Protein 4L4W (pdb70)

Nearest PDB structures (foldseek):
  4l4w-assembly1_A  TM=1.004E+00  e=6.747E-53  Mycolicibacterium smegmatis MC2 155
  4rcl-assembly1_A  TM=9.435E-01  e=8.072E-45  Mycolicibacterium smegmatis MC2 155
  4w4j-assembly2_B  TM=9.740E-01  e=2.736E-44  Mycolicibacterium smegmatis MC2 155
  4rcl-assembly2_B  TM=9.431E-01  e=1.139E-39  Mycolicibacterium smegmatis MC2 155
  5dlb-assembly1_A  TM=9.208E-01  e=1.070E-34  Mycobacterium marinum M

B-factor: mean 37.96, std 14.98, range [14.68, 232.48]

Solvent-accessible surface area: 25599 Å² total

InterPro domains:
  IPR025734 EspG family [PF14011] (9-253)

Secondary structure (DSSP, 8-state):
---TTEEEEEHHHHHHHHHHHT-----GGG----S-SSHHHHHHHHHHHHHHHH---B-TTSPBPHHHHHHHHHHHT-SEEEEEEE--EE--EEETTEEEEEEEETTEEEEE----SGGGGHHHHHTTS--PPBP----EEEEHHHHHHHHHHHHTT--HHHHHHHHT--GGGHHHHHHHSSTT-EEEEEEEEEEETTEEEE-SS-EEEEEETTEEEEEEEEEETTSPEEEEEEE--HHHH--HHHHHHTSTT----/----SEEEEEHHHHHHHHHHHT-----GGG-----TTT-SSHHHHHHHHHHHHH---B-TTSPBPHHHHHHHHHHHT-SEEEEEEEE-STT--EE--EEETTEEEEEEEETTEEEEE----SGGGGHHHHHTTS--PPBP----EEEEHHHHHHHHHHHHTT--HHHHHHHHT--GGGHHHHHHHHSSS-EEEEEEEEEEETTEEEE-SS-EEEEEETTEEEEEEEEEETTSPEEEEEEE--HHHH--HHHHHHTSTT----

Foldseek 3Di:
DAPPFKDKDFLQVLLLLCVVLVLADAPCQLVRDHPDDDDVSNVVSCVVCVVVCCCPQAPPVGRGDPNSSVQSSQRSPAQKDKWKVKLVWTWWGDDDNWIWIWIHDVRMIMIGTDDPALLVCVCVNCVQFDPFAWFDDDKDKDFPVLVVVLLVVVVVPDDPVVSCVVSPQDPVCCVVVVQQSPSVKIKMWIKIWGADPNDIDIQPGTKMWIQGPSGIWIWAWDADPVRTIMIMIDTPDSVVNSSVQVRQQPDPVGGPD/DAPPFKDKDFLLVLVLLCVVLVLDDADPQQVRDHPCVVDVDPVVSNVVNPVVCCCPQADPVGDGDPNVSVLSSQRSPAQKDKWKAKDFDPPWGWTWWGDDDQWIWIWIDTVRMIMIGTDDPALLVCVCVNPVRWDPFAWFDDDKDKAFPVLVVVLLVCVVVPDDNVVSCVVSVPDPVCVVVVCQQNDDGKMKMWMKIWGCDPNDIDIQPGTKMWMQGVSGIKIWAWDADPVRTIMIMIDTDDSVVNSSVQVRQQPDPVGGPD

Sequence (519 aa):
GHGPNAVELTTDQAWCCLADVLGAGSYPWVLAITPPYSDHSQRSAFLAAQSAELTRGVVNSAGAVDPRVAQWITTVCRATQWLDLRFVLLRGVARRSEETVVALRNAQLVTFTADIGHQHALVPVLTAGLSGRKPARFDDFALPAAAGARADEQIRNGAPLAEVLEFLGVPPSARPLVESVFDGRRTYVEIVAGEHRDGHRVTTEVGVSIIDTPHGRILVHPTKAFDGEWISTFTPGSADAIAAVERLTASLPSGSWFGHGPNAVELTTDQAWCCLADVLGAGSYPWVLAITPPYSDHSQRSAFLAAQSAELTRGVVNSAGAVDPRVAQWITTVCRATQWLDLRFVSGPGDLLRGVARRSEETVVALRNAQLVTFTADIGHQHALVPVLTAGLSGRKPARFDDFALPAAAGARADEQIRNGAPLAEVLEFLGVPPSARPLVESVFDGRRTYVEIVAGEHRDGHRVTTEVGVSIIDTPHGRILVHPTKAFDGEWISTFTPGSADAIAAVERLTASLPSGSWF

Structure (mmCIF, N/CA/C/O backbone):
data_4L4W
#
_entry.id   4L4W
#
_cell.length_a   47.080
_cell.length_b   123.690
_cell.length_c   180.850
_cell.angle_alpha   90.00
_cell.angle_beta   90.00
_cell.angle_gamma   90.00
#
_symmetry.space_group_name_H-M   'C 2 2 21'
#
loop_
_entity.id
_entity.type
_entity.pdbx_description
1 polymer EspG3
2 water water
#
loop_
_atom_site.group_PDB
_atom_site.id
_atom_site.type_symbol
_atom_site.label_atom_id
_atom_site.label_alt_id
_atom_site.label_comp_id
_atom_site.label_asym_id
_atom_site.label_entity_id
_atom_site.label_seq_id
_atom_site.pdbx_PDB_ins_code
_atom_site.Cartn_x
_atom_site.Cartn_y
_atom_site.Cartn_z
_atom_site.occupancy
_atom_site.B_iso_or_equiv
_atom_site.auth_seq_id
_atom_site.auth_comp_id
_atom_site.auth_asym_id
_atom_site.auth_atom_id
_atom_site.pdbx_PDB_model_num
ATOM 1 N N . GLY A 1 1 ? 21.377 66.118 36.245 1.00 31.49 -1 GLY A N 1
ATOM 2 C CA . GLY A 1 1 ? 20.650 67.183 35.581 1.00 30.65 -1 GLY A CA 1
ATOM 3 C C . GLY A 1 1 ? 20.225 66.700 34.211 1.00 31.67 -1 GLY A C 1
ATOM 4 O O . GLY A 1 1 ? 20.074 65.496 34.009 1.00 27.54 -1 GLY A O 1
ATOM 5 N N . HIS A 1 2 ? 20.049 67.614 33.261 1.00 26.65 0 HIS A N 1
ATOM 6 C CA . HIS A 1 2 ? 19.660 67.218 31.906 1.00 30.13 0 HIS A CA 1
ATOM 7 C C . HIS A 1 2 ? 20.703 66.337 31.231 1.00 37.78 0 HIS A C 1
ATOM 8 O O . HIS A 1 2 ? 21.905 66.592 31.342 1.00 40.50 0 HIS A O 1
ATOM 23 N N . GLY A 1 4 ? 20.643 65.452 27.551 1.00 41.47 2 GLY A N 1
ATOM 24 C CA . GLY A 1 4 ? 19.998 65.572 26.263 1.00 35.57 2 GLY A CA 1
ATOM 25 C C . GLY A 1 4 ? 18.575 66.055 26.459 1.00 35.65 2 GLY A C 1
ATOM 26 O O . GLY A 1 4 ? 18.109 66.210 27.593 1.00 36.58 2 GLY A O 1
ATOM 27 N N . PRO A 1 5 ? 17.852 66.232 25.351 1.00 34.94 3 PRO A N 1
ATOM 28 C CA . PRO A 1 5 ? 16.481 66.743 25.376 1.00 32.33 3 PRO A CA 1
ATOM 29 C C . PRO A 1 5 ? 15.457 65.778 25.969 1.00 32.88 3 PRO A C 1
ATOM 30 O O . PRO A 1 5 ? 14.365 66.245 26.321 1.00 26.10 3 PRO A O 1
ATOM 34 N N . ASN A 1 6 ? 15.774 64.483 26.063 1.00 28.49 4 ASN A N 1
ATOM 35 C CA . ASN A 1 6 ? 14.747 63.507 26.400 1.00 33.59 4 ASN A CA 1
ATOM 36 C C . ASN A 1 6 ? 14.987 62.724 27.698 1.00 34.49 4 ASN A C 1
ATOM 37 O O . ASN A 1 6 ? 14.273 61.751 27.984 1.00 28.45 4 ASN A O 1
ATOM 42 N N . ALA A 1 7 ? 15.986 63.133 28.477 1.00 28.83 5 ALA A N 1
ATOM 43 C CA . ALA A 1 7 ? 16.246 62.463 29.743 1.00 31.74 5 ALA A CA 1
ATOM 44 C C . ALA A 1 7 ? 16.851 63.422 30.764 1.00 25.48 5 ALA A C 1
ATOM 45 O O . ALA A 1 7 ? 17.584 64.365 30.419 1.00 26.69 5 ALA A O 1
ATOM 47 N N . VAL A 1 8 ? 16.513 63.174 32.026 1.00 24.49 6 VAL A N 1
ATOM 48 C CA . VAL A 1 8 ? 17.038 63.941 33.142 1.00 24.88 6 VAL A CA 1
ATOM 49 C C . VAL A 1 8 ? 17.404 62.972 34.280 1.00 28.31 6 VAL A C 1
ATOM 50 O O . VAL A 1 8 ? 16.725 61.948 34.503 1.00 24.15 6 VAL A O 1
ATOM 54 N N . GLU A 1 9 ? 18.506 63.272 34.963 1.00 23.25 7 GLU A N 1
ATOM 55 C CA . GLU A 1 9 ? 18.913 62.526 36.144 1.00 29.43 7 GLU A CA 1
ATOM 56 C C . GLU A 1 9 ? 18.775 63.395 37.399 1.00 29.15 7 GLU A C 1
ATOM 57 O O . GLU A 1 9 ? 19.259 64.527 37.418 1.00 29.31 7 GLU A O 1
ATOM 63 N N . LEU A 1 10 ? 18.102 62.861 38.420 1.00 23.31 8 LEU A N 1
ATOM 64 C CA . LEU A 1 10 ? 17.822 63.574 39.670 1.00 28.09 8 LEU A CA 1
ATOM 65 C C . LEU A 1 10 ? 18.170 62.715 40.876 1.00 32.09 8 LEU A C 1
ATOM 66 O O . LEU A 1 10 ? 18.251 61.483 40.756 1.00 26.72 8 LEU A O 1
ATOM 71 N N . THR A 1 11 ? 18.373 63.345 42.035 1.00 26.19 9 THR A N 1
ATOM 72 C CA . THR A 1 11 ? 18.394 62.567 43.273 1.00 29.87 9 THR A CA 1
ATOM 73 C C . THR A 1 11 ? 16.951 62.170 43.553 1.00 33.91 9 THR A C 1
ATOM 74 O O . THR A 1 11 ? 16.022 62.870 43.122 1.00 24.32 9 THR A O 1
ATOM 78 N N . THR A 1 12 ? 16.741 61.073 44.280 1.00 24.97 10 THR A N 1
ATOM 79 C CA . THR A 1 12 ? 15.376 60.660 44.592 1.00 24.68 10 THR A CA 1
ATOM 80 C C . THR A 1 12 ? 14.717 61.744 45.459 1.00 25.26 10 THR A C 1
ATOM 81 O O . THR A 1 12 ? 13.512 61.987 45.361 1.00 25.02 10 THR A O 1
ATOM 85 N N . ASP A 1 13 ? 15.512 62.395 46.300 1.00 26.19 11 ASP A N 1
ATOM 86 C CA . ASP A 1 13 ? 15.010 63.529 47.079 1.00 36.17 11 ASP A CA 1
ATOM 87 C C . ASP A 1 13 ? 14.484 64.624 46.147 1.00 32.82 11 ASP A C 1
ATOM 88 O O . ASP A 1 13 ? 13.380 65.140 46.343 1.00 31.17 11 ASP A O 1
ATOM 93 N N . GLN A 1 14 ? 15.256 64.947 45.115 1.00 29.77 12 GLN A N 1
ATOM 94 C CA . GLN A 1 14 ? 14.817 65.938 44.137 1.00 27.55 12 GLN A CA 1
ATOM 95 C C . GLN A 1 14 ? 13.568 65.475 43.382 1.00 29.56 12 GLN A C 1
ATOM 96 O O . GLN A 1 14 ? 12.623 66.254 43.196 1.00 24.56 12 GLN A O 1
ATOM 102 N N . ALA A 1 15 ? 13.545 64.203 42.981 1.00 25.86 13 ALA A N 1
ATOM 103 C CA . ALA A 1 15 ? 12.394 63.670 42.249 1.00 24.92 13 ALA A CA 1
ATOM 104 C C . ALA A 1 15 ? 11.136 63.799 43.097 1.00 27.10 13 ALA A C 1
ATOM 105 O O . ALA A 1 15 ? 10.072 64.190 42.600 1.00 23.73 13 ALA A O 1
ATOM 107 N N . TRP A 1 16 ? 11.270 63.507 44.387 1.00 24.54 14 TRP A N 1
ATOM 108 C CA . TRP A 1 16 ? 10.132 63.640 45.286 1.00 26.76 14 TRP A CA 1
ATOM 109 C C . TRP A 1 16 ? 9.675 65.091 45.357 1.00 28.52 14 TRP A C 1
ATOM 110 O O . TRP A 1 16 ? 8.477 65.367 45.304 1.00 27.01 14 TRP A O 1
ATOM 121 N N . CYS A 1 17 ? 10.634 66.003 45.499 1.00 28.97 15 CYS A N 1
ATOM 122 C CA A CYS A 1 17 ? 10.347 67.439 45.539 0.58 33.01 15 CYS A CA 1
ATOM 123 C CA B CYS A 1 17 ? 10.336 67.426 45.563 0.42 33.02 15 CYS A CA 1
ATOM 124 C C . CYS A 1 17 ? 9.502 67.889 44.364 1.00 34.02 15 CYS A C 1
ATOM 125 O O . CYS A 1 17 ? 8.496 68.574 44.533 1.00 36.71 15 CYS A O 1
ATOM 130 N N . LEU A 1 18 ? 9.929 67.503 43.165 1.00 34.74 16 LEU A N 1
ATOM 131 C CA . LEU A 1 18 ? 9.240 67.897 41.945 1.00 29.18 16 LEU A CA 1
ATOM 132 C C . LEU A 1 18 ? 7.815 67.368 41.869 1.00 28.22 16 LEU A C 1
ATOM 133 O O . LEU A 1 18 ? 6.892 68.142 41.615 1.00 26.00 16 LEU A O 1
ATOM 138 N N . ALA A 1 19 ? 7.624 66.070 42.127 1.00 27.52 17 ALA A N 1
ATOM 139 C CA . ALA A 1 19 ? 6.279 65.490 42.119 1.00 29.76 17 ALA A CA 1
ATOM 140 C C . ALA A 1 19 ? 5.362 66.266 43.059 1.00 28.28 17 ALA A C 1
ATOM 141 O O . ALA A 1 19 ? 4.188 66.488 42.763 1.00 26.37 17 ALA A O 1
ATOM 143 N N . ASP A 1 20 ? 5.904 66.654 44.205 1.00 31.94 18 ASP A N 1
ATOM 144 C CA . ASP A 1 20 ? 5.158 67.425 45.196 1.00 35.31 18 ASP A CA 1
ATOM 145 C C . ASP A 1 20 ? 4.707 68.789 44.677 1.00 35.88 18 ASP A C 1
ATOM 146 O O . ASP A 1 20 ? 3.515 69.082 44.684 1.00 36.22 18 ASP A O 1
ATOM 151 N N . VAL A 1 21 ? 5.645 69.622 44.233 1.00 37.10 19 VAL A N 1
ATOM 152 C CA . VAL A 1 21 ? 5.273 70.973 43.802 1.00 40.40 19 VAL A CA 1
ATOM 153 C C . VAL A 1 21 ? 4.421 70.960 42.537 1.00 34.15 19 VAL A C 1
ATOM 154 O O . VAL A 1 21 ? 3.660 71.878 42.293 1.00 37.89 19 VAL A O 1
ATOM 158 N N . LEU A 1 22 ? 4.528 69.908 41.743 1.00 27.15 20 LEU A N 1
ATOM 159 C CA . LEU A 1 22 ? 3.725 69.821 40.533 1.00 27.92 20 LEU A CA 1
ATOM 160 C C . LEU A 1 22 ? 2.306 69.346 40.838 1.00 30.37 20 LEU A C 1
ATOM 161 O O . LEU A 1 22 ? 1.430 69.428 39.979 1.00 34.27 20 LEU A O 1
ATOM 166 N N . GLY A 1 23 ? 2.077 68.852 42.056 1.00 30.59 21 GLY A N 1
ATOM 167 C CA . GLY A 1 23 ? 0.814 68.213 42.381 1.00 29.03 21 GLY A CA 1
ATOM 168 C C . GLY A 1 23 ? 0.644 66.979 41.518 1.00 33.72 21 GLY A C 1
ATOM 169 O O . GLY A 1 23 ? -0.464 66.630 41.127 1.00 34.06 21 GLY A O 1
ATOM 170 N N . ALA A 1 24 ? 1.758 66.315 41.219 1.00 29.14 22 ALA A N 1
ATOM 171 C CA . ALA A 1 24 ? 1.745 65.156 40.337 1.00 34.71 22 ALA A CA 1
ATOM 172 C C . ALA A 1 24 ? 1.117 63.939 41.007 1.00 43.33 22 ALA A C 1
ATOM 173 O O . ALA A 1 24 ? 0.727 62.989 40.333 1.00 45.27 22 ALA A O 1
ATOM 175 N N . GLY A 1 25 ? 1.033 63.955 42.332 1.00 44.08 23 GLY A N 1
ATOM 176 C CA . GLY A 1 25 ? 0.489 62.819 43.052 1.00 46.22 23 GLY A CA 1
ATOM 177 C C . GLY A 1 25 ? 1.583 62.046 43.765 1.00 49.21 23 GLY A C 1
ATOM 178 O O . GLY A 1 25 ? 2.432 62.632 44.437 1.00 53.23 23 GLY A O 1
ATOM 179 N N . SER A 1 26 ? 1.548 60.724 43.646 1.00 49.25 24 SER A N 1
ATOM 180 C CA . SER A 1 26 ? 2.553 59.872 44.278 1.00 46.20 24 SER A CA 1
ATOM 181 C C . SER A 1 26 ? 3.351 59.072 43.248 1.00 36.72 24 SER A C 1
ATOM 182 O O . SER A 1 26 ? 2.830 58.708 42.195 1.00 33.23 24 SER A O 1
ATOM 185 N N . TYR A 1 27 ? 4.619 58.798 43.539 1.00 34.31 25 TYR A N 1
ATOM 186 C CA . TYR A 1 27 ? 5.362 57.874 42.693 1.00 32.09 25 TYR A CA 1
ATOM 187 C C . TYR A 1 27 ? 4.836 56.452 42.933 1.00 23.37 25 TYR A C 1
ATOM 188 O O . TYR A 1 27 ? 4.323 56.146 43.998 1.00 24.16 25 TYR A O 1
ATOM 197 N N . PRO A 1 28 ? 4.859 55.611 41.909 1.00 24.59 26 PRO A N 1
ATOM 198 C CA . PRO A 1 28 ? 4.430 54.236 42.200 1.00 24.03 26 PRO A CA 1
ATOM 199 C C . PRO A 1 28 ? 5.332 53.594 43.266 1.00 24.96 26 PRO A C 1
ATOM 200 O O . PRO A 1 28 ? 6.535 53.893 43.319 1.00 27.43 26 PRO A O 1
ATOM 204 N N . TRP A 1 29 ? 4.757 52.725 44.090 1.00 23.66 27 TRP A N 1
ATOM 205 C CA . TRP A 1 29 ? 5.502 52.033 45.138 1.00 26.90 27 TRP A CA 1
ATOM 206 C C . TRP A 1 29 ? 6.754 51.322 44.613 1.00 25.58 27 TRP A C 1
ATOM 207 O O . TRP A 1 29 ? 7.748 51.206 45.331 1.0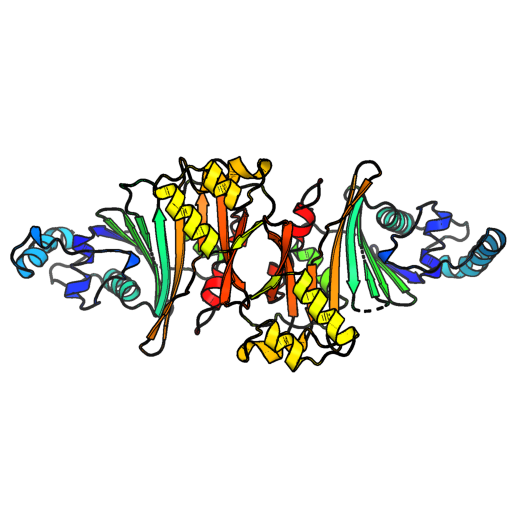0 23.85 27 TRP A O 1
ATOM 218 N N . VAL A 1 30 ? 6.704 50.829 43.375 1.00 22.67 28 VAL A N 1
ATOM 219 C CA . VAL A 1 30 ? 7.807 50.021 42.848 1.00 22.24 28 VAL A CA 1
ATOM 220 C C . VAL A 1 30 ? 9.136 50.788 42.875 1.00 22.71 28 VAL A C 1
ATOM 221 O O . VAL A 1 30 ? 10.191 50.192 43.079 1.00 22.37 28 VAL A O 1
ATOM 225 N N . LEU A 1 31 ? 9.092 52.113 42.725 1.00 22.11 29 LEU A N 1
ATOM 226 C CA . LEU A 1 31 ? 10.324 52.899 42.751 1.00 22.16 29 LEU A CA 1
ATOM 227 C C . LEU A 1 31 ? 10.868 53.067 44.178 1.00 24.95 29 LEU A C 1
ATOM 228 O O . LEU A 1 31 ? 12.064 53.354 44.363 1.00 24.73 29 LEU A O 1
ATOM 233 N N . ALA A 1 32 ? 10.001 52.880 45.180 1.00 23.68 30 ALA A N 1
ATOM 234 C CA . ALA A 1 32 ? 10.413 52.885 46.598 1.00 25.53 30 ALA A CA 1
ATOM 235 C C . ALA A 1 32 ? 11.151 54.150 46.993 1.00 31.70 30 ALA A C 1
ATOM 236 O O . ALA A 1 32 ? 12.161 54.098 47.703 1.00 36.69 30 ALA A O 1
ATOM 238 N N . ILE A 1 33 ? 10.636 55.286 46.548 1.00 30.39 31 ILE A N 1
ATOM 239 C CA . ILE A 1 33 ? 11.265 56.550 46.862 1.00 42.37 31 ILE A CA 1
ATOM 240 C C . ILE A 1 33 ? 10.930 56.963 48.301 1.00 43.67 31 ILE A C 1
ATOM 241 O O . ILE A 1 33 ? 9.770 57.248 48.605 1.00 47.18 31 ILE A O 1
ATOM 246 N N . THR A 1 34 ? 11.939 56.996 49.174 1.00 40.03 32 THR A N 1
ATOM 247 C CA . THR A 1 34 ? 11.754 57.418 50.567 1.00 41.88 32 THR A CA 1
ATOM 248 C C . THR A 1 34 ? 11.401 58.895 50.644 1.00 42.16 32 THR A C 1
ATOM 249 O O . THR A 1 34 ? 12.081 59.728 50.051 1.00 41.11 32 THR A O 1
ATOM 253 N N . PRO A 1 35 ? 10.326 59.225 51.381 1.00 49.26 33 PRO A N 1
ATOM 254 C CA . PRO A 1 35 ? 9.960 60.637 51.575 1.00 49.48 33 PRO A CA 1
ATOM 255 C C . PRO A 1 35 ? 11.040 61.406 52.325 1.00 42.91 33 PRO A C 1
ATOM 256 O O . PRO A 1 35 ? 11.561 60.904 53.317 1.00 40.11 33 PRO A O 1
ATOM 260 N N . PRO A 1 36 ? 11.382 62.607 51.838 1.00 40.00 34 PRO A N 1
ATOM 261 C CA . PRO A 1 36 ? 12.437 63.453 52.410 1.00 42.82 34 PRO A CA 1
ATOM 262 C C . PRO A 1 36 ? 11.969 64.213 53.649 1.00 45.91 34 PRO A C 1
ATOM 263 O O . PRO A 1 36 ? 12.803 64.666 54.427 1.00 48.06 34 PRO A O 1
ATOM 267 N N . TYR A 1 37 ? 10.652 64.330 53.811 1.00 48.60 35 TYR A N 1
ATOM 268 C CA . TYR A 1 37 ? 10.030 65.104 54.885 1.00 49.70 35 TYR A CA 1
ATOM 269 C C . TYR A 1 37 ? 8.639 64.585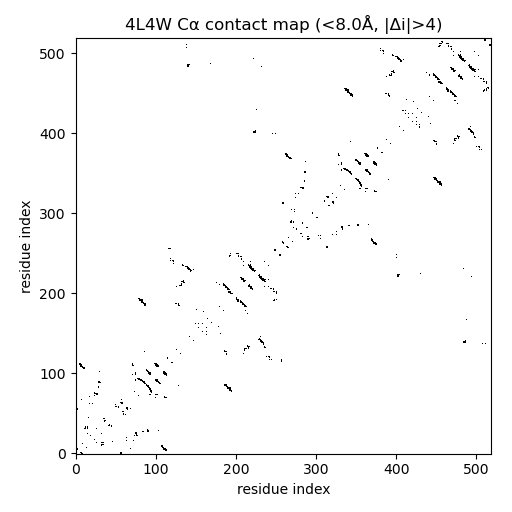 55.248 1.00 54.50 35 TYR A C 1
ATOM 270 O O . TYR A 1 37 ? 7.930 64.042 54.395 1.00 53.33 35 TYR A O 1
ATOM 279 N N . SER A 1 38 ? 8.281 64.724 56.522 1.00 57.61 36 SER A N 1
ATOM 280 C CA . SER A 1 38 ? 7.010 64.228 57.056 1.00 64.59 36 SER A CA 1
ATOM 281 C C . SER A 1 38 ? 5.873 65.256 57.149 1.00 67.56 36 SER A C 1
ATOM 282 O O . SER A 1 38 ? 4.703 64.874 57.195 1.00 67.32 36 SER A O 1
ATOM 285 N N . ASP A 1 39 ? 6.205 66.546 57.210 1.00 63.93 37 ASP A N 1
ATOM 286 C CA . ASP A 1 39 ? 5.173 67.575 57.362 1.00 63.36 37 ASP A CA 1
ATOM 287 C C . ASP A 1 39 ? 5.509 68.883 56.641 1.00 62.43 37 ASP A C 1
ATOM 288 O O . ASP A 1 39 ? 6.579 69.015 56.039 1.00 60.68 37 ASP A O 1
ATOM 293 N N . HIS A 1 40 ? 4.601 69.856 56.727 1.00 62.78 38 HIS A N 1
ATOM 294 C CA . HIS A 1 40 ? 4.744 71.103 55.967 1.00 61.48 38 HIS A CA 1
ATOM 295 C C . HIS A 1 40 ? 5.891 71.997 56.432 1.00 59.77 38 HIS A C 1
ATOM 296 O O . HIS A 1 40 ? 6.430 72.770 55.632 1.00 55.69 38 HIS A O 1
ATOM 303 N N . SER A 1 41 ? 6.282 71.891 57.700 1.00 59.99 39 SER A N 1
ATOM 304 C CA . SER A 1 41 ? 7.440 72.640 58.176 1.00 65.25 39 SER A CA 1
ATOM 305 C C . SER A 1 41 ? 8.692 72.102 57.491 1.00 65.30 39 SER A C 1
ATOM 306 O O . SER A 1 41 ? 9.519 72.854 56.971 1.00 41.87 39 SER A O 1
ATOM 309 N N . GLN A 1 42 ? 8.780 70.784 57.414 1.00 41.84 40 GLN A N 1
ATOM 310 C CA . GLN A 1 42 ? 9.962 70.154 56.880 1.00 43.85 40 GLN A CA 1
ATOM 311 C C . GLN A 1 42 ? 9.920 70.278 55.367 1.00 42.70 40 GLN A C 1
ATOM 312 O O . GLN A 1 42 ? 10.964 70.334 54.722 1.00 40.16 40 GLN A O 1
ATOM 318 N N . ARG A 1 43 ? 8.711 70.353 54.810 1.00 44.08 41 ARG A N 1
ATOM 319 C CA . ARG A 1 43 ? 8.540 70.480 53.366 1.00 41.75 41 ARG A CA 1
ATOM 320 C C . ARG A 1 43 ? 9.044 71.812 52.810 1.00 38.83 41 ARG A C 1
ATOM 321 O O . ARG A 1 43 ? 9.732 71.853 51.772 1.00 35.20 41 ARG A O 1
ATOM 329 N N . SER A 1 44 ? 8.669 72.898 53.471 1.00 37.22 42 SER A N 1
ATOM 330 C CA . SER A 1 44 ? 9.090 74.217 53.028 1.00 43.64 42 SER A CA 1
ATOM 331 C C . SER A 1 44 ? 10.597 74.361 53.141 1.00 39.95 42 SER A C 1
ATOM 332 O O . SER A 1 44 ? 11.261 74.883 52.239 1.00 37.84 42 SER A O 1
ATOM 335 N N . ALA A 1 45 ? 11.131 73.874 54.252 1.00 39.30 43 ALA A N 1
ATOM 336 C CA . ALA A 1 45 ? 12.558 73.919 54.481 1.00 38.20 43 ALA A CA 1
ATOM 337 C C . ALA A 1 45 ? 13.287 73.067 53.458 1.00 36.43 43 ALA A C 1
ATOM 338 O O . ALA A 1 45 ? 14.302 73.490 52.912 1.00 37.18 43 ALA A O 1
ATOM 340 N N . PHE A 1 46 ? 12.766 71.881 53.168 1.00 35.59 44 PHE A N 1
ATOM 341 C CA . PHE A 1 46 ? 13.476 71.008 52.245 1.00 39.45 44 PHE A CA 1
ATOM 342 C C . PHE A 1 46 ? 13.444 71.615 50.833 1.00 37.96 44 PHE A C 1
ATOM 343 O O . PHE A 1 46 ? 14.447 71.598 50.114 1.00 33.99 44 PHE A O 1
ATOM 351 N N . LEU A 1 47 ? 12.300 72.176 50.447 1.00 37.30 45 LEU A N 1
ATOM 352 C CA . LEU A 1 47 ? 12.213 72.905 49.181 1.00 34.20 45 LEU A CA 1
ATOM 353 C C . LEU A 1 47 ? 13.279 73.975 49.094 1.00 32.71 45 LEU A C 1
ATOM 354 O O . LEU A 1 47 ? 13.979 74.073 48.085 1.00 35.48 45 LEU A O 1
ATOM 359 N N . ALA A 1 48 ? 13.434 74.744 50.167 1.00 34.09 46 ALA A N 1
ATOM 360 C CA . ALA A 1 48 ? 14.367 75.861 50.162 1.00 35.73 46 ALA A CA 1
ATOM 361 C C . ALA A 1 48 ? 15.814 75.405 50.062 1.00 36.98 46 ALA A C 1
ATOM 362 O O . ALA A 1 48 ? 16.611 76.035 49.373 1.00 42.51 46 ALA A O 1
ATOM 364 N N . ALA A 1 49 ? 16.150 74.315 50.741 1.00 36.56 47 ALA A N 1
ATOM 365 C CA . ALA A 1 49 ? 17.509 73.797 50.694 1.00 39.79 47 ALA A CA 1
ATOM 366 C C . ALA A 1 49 ? 17.859 73.261 49.302 1.00 39.87 47 ALA A C 1
ATOM 367 O O . ALA A 1 49 ? 19.021 73.297 48.897 1.00 40.20 47 ALA A O 1
ATOM 369 N N . GLN A 1 50 ? 16.847 72.782 48.579 1.00 36.16 48 GLN A N 1
ATOM 370 C CA . GLN A 1 50 ? 17.033 72.138 47.280 1.00 36.69 48 GLN A CA 1
ATOM 371 C C . GLN A 1 50 ? 16.904 73.098 46.096 1.00 36.17 48 GLN A C 1
ATOM 372 O O . GLN A 1 50 ? 17.247 72.745 44.966 1.00 31.96 48 GLN A O 1
ATOM 378 N N . SER A 1 51 ? 16.382 74.295 46.342 1.00 34.11 49 SER A N 1
ATOM 379 C CA . SER A 1 51 ? 16.006 75.177 45.241 1.00 35.65 49 SER A CA 1
ATOM 380 C C . SER A 1 51 ? 17.181 75.591 44.342 1.00 35.04 49 SER A C 1
ATOM 381 O O . SER A 1 51 ? 17.048 75.651 43.112 1.00 32.41 49 SER A O 1
ATOM 384 N N . ALA A 1 52 ? 18.319 75.889 44.960 1.00 32.39 50 ALA A N 1
ATOM 385 C CA . ALA A 1 52 ? 19.469 76.417 44.239 1.00 37.27 50 ALA A CA 1
ATOM 386 C C . ALA A 1 52 ? 20.039 75.377 43.276 1.00 36.64 50 ALA A C 1
ATOM 387 O O . ALA A 1 52 ? 20.368 75.675 42.123 1.00 33.05 50 ALA A O 1
ATOM 389 N N . GLU A 1 53 ? 20.191 74.158 43.766 1.00 33.58 51 GLU A N 1
ATOM 390 C CA . GLU A 1 53 ? 20.779 73.113 42.955 1.00 30.49 51 GLU A CA 1
ATOM 391 C C . GLU A 1 53 ? 19.855 72.751 41.783 1.00 29.32 51 GLU A C 1
ATOM 392 O O . GLU A 1 53 ? 20.329 72.482 40.679 1.00 30.00 51 GLU A O 1
ATOM 398 N N . LEU A 1 54 ? 18.548 72.764 42.023 1.00 28.56 52 LEU A N 1
ATOM 399 C CA . LEU A 1 54 ? 17.561 72.502 40.972 1.00 26.40 52 LEU A CA 1
ATOM 400 C C . LEU A 1 54 ? 17.606 73.592 39.894 1.00 26.45 52 LEU A C 1
ATOM 401 O O . LEU A 1 54 ? 17.393 73.312 38.702 1.00 25.96 52 LEU A O 1
ATOM 406 N N . THR A 1 55 ? 17.875 74.829 40.317 1.00 27.17 53 THR A N 1
ATOM 407 C CA . THR A 1 55 ? 18.048 75.950 39.384 1.00 31.29 53 THR A CA 1
ATOM 408 C C . THR A 1 55 ? 19.367 75.858 38.638 1.00 30.59 53 THR A C 1
ATOM 409 O O . THR A 1 55 ? 19.406 76.074 37.431 1.00 32.88 53 THR A O 1
ATOM 413 N N . ARG A 1 56 ? 20.442 75.534 39.354 1.00 32.65 54 ARG A N 1
ATOM 414 C CA . ARG A 1 56 ? 21.753 75.420 38.730 1.00 35.23 54 ARG A CA 1
ATOM 415 C C . ARG A 1 56 ? 21.729 74.380 37.618 1.00 33.57 54 ARG A C 1
ATOM 416 O O . ARG A 1 56 ? 22.346 74.573 36.580 1.00 30.96 54 ARG A O 1
ATOM 432 N N . GLY A 1 58 ? 19.138 73.731 35.851 1.00 32.18 56 GLY A N 1
ATOM 433 C CA . GLY A 1 58 ? 18.154 74.111 34.850 1.00 29.13 56 GLY A CA 1
ATOM 434 C C . GLY A 1 58 ? 16.896 73.251 34.858 1.00 29.16 56 GLY A C 1
ATOM 435 O O . GLY A 1 58 ? 16.226 73.129 33.839 1.00 27.89 56 GLY A O 1
ATOM 436 N N . VAL A 1 59 ? 16.594 72.618 35.991 1.00 25.10 57 VAL A N 1
ATOM 437 C CA . VAL A 1 59 ? 15.383 71.817 36.106 1.00 26.97 57 VAL A CA 1
ATOM 438 C C . VAL A 1 59 ? 14.210 72.634 36.653 1.00 32.15 57 VAL A C 1
ATOM 439 O O . VAL A 1 59 ? 13.063 72.452 36.219 1.00 29.82 57 VAL A O 1
ATOM 443 N N . VAL A 1 60 ? 14.504 73.535 37.597 1.00 25.30 58 VAL A N 1
ATOM 444 C CA . VAL A 1 60 ? 13.517 74.502 38.114 1.00 25.77 58 VAL A CA 1
ATOM 445 C C . VAL A 1 60 ? 14.104 75.905 37.927 1.00 27.76 58 VAL A C 1
ATOM 446 O O . VAL A 1 60 ? 15.311 76.058 38.103 1.00 26.63 58 VAL A O 1
ATOM 450 N N . ASN A 1 61 ? 13.333 76.915 37.522 1.00 26.87 59 ASN A N 1
ATOM 451 C CA . ASN A 1 61 ? 13.981 78.227 37.377 1.00 27.54 59 ASN A CA 1
ATOM 452 C C . ASN A 1 61 ? 14.055 78.963 38.727 1.00 34.52 59 ASN A C 1
ATOM 453 O O . ASN A 1 61 ? 13.572 78.456 39.738 1.00 34.07 59 ASN A O 1
ATOM 458 N N . SER A 1 62 ? 14.635 80.161 38.738 1.00 32.81 60 SER A N 1
ATOM 459 C CA . SER A 1 62 ? 14.840 80.892 39.985 1.00 38.66 60 SER A CA 1
ATOM 460 C C . SER A 1 62 ? 13.516 81.318 40.622 1.00 37.71 60 SER A C 1
ATOM 461 O O . SER A 1 62 ? 13.498 81.754 41.767 1.00 39.44 60 SER A O 1
ATOM 464 N N . ALA A 1 63 ? 12.419 81.193 39.875 1.00 35.41 61 ALA A N 1
ATOM 465 C CA . ALA A 1 63 ? 11.097 81.623 40.340 1.00 33.24 61 ALA A CA 1
ATOM 466 C C . ALA A 1 63 ? 10.198 80.461 40.730 1.00 30.48 61 ALA A C 1
ATOM 467 O O . ALA A 1 63 ? 9.031 80.660 41.071 1.00 36.64 61 ALA A O 1
ATOM 469 N N . GLY A 1 64 ? 10.720 79.244 40.647 1.00 32.84 62 GLY A N 1
ATOM 470 C CA . GLY A 1 64 ? 9.985 78.084 41.101 1.00 32.91 62 GLY A CA 1
ATOM 471 C C . GLY A 1 64 ? 9.237 77.258 40.064 1.00 34.29 62 GLY A C 1
ATOM 472 O O . GLY A 1 64 ? 8.574 76.282 40.437 1.00 29.20 62 GLY A O 1
ATOM 473 N N . ALA A 1 65 ? 9.352 77.608 38.778 1.00 32.30 63 ALA A N 1
ATOM 474 C CA . ALA A 1 65 ? 8.684 76.825 37.735 1.00 30.21 63 ALA A CA 1
ATOM 475 C C . ALA A 1 65 ? 9.568 75.680 37.238 1.00 30.30 63 ALA A C 1
ATOM 476 O O . ALA A 1 65 ? 10.779 75.850 37.016 1.00 29.92 63 ALA A O 1
ATOM 478 N N . VAL A 1 66 ? 8.941 74.521 37.052 1.00 28.43 64 VAL A N 1
ATOM 479 C CA . VAL A 1 66 ? 9.609 73.295 36.601 1.00 29.45 64 VAL A CA 1
ATOM 480 C C . VAL A 1 66 ? 9.692 73.251 35.080 1.00 30.38 64 VAL A C 1
ATOM 481 O O . VAL A 1 66 ? 8.773 73.723 34.407 1.00 25.69 64 VAL A O 1
ATOM 485 N N . ASP A 1 67 ? 10.793 72.715 34.549 1.00 25.88 65 ASP A N 1
ATOM 486 C CA . ASP A 1 67 ? 10.939 72.487 33.109 1.00 30.16 65 ASP A CA 1
ATOM 487 C C . ASP A 1 67 ? 9.712 71.756 32.562 1.00 28.65 65 ASP A C 1
ATOM 488 O O . ASP A 1 67 ? 9.287 70.761 33.139 1.00 29.90 65 ASP A O 1
ATOM 493 N N . PRO A 1 68 ? 9.114 72.287 31.474 1.00 28.70 66 PRO A N 1
ATOM 494 C CA . PRO A 1 68 ? 7.885 71.746 30.879 1.00 26.85 66 PRO A CA 1
ATOM 495 C C . PRO A 1 68 ? 7.973 70.248 30.571 1.00 27.08 66 PRO A C 1
ATOM 496 O O . PRO A 1 68 ? 7.007 69.521 30.811 1.00 29.31 66 PRO A O 1
ATOM 500 N N . ARG A 1 69 ? 9.091 69.804 30.009 1.00 24.63 67 ARG A N 1
ATOM 501 C CA . ARG A 1 69 ? 9.246 68.394 29.647 1.00 29.80 67 ARG A CA 1
ATOM 502 C C . ARG A 1 69 ? 9.387 67.515 30.887 1.00 27.23 67 ARG A C 1
ATOM 503 O O . ARG A 1 69 ? 8.785 66.449 30.964 1.00 23.10 67 ARG A O 1
ATOM 511 N N . VAL A 1 70 ? 10.207 67.949 31.842 1.00 27.97 68 VAL A N 1
ATOM 512 C CA . VAL A 1 70 ? 10.397 67.177 33.072 1.00 31.47 68 VAL A CA 1
ATOM 513 C C . VAL A 1 70 ? 9.066 67.038 33.826 1.00 31.54 68 VAL A C 1
ATOM 514 O O . VA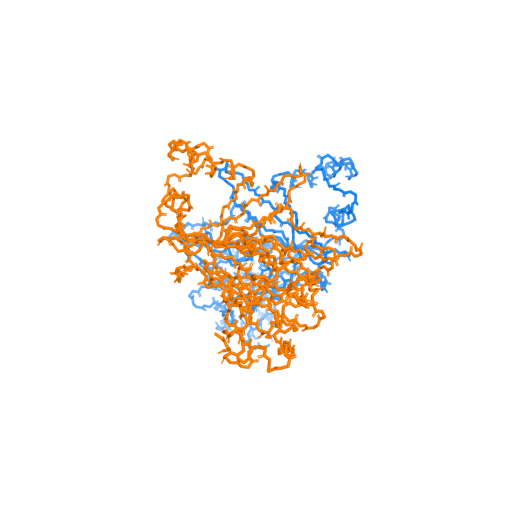L A 1 70 ? 8.750 65.963 34.342 1.00 27.11 68 VAL A O 1
ATOM 518 N N . ALA A 1 71 ? 8.281 68.117 33.869 1.00 23.32 69 ALA A N 1
ATOM 519 C CA . ALA A 1 71 ? 6.974 68.077 34.532 1.00 26.50 69 ALA A CA 1
ATOM 520 C C . ALA A 1 71 ? 6.063 67.054 33.864 1.00 28.53 69 ALA A C 1
ATOM 521 O O . ALA A 1 71 ? 5.360 66.309 34.544 1.00 29.56 69 ALA A O 1
ATOM 523 N N . GLN A 1 72 ? 6.049 67.040 32.532 1.00 23.70 70 GLN A N 1
ATOM 524 C CA . GLN A 1 72 ? 5.217 66.080 31.812 1.00 28.50 70 GLN A CA 1
ATOM 525 C C . GLN A 1 72 ? 5.679 64.651 32.077 1.00 25.74 70 GLN A C 1
ATOM 526 O O . GLN A 1 72 ? 4.851 63.777 32.253 1.00 23.01 70 GLN A O 1
ATOM 532 N N . TRP A 1 73 ? 6.988 64.406 32.087 1.00 22.54 71 TRP A N 1
ATOM 533 C CA . TRP A 1 73 ? 7.477 63.046 32.341 1.00 23.09 71 TRP A CA 1
ATOM 534 C C . TRP A 1 73 ? 7.109 62.577 33.747 1.00 24.32 71 TRP A C 1
ATOM 535 O O . TRP A 1 73 ? 6.609 61.468 33.906 1.00 26.84 71 TRP A O 1
ATOM 546 N N . ILE A 1 74 ? 7.331 63.424 34.759 1.00 26.61 72 ILE A N 1
ATOM 547 C CA . ILE A 1 74 ? 6.966 63.088 36.145 1.00 25.61 72 ILE A CA 1
ATOM 548 C C . ILE A 1 74 ? 5.479 62.745 36.228 1.00 26.69 72 ILE A C 1
ATOM 549 O O . ILE A 1 74 ? 5.076 61.764 36.873 1.00 23.79 72 ILE A O 1
ATOM 554 N N . THR A 1 75 ? 4.665 63.568 35.573 1.00 25.00 73 THR A N 1
ATOM 555 C CA . THR A 1 75 ? 3.218 63.379 35.568 1.00 25.99 73 THR A CA 1
ATOM 556 C C . THR A 1 75 ? 2.856 62.037 34.893 1.00 23.41 73 THR A C 1
ATOM 557 O O . THR A 1 75 ? 1.996 61.306 35.383 1.00 28.11 73 THR A O 1
ATOM 561 N N . THR A 1 76 ? 3.532 61.701 33.798 1.00 22.74 74 THR A N 1
ATOM 562 C CA . THR A 1 76 ? 3.246 60.446 33.097 1.00 25.75 74 THR A CA 1
ATOM 563 C C . THR A 1 76 ? 3.561 59.240 34.002 1.00 28.59 74 THR A C 1
ATOM 564 O O . THR A 1 76 ? 2.788 58.281 34.082 1.00 22.16 74 THR A O 1
ATOM 568 N N . VAL A 1 77 ? 4.655 59.321 34.744 1.00 28.12 75 VAL A N 1
ATOM 569 C CA . VAL A 1 77 ? 4.992 58.264 35.694 1.00 23.68 75 VAL A CA 1
ATOM 570 C C . VAL A 1 77 ? 3.988 58.157 36.861 1.00 22.87 75 VAL A C 1
ATOM 571 O O . VAL A 1 77 ? 3.506 57.054 37.171 1.00 28.30 75 VAL A O 1
ATOM 575 N N . CYS A 1 78 ? 3.638 59.285 37.478 1.00 22.30 76 CYS A N 1
ATOM 576 C CA . CYS A 1 78 ? 2.758 59.280 38.648 1.00 22.99 76 CYS A CA 1
ATOM 577 C C . CYS A 1 78 ? 1.301 59.010 38.304 1.00 23.62 76 CYS A C 1
ATOM 578 O O . CYS A 1 78 ? 0.511 58.605 39.172 1.00 24.25 76 CYS A O 1
ATOM 581 N N . ARG A 1 79 ? 0.935 59.231 37.049 1.00 23.62 77 ARG A N 1
ATOM 582 C CA . ARG A 1 79 ? -0.456 59.028 36.612 1.00 24.39 77 ARG A CA 1
ATOM 583 C C . ARG A 1 79 ? -0.558 58.076 35.415 1.00 24.06 77 ARG A C 1
ATOM 584 O O . ARG A 1 79 ? -1.454 58.203 34.570 1.00 27.99 77 ARG A O 1
ATOM 592 N N . ALA A 1 80 ? 0.354 57.116 35.347 1.00 23.22 78 ALA A N 1
ATOM 593 C CA . ALA A 1 80 ? 0.341 56.196 34.218 1.00 35.59 78 ALA A CA 1
ATOM 594 C C . ALA A 1 80 ? -0.997 55.463 34.151 1.00 23.69 78 ALA A C 1
ATOM 595 O O . ALA A 1 80 ? -1.591 55.113 35.188 1.00 24.05 78 ALA A O 1
ATOM 597 N N . THR A 1 81 ? -1.504 55.291 32.936 1.00 24.07 79 THR A N 1
ATOM 598 C CA . THR A 1 81 ? -2.716 54.507 32.732 1.00 32.80 79 THR A CA 1
ATOM 599 C C . THR A 1 81 ? -2.389 53.046 32.377 1.00 24.32 79 THR A C 1
ATOM 600 O O . THR A 1 81 ? -3.233 52.169 32.552 1.00 24.78 79 THR A O 1
ATOM 604 N N . GLN A 1 82 ? -1.187 52.821 31.839 1.00 24.78 80 GLN A N 1
ATOM 605 C CA . GLN A 1 82 ? -0.620 51.482 31.608 1.00 25.95 80 GLN A CA 1
ATOM 606 C C . GLN A 1 82 ? 0.858 51.463 31.994 1.00 23.69 80 GLN A C 1
ATOM 607 O O . GLN A 1 82 ? 1.558 52.449 31.789 1.00 24.18 80 GLN A O 1
ATOM 613 N N . TRP A 1 83 ? 1.348 50.349 32.531 1.00 21.73 81 TRP A N 1
ATOM 614 C CA . TRP A 1 83 ? 2.760 50.290 32.922 1.00 21.10 81 TRP A CA 1
ATOM 615 C C . TRP A 1 83 ? 3.358 48.896 32.993 1.00 20.84 81 TRP A C 1
ATOM 616 O O . TRP A 1 83 ? 2.639 47.892 33.039 1.00 21.06 81 TRP A O 1
ATOM 627 N N . LEU A 1 84 ? 4.686 48.872 33.063 1.00 20.48 82 LEU A N 1
ATOM 628 C CA . LEU A 1 84 ? 5.439 47.688 33.458 1.00 20.32 82 LEU A CA 1
ATOM 629 C C . LEU A 1 84 ? 6.257 48.050 34.687 1.00 22.11 82 LEU A C 1
ATOM 630 O O . LEU A 1 84 ? 6.989 49.038 34.662 1.00 22.46 82 LEU A O 1
ATOM 635 N N . ASP A 1 85 ? 6.104 47.279 35.762 1.00 20.24 83 ASP A N 1
ATOM 636 C CA . ASP A 1 85 ? 6.949 47.407 36.960 1.00 20.29 83 ASP A CA 1
ATOM 637 C C . ASP A 1 85 ? 8.191 46.566 36.775 1.00 28.11 83 ASP A C 1
ATOM 638 O O . ASP A 1 85 ? 8.084 45.396 36.387 1.00 27.15 83 ASP A O 1
ATOM 643 N N . LEU A 1 86 ? 9.357 47.128 37.087 1.00 23.00 84 LEU A N 1
ATOM 644 C CA . LEU A 1 86 ? 10.609 46.401 36.933 1.00 26.30 84 LEU A CA 1
ATOM 645 C C . LEU A 1 86 ? 11.321 46.296 38.280 1.00 25.44 84 LEU A C 1
ATOM 646 O O . LEU A 1 86 ? 11.789 47.304 38.824 1.00 23.34 84 LEU A O 1
ATOM 651 N N . ARG A 1 87 ? 11.433 45.087 38.818 1.00 21.32 85 ARG A N 1
ATOM 652 C CA . ARG A 1 87 ? 12.220 44.898 40.042 1.00 29.46 85 ARG A CA 1
ATOM 653 C C . ARG A 1 87 ? 13.491 44.127 39.725 1.00 33.19 85 ARG A C 1
ATOM 654 O O . ARG A 1 87 ? 13.425 42.929 39.438 1.00 22.58 85 ARG A O 1
ATOM 662 N N . PHE A 1 88 ? 14.629 44.828 39.735 1.00 22.73 86 PHE A N 1
ATOM 663 C CA . PHE A 1 88 ? 15.934 44.219 39.466 1.00 23.43 86 PHE A CA 1
ATOM 664 C C . PHE A 1 88 ? 16.559 43.730 40.759 1.00 34.22 86 PHE A C 1
ATOM 665 O O . PHE A 1 88 ? 16.556 44.458 41.754 1.00 32.48 86 PHE A O 1
ATOM 673 N N . VAL A 1 89 ? 17.100 42.512 40.742 1.00 33.00 87 VAL A N 1
ATOM 674 C CA . VAL A 1 89 ? 17.759 41.922 41.921 1.00 38.63 87 VAL A CA 1
ATOM 675 C C . VAL A 1 89 ? 19.121 41.336 41.552 1.00 45.06 87 VAL A C 1
ATOM 676 O O . VAL A 1 89 ? 20.071 41.386 42.338 1.00 53.91 87 VAL A O 1
ATOM 680 N N . LEU A 1 95 ? 19.396 48.570 45.572 1.00 57.23 93 LEU A N 1
ATOM 681 C CA . LEU A 1 95 ? 18.034 48.960 45.217 1.00 50.80 93 LEU A CA 1
ATOM 682 C C . LEU A 1 95 ? 18.001 49.505 43.784 1.00 44.40 93 LEU A C 1
ATOM 683 O O . LEU A 1 95 ? 18.409 50.651 43.527 1.00 40.49 93 LEU A O 1
ATOM 688 N N . LEU A 1 96 ? 17.519 48.671 42.863 1.00 33.93 94 LEU A N 1
ATOM 689 C CA . LEU A 1 96 ? 17.444 48.998 41.439 1.00 29.44 94 LEU A CA 1
ATOM 690 C C . LEU A 1 96 ? 16.049 48.657 40.937 1.00 30.05 94 LEU A C 1
ATOM 691 O O . LEU A 1 96 ? 15.649 47.473 40.853 1.00 22.32 94 LEU A O 1
ATOM 696 N N . ARG A 1 97 ? 15.307 49.715 40.630 1.00 18.03 95 ARG A N 1
ATOM 697 C CA . ARG A 1 97 ? 13.875 49.644 40.373 1.00 17.43 95 ARG A CA 1
ATOM 698 C C . ARG A 1 97 ? 13.511 50.459 39.165 1.00 28.73 95 ARG A C 1
ATOM 699 O O . ARG A 1 97 ? 14.050 51.545 38.958 1.00 24.41 95 ARG A O 1
ATOM 707 N N . GLY A 1 98 ? 12.578 49.961 38.373 1.00 27.74 96 GLY A N 1
ATOM 708 C CA . GLY A 1 98 ? 12.250 50.665 37.161 1.00 24.33 96 GLY A CA 1
ATOM 709 C C . GLY A 1 98 ? 10.771 50.643 36.885 1.00 24.86 96 GLY A C 1
ATOM 710 O O . GLY A 1 98 ? 10.026 49.829 37.432 1.00 23.77 96 GLY A O 1
ATOM 719 N N . VAL A 1 100 ? 8.125 51.342 33.329 1.00 18.32 98 VAL A N 1
ATOM 720 C CA . VAL A 1 100 ? 7.805 51.856 32.008 1.00 24.06 98 VAL A CA 1
ATOM 721 C C . VAL A 1 100 ? 6.377 52.382 32.049 1.00 24.68 98 VAL A C 1
ATOM 722 O O . VAL A 1 100 ? 5.430 51.617 32.175 1.00 23.90 98 VAL A O 1
ATOM 726 N N . ALA A 1 101 ? 6.218 53.694 31.967 1.00 24.94 99 ALA A N 1
ATOM 727 C CA . ALA A 1 101 ? 4.910 54.308 32.161 1.00 20.91 99 ALA A CA 1
ATOM 728 C C . ALA A 1 101 ? 4.338 54.815 30.851 1.00 25.78 99 ALA A C 1
ATOM 729 O O . ALA A 1 101 ? 5.038 55.468 30.084 1.00 27.61 99 ALA A O 1
ATOM 731 N N . ARG A 1 102 ? 3.063 54.515 30.599 1.00 27.45 100 ARG A N 1
ATOM 732 C CA . ARG A 1 102 ? 2.353 55.024 29.427 1.00 28.90 100 ARG A CA 1
ATOM 733 C C . ARG A 1 102 ? 1.180 55.872 29.874 1.00 32.32 100 ARG A C 1
ATOM 734 O O . ARG A 1 102 ? 0.429 55.492 30.783 1.00 30.16 100 ARG A O 1
ATOM 742 N N . ARG A 1 103 ? 1.029 57.021 29.234 1.00 26.22 101 ARG A N 1
ATOM 743 C CA . ARG A 1 103 ? -0.105 57.879 29.483 1.00 35.30 101 ARG A CA 1
ATOM 744 C C . ARG A 1 103 ? -0.357 58.711 28.246 1.00 45.97 101 ARG A C 1
ATOM 745 O O . ARG A 1 103 ? 0.577 59.325 27.716 1.00 49.41 101 ARG A O 1
ATOM 753 N N . SER A 1 104 ? -1.608 58.722 27.789 1.00 46.27 102 SER A N 1
ATOM 754 C CA . SER A 1 104 ? -1.936 59.280 26.483 1.00 53.55 102 SER A CA 1
ATOM 755 C C . SER A 1 104 ? -1.088 58.523 25.472 1.00 58.04 102 SER A C 1
ATOM 756 O O . SER A 1 104 ? -1.121 57.292 25.430 1.00 62.55 102 SER A O 1
ATOM 759 N N . GLU A 1 105 ? -0.310 59.236 24.672 1.00 59.40 103 GLU A N 1
ATOM 760 C CA . GLU A 1 105 ? 0.497 58.551 23.670 1.00 65.64 103 GLU A CA 1
ATOM 761 C C . GLU A 1 105 ? 1.957 58.525 24.090 1.00 58.84 103 GLU A C 1
ATOM 762 O O . GLU A 1 105 ? 2.822 58.047 23.354 1.00 56.06 103 GLU A O 1
ATOM 768 N N . GLU A 1 106 ? 2.200 58.969 25.316 1.00 51.17 104 GLU A N 1
ATOM 769 C CA . GLU A 1 106 ? 3.544 59.202 25.818 1.00 46.92 104 GLU A CA 1
ATOM 770 C C . GLU A 1 106 ? 4.072 58.007 26.607 1.00 41.56 104 GLU A C 1
ATOM 771 O O . GLU A 1 106 ? 3.323 57.378 27.360 1.00 40.16 104 GLU A O 1
ATOM 777 N N . THR A 1 107 ? 5.352 57.685 26.398 1.00 38.20 105 THR A N 1
ATOM 778 C CA . THR A 1 107 ? 6.048 56.617 27.129 1.00 33.06 105 THR A CA 1
ATOM 779 C C . THR A 1 107 ? 7.269 57.169 27.855 1.00 33.30 105 THR A C 1
ATOM 780 O O . THR A 1 107 ? 8.115 57.828 27.243 1.00 32.87 105 THR A O 1
ATOM 784 N N . VAL A 1 108 ? 7.355 56.914 29.158 1.00 30.33 106 VAL A N 1
ATOM 785 C CA . VAL A 1 108 ? 8.454 57.418 29.970 1.00 23.23 106 VAL A CA 1
ATOM 786 C C . VAL A 1 108 ? 9.034 56.275 30.795 1.00 26.22 106 VAL A C 1
ATOM 787 O O . VAL A 1 108 ? 8.304 55.526 31.443 1.00 24.66 106 VAL A O 1
ATOM 791 N N . VAL A 1 109 ? 10.348 56.131 30.759 1.00 21.90 107 VAL A N 1
ATOM 792 C CA . VAL A 1 109 ? 11.012 55.128 31.581 1.00 25.44 107 VAL A CA 1
ATOM 793 C C . VAL A 1 109 ? 11.631 55.796 32.798 1.00 26.52 107 VAL A C 1
ATOM 794 O O . VAL A 1 109 ? 12.457 56.699 32.666 1.00 29.39 107 VAL A O 1
ATOM 798 N N . ALA A 1 110 ? 11.202 55.360 33.978 1.00 20.49 108 ALA A N 1
ATOM 799 C CA . ALA A 1 110 ? 11.805 55.784 35.225 1.00 24.77 108 ALA A CA 1
ATOM 800 C C . ALA A 1 110 ? 12.730 54.672 35.733 1.00 28.64 108 ALA A C 1
ATOM 801 O O . ALA A 1 110 ? 12.323 53.515 35.857 1.00 27.07 108 ALA A O 1
ATOM 803 N N . LEU A 1 111 ? 13.970 55.029 36.043 1.00 29.75 109 LEU A N 1
ATOM 804 C CA . LEU A 1 111 ? 14.945 54.051 36.490 1.00 25.22 109 LEU A CA 1
ATOM 805 C C . LEU A 1 111 ? 15.651 54.569 37.740 1.00 27.81 109 LEU A C 1
ATOM 806 O O . LEU A 1 111 ? 16.435 55.531 37.685 1.00 22.66 109 LEU A O 1
ATOM 811 N N . ARG A 1 112 ? 15.351 53.916 38.862 1.00 22.78 110 ARG A N 1
ATOM 812 C CA . ARG A 1 112 ? 15.863 54.297 40.169 1.00 25.42 110 ARG A CA 1
ATOM 813 C C . ARG A 1 112 ? 17.032 53.391 40.543 1.00 26.71 110 ARG A C 1
ATOM 814 O O . ARG A 1 112 ? 16.922 52.166 40.536 1.00 30.31 110 ARG A O 1
ATOM 822 N N . ASN A 1 113 ? 18.154 54.016 40.866 1.00 22.99 111 ASN A N 1
ATOM 823 C CA . ASN A 1 113 ? 19.378 53.325 41.239 1.00 24.08 111 ASN A CA 1
ATOM 824 C C . ASN A 1 113 ? 19.972 53.965 42.465 1.00 26.04 111 ASN A C 1
ATOM 825 O O . ASN A 1 113 ? 20.649 54.992 42.356 1.00 36.33 111 ASN A O 1
ATOM 830 N N . ALA A 1 114 ? 19.719 53.355 43.623 1.00 29.57 112 ALA A N 1
ATOM 831 C CA . ALA A 1 114 ? 20.172 53.864 44.908 1.00 27.31 112 ALA A CA 1
ATOM 832 C C . ALA A 1 114 ? 19.691 55.289 45.121 1.00 29.74 112 ALA A C 1
ATOM 833 O O . ALA A 1 114 ? 18.498 55.540 45.224 1.00 40.16 112 ALA A O 1
ATOM 835 N N . GLN A 1 115 ? 20.619 56.231 45.141 1.00 25.84 113 GLN A N 1
ATOM 836 C CA . GLN A 1 115 ? 20.262 57.599 45.471 1.00 28.26 113 GLN A CA 1
ATOM 837 C C . GLN A 1 115 ? 19.826 58.435 44.254 1.00 27.64 113 GLN A C 1
ATOM 838 O O . GLN A 1 115 ? 19.433 59.590 44.413 1.00 28.76 113 GLN A O 1
ATOM 844 N N . LEU A 1 116 ? 19.876 57.845 43.059 1.00 29.79 114 LEU A N 1
ATOM 845 C CA . LEU A 1 116 ? 19.527 58.558 41.824 1.00 30.54 114 LEU A CA 1
ATOM 846 C C . LEU A 1 116 ? 18.354 57.931 41.073 1.00 31.59 114 LEU A C 1
ATOM 847 O O . LEU A 1 116 ? 18.153 56.716 41.101 1.00 25.02 114 LEU A O 1
ATOM 852 N N . VAL A 1 117 ? 17.603 58.764 40.365 1.00 30.16 115 VAL A N 1
ATOM 853 C CA . VAL A 1 117 ? 16.552 58.261 39.497 1.00 27.68 115 VAL A CA 1
ATOM 854 C C . VAL A 1 117 ? 16.622 59.036 38.175 1.00 25.86 115 VAL A C 1
ATOM 855 O O . VAL A 1 117 ? 16.810 60.268 38.147 1.00 26.16 115 VAL A O 1
ATOM 859 N N . THR A 1 118 ? 16.521 58.295 37.077 1.00 24.15 116 THR A N 1
ATOM 860 C CA . THR A 1 118 ? 16.569 58.871 35.748 1.00 26.00 116 THR A CA 1
ATOM 861 C C . THR A 1 118 ? 15.192 58.766 35.103 1.00 27.23 116 THR A C 1
ATOM 862 O O . THR A 1 118 ? 14.502 57.767 35.262 1.00 28.40 116 THR A O 1
ATOM 866 N N . PHE A 1 119 ? 14.759 59.837 34.446 1.00 25.04 117 PHE A N 1
ATOM 867 C CA . PHE A 1 119 ? 13.527 59.800 33.669 1.00 23.06 117 PHE A CA 1
ATOM 868 C C . PHE A 1 119 ? 13.898 59.959 32.198 1.00 29.09 117 PHE A C 1
ATOM 869 O O . PHE A 1 119 ? 14.602 60.899 31.836 1.00 28.27 117 PHE A O 1
ATOM 877 N N . THR A 1 120 ? 13.444 59.034 31.358 1.00 31.38 118 THR A N 1
ATOM 878 C CA . THR A 1 120 ? 13.778 59.069 29.934 1.00 28.28 118 THR A CA 1
ATOM 879 C C . THR A 1 120 ? 12.500 58.947 29.131 1.00 28.33 118 THR A C 1
ATOM 880 O O . THR A 1 120 ? 11.750 57.972 29.293 1.00 27.53 118 THR A O 1
ATOM 884 N N . ALA A 1 121 ? 12.246 59.942 28.281 1.00 26.96 119 ALA A N 1
ATOM 885 C CA . ALA A 1 121 ? 11.104 59.893 27.390 1.00 27.05 119 ALA A CA 1
ATOM 886 C C . ALA A 1 121 ? 11.525 59.110 26.167 1.00 27.67 119 ALA A C 1
ATOM 887 O O . ALA A 1 121 ? 12.628 59.299 25.646 1.00 36.58 119 ALA A O 1
ATOM 897 N N . ASP A 1 123 ? 10.336 56.832 22.406 1.00 46.36 121 ASP A N 1
ATOM 898 C CA . ASP A 1 123 ? 9.461 56.289 21.378 1.00 55.72 121 ASP A CA 1
ATOM 899 C C . ASP A 1 123 ? 9.535 54.761 21.415 1.00 57.64 121 ASP A C 1
ATOM 900 O O . ASP A 1 123 ? 10.532 54.170 20.993 1.00 60.42 121 ASP A O 1
ATOM 905 N N . ILE A 1 124 ? 8.499 54.115 21.939 1.00 53.86 122 ILE A N 1
ATOM 906 C CA . ILE A 1 124 ? 8.460 52.658 21.912 1.00 51.61 122 ILE A CA 1
ATOM 907 C C . ILE A 1 124 ? 7.301 52.201 21.026 1.00 54.81 122 ILE A C 1
ATOM 908 O O . ILE A 1 124 ? 6.199 51.942 21.518 1.00 63.05 122 ILE A O 1
ATOM 913 N N . GLY A 1 125 ? 7.563 52.070 19.727 1.00 44.01 123 GLY A N 1
ATOM 914 C CA . GLY A 1 125 ? 6.526 51.711 18.779 1.00 45.09 123 GLY A CA 1
ATOM 915 C C . GLY A 1 125 ? 6.334 50.215 18.624 1.00 45.15 123 GLY A C 1
ATOM 916 O O . GLY A 1 125 ? 5.350 49.760 18.032 1.00 43.63 123 GLY A O 1
ATOM 917 N N . HIS A 1 126 ? 7.276 49.439 19.144 1.00 48.54 124 HIS A N 1
ATOM 918 C CA . HIS A 1 126 ? 7.175 47.992 19.041 1.00 55.32 124 HIS A CA 1
ATOM 919 C C . HIS A 1 126 ? 7.875 47.296 20.189 1.00 53.64 124 HIS A C 1
ATOM 920 O O . HIS A 1 126 ? 8.564 47.928 20.991 1.00 51.90 124 HIS A O 1
ATOM 927 N N . GLN A 1 127 ? 7.675 45.984 20.249 1.00 55.17 125 GLN A N 1
ATOM 928 C CA . GLN A 1 127 ? 8.112 45.150 21.361 1.00 53.87 125 GLN A CA 1
ATOM 929 C C . GLN A 1 127 ? 9.614 45.220 21.594 1.00 46.24 125 GLN A C 1
ATOM 930 O O . GLN A 1 127 ? 10.076 45.336 22.732 1.00 45.98 125 GLN A O 1
ATOM 936 N N . HIS A 1 128 ? 10.367 45.158 20.500 1.00 41.86 126 HIS A N 1
ATOM 937 C CA . HIS A 1 128 ? 11.812 45.042 20.579 1.00 39.16 126 HIS A CA 1
ATOM 938 C C . HIS A 1 128 ? 12.466 46.268 21.190 1.00 37.90 126 HIS A C 1
ATOM 939 O O . HIS A 1 128 ? 13.542 46.161 21.773 1.00 37.48 126 HIS A O 1
ATOM 946 N N . ALA A 1 129 ? 11.812 47.425 21.084 1.00 35.07 127 ALA A N 1
ATOM 947 C CA . ALA A 1 129 ? 12.401 48.652 21.600 1.00 35.03 127 ALA A CA 1
ATOM 948 C C . ALA A 1 129 ? 12.467 48.601 23.116 1.00 34.73 127 ALA A C 1
ATOM 949 O O . ALA A 1 129 ? 13.303 49.274 23.729 1.00 34.92 127 ALA A O 1
ATOM 951 N N . LEU A 1 130 ? 11.618 47.768 23.715 1.00 33.08 128 LEU A N 1
ATOM 952 C CA . LEU A 1 130 ? 11.561 47.651 25.174 1.00 38.04 128 LEU A CA 1
ATOM 953 C C . LEU A 1 130 ? 12.694 46.822 25.748 1.00 31.49 128 LEU A C 1
ATOM 954 O O . LEU A 1 130 ? 13.129 47.038 26.882 1.00 30.58 128 LEU A O 1
ATOM 959 N N . VAL A 1 131 ? 13.163 45.861 24.965 1.00 30.81 129 VAL A N 1
ATOM 960 C CA . VAL A 1 131 ? 14.103 44.878 25.484 1.00 30.39 129 VAL A CA 1
ATOM 961 C C . VAL A 1 131 ? 15.382 45.485 26.093 1.00 33.15 129 VAL A C 1
ATOM 962 O O . VAL A 1 131 ? 15.812 45.038 27.162 1.00 35.71 129 VAL A O 1
ATOM 966 N N . PRO A 1 132 ? 15.978 46.513 25.453 1.00 26.40 130 PRO A N 1
ATOM 967 C CA . PRO A 1 132 ? 17.132 47.117 26.138 1.00 28.67 130 PRO A CA 1
ATOM 968 C C . PRO A 1 132 ? 16.791 47.666 27.526 1.00 27.55 130 PRO A C 1
ATOM 969 O O . PRO A 1 132 ? 17.612 47.571 28.444 1.00 35.59 130 PRO A O 1
ATOM 973 N N . VAL A 1 133 ? 15.603 48.240 27.678 1.00 22.29 131 VAL A N 1
ATOM 974 C CA . VAL A 1 133 ? 15.181 48.751 28.984 1.00 31.18 131 VAL A CA 1
ATOM 975 C C . VAL A 1 133 ? 15.017 47.609 29.989 1.00 29.87 131 VAL A C 1
ATOM 976 O O . VAL A 1 133 ? 15.434 47.705 31.147 1.00 28.71 131 VAL A O 1
ATOM 980 N N . LEU A 1 134 ? 14.374 46.532 29.549 1.00 26.68 132 LEU A N 1
ATOM 981 C CA . LEU A 1 134 ? 14.084 45.430 30.451 1.00 25.52 132 LEU A CA 1
ATOM 982 C C . LEU A 1 134 ? 15.371 44.762 30.911 1.00 27.81 132 LEU A C 1
ATOM 983 O O . LEU A 1 134 ? 15.438 44.243 32.033 1.00 32.11 132 LEU A O 1
ATOM 988 N N . THR A 1 135 ? 16.410 44.832 30.084 1.00 23.91 133 THR A N 1
ATOM 989 C CA . THR A 1 135 ? 17.663 44.147 30.410 1.00 27.23 133 THR A CA 1
ATOM 990 C C . THR A 1 135 ? 18.799 45.054 30.918 1.00 33.58 133 THR A C 1
ATOM 991 O O . THR A 1 135 ? 19.901 44.565 31.190 1.00 35.19 133 THR A O 1
ATOM 995 N N . ALA A 1 136 ? 18.537 46.356 31.050 1.00 34.97 134 ALA A N 1
ATOM 996 C CA . ALA A 1 136 ? 19.552 47.312 31.508 1.00 40.21 134 ALA A CA 1
ATOM 997 C C . ALA A 1 136 ? 20.220 46.914 32.832 1.00 43.32 134 ALA A C 1
ATOM 998 O O . ALA A 1 136 ? 21.442 46.999 32.964 1.00 51.80 134 ALA A O 1
ATOM 1000 N N . GLY A 1 137 ? 19.423 46.490 33.808 1.00 37.79 135 GLY A N 1
ATOM 1001 C CA . GLY A 1 137 ? 19.949 46.116 35.109 1.00 37.36 135 GLY A CA 1
ATOM 1002 C C . GLY A 1 137 ? 20.546 44.717 35.216 1.00 39.94 135 GLY A C 1
ATOM 1003 O O . GLY A 1 137 ? 20.776 44.228 36.327 1.00 39.91 135 GLY A O 1
ATOM 1004 N N . LEU A 1 138 ? 20.806 44.067 34.083 1.00 30.17 136 LEU A N 1
ATOM 1005 C CA . LEU A 1 138 ? 21.318 42.694 34.118 1.00 32.36 136 LEU A CA 1
ATOM 1006 C C . LEU A 1 138 ? 22.827 42.659 33.881 1.00 37.42 136 LEU A C 1
ATOM 1007 O O . LEU A 1 138 ? 23.523 43.590 34.267 1.00 41.77 136 LEU A O 1
ATOM 1012 N N . SER A 1 139 ? 23.340 41.591 33.266 1.00 36.26 137 SER A N 1
ATOM 1013 C CA . SER A 1 139 ? 24.798 41.425 33.133 1.00 40.64 137 SER A CA 1
ATOM 1014 C C . SER A 1 139 ? 25.347 41.359 31.711 1.00 39.40 137 SER A C 1
ATOM 1015 O O . SER A 1 139 ? 26.497 40.972 31.519 1.00 45.19 137 SER A O 1
ATOM 1018 N N . GLY A 1 140 ? 24.561 41.767 30.722 1.00 36.34 138 GLY A N 1
ATOM 1019 C CA . GLY A 1 140 ? 25.013 41.678 29.343 1.00 43.03 138 GLY A CA 1
ATOM 1020 C C . GLY A 1 140 ? 25.296 40.262 28.841 1.00 47.96 138 GLY A C 1
ATOM 1021 O O . GLY A 1 140 ? 26.107 40.082 27.932 1.00 50.92 138 GLY A O 1
ATOM 1022 N N . ARG A 1 141 ? 24.635 39.262 29.429 1.00 43.80 139 ARG A N 1
ATOM 1023 C CA . ARG A 1 141 ? 24.779 37.866 29.005 1.00 42.89 139 ARG A CA 1
ATOM 1024 C C . ARG A 1 141 ? 24.058 37.606 27.686 1.00 40.11 139 ARG A C 1
ATOM 1025 O O . ARG A 1 141 ? 22.960 38.127 27.459 1.00 36.59 139 ARG A O 1
ATOM 1033 N N . LYS A 1 142 ? 24.671 36.796 26.826 1.00 35.57 140 LYS A N 1
ATOM 1034 C CA . LYS A 1 142 ? 23.976 36.267 25.651 1.00 34.37 140 LYS A CA 1
ATOM 1035 C C . LYS A 1 142 ? 22.951 35.213 26.074 1.00 26.69 140 LYS A C 1
ATOM 1036 O O . LYS A 1 142 ? 23.046 34.663 27.178 1.00 28.88 140 LYS A O 1
ATOM 1042 N N . PRO A 1 143 ? 21.965 34.927 25.205 1.00 28.13 141 PRO A N 1
ATOM 1043 C CA . PRO A 1 143 ? 20.970 33.893 25.524 1.00 29.32 141 PRO A CA 1
ATOM 1044 C C . PRO A 1 143 ? 21.622 32.562 25.878 1.00 28.84 141 PRO A C 1
ATOM 1045 O O . PRO A 1 143 ? 22.562 32.140 25.201 1.00 31.81 141 PRO A O 1
ATOM 1049 N N . ALA A 1 144 ? 21.152 31.924 26.943 1.00 28.73 142 ALA A N 1
ATOM 1050 C CA . ALA A 1 144 ? 21.570 30.569 27.254 1.00 31.18 142 ALA A CA 1
ATOM 1051 C C . ALA A 1 144 ? 21.159 29.648 26.110 1.00 34.52 142 ALA A C 1
ATOM 1052 O O . ALA A 1 144 ? 20.320 30.014 25.285 1.00 29.37 142 ALA A O 1
ATOM 1054 N N . ARG A 1 145 ? 21.783 28.477 26.030 1.00 30.33 143 ARG A N 1
ATOM 1055 C CA . ARG A 1 145 ? 21.411 27.477 25.036 1.00 25.57 143 ARG A CA 1
ATOM 1056 C C . ARG A 1 145 ? 20.933 26.193 25.710 1.00 24.94 143 ARG A C 1
ATOM 1057 O O . ARG A 1 145 ? 21.714 25.494 26.337 1.00 23.10 143 ARG A O 1
ATOM 1065 N N . PHE A 1 146 ? 19.648 25.887 25.596 1.00 21.81 144 PHE A N 1
ATOM 1066 C CA . PHE A 1 146 ? 19.076 24.724 26.263 1.00 20.13 144 PHE A CA 1
ATOM 1067 C C . PHE A 1 146 ? 17.674 24.543 25.730 1.00 25.79 144 PHE A C 1
ATOM 1068 O O . PHE A 1 146 ? 17.089 25.472 25.169 1.00 26.68 144 PHE A O 1
ATOM 1076 N N . ASP A 1 147 ? 17.126 23.352 25.904 1.00 24.30 145 ASP A N 1
ATOM 1077 C CA . ASP A 1 147 ? 15.747 23.113 25.523 1.00 27.29 145 ASP A CA 1
ATOM 1078 C C . ASP A 1 147 ? 14.784 23.549 26.625 1.00 25.23 145 ASP A C 1
ATOM 1079 O O . ASP A 1 147 ? 15.036 23.321 27.806 1.00 22.18 145 ASP A O 1
ATOM 1084 N N . ASP A 1 148 ? 13.673 24.155 26.221 1.00 20.81 146 ASP A N 1
ATOM 1085 C CA . ASP A 1 148 ? 12.669 24.645 27.151 1.00 22.89 146 ASP A CA 1
ATOM 1086 C C . ASP A 1 148 ? 12.241 23.618 28.174 1.00 29.11 146 ASP A C 1
ATOM 1087 O O . ASP A 1 148 ? 12.120 22.438 27.845 1.00 23.07 146 ASP A O 1
ATOM 1092 N N . PHE A 1 149 ? 12.012 24.047 29.412 1.00 17.13 147 PHE A N 1
ATOM 1093 C CA . PHE A 1 149 ? 11.332 23.147 30.336 1.00 18.56 147 PHE A CA 1
ATOM 1094 C C . PHE A 1 149 ? 10.309 23.939 31.121 1.00 27.44 147 PHE A C 1
ATOM 1095 O O . PHE A 1 149 ? 10.371 25.177 31.184 1.00 25.08 147 PHE A O 1
ATOM 1103 N N . ALA A 1 150 ? 9.356 23.224 31.701 1.00 21.07 148 ALA A N 1
ATOM 1104 C CA . ALA A 1 150 ? 8.267 23.850 32.433 1.00 23.09 148 ALA A CA 1
ATOM 1105 C C . ALA A 1 150 ? 8.103 23.206 33.816 1.00 29.12 148 ALA A C 1
ATOM 1106 O O . ALA A 1 150 ? 8.458 22.036 34.013 1.00 24.95 148 ALA A O 1
ATOM 1108 N N . LEU A 1 151 ? 7.609 23.984 34.777 1.00 29.44 149 LEU A N 1
ATOM 1109 C CA . LEU A 1 151 ? 7.181 23.434 36.062 1.00 32.61 149 LEU A CA 1
ATOM 1110 C C . LEU A 1 151 ? 6.100 24.354 36.609 1.00 27.45 149 LEU A C 1
ATOM 1111 O O . LEU A 1 151 ? 5.963 25.493 36.153 1.00 25.71 149 LEU A O 1
ATOM 1116 N N . PRO A 1 152 ? 5.300 23.858 37.558 1.00 26.70 150 PRO A N 1
ATOM 1117 C CA . PRO A 1 152 ? 4.323 24.771 38.159 1.00 26.20 150 PRO A CA 1
ATOM 1118 C C . PRO A 1 152 ? 5.017 25.982 38.781 1.00 25.57 150 PRO A C 1
ATOM 1119 O O . PRO A 1 152 ? 6.058 25.823 39.431 1.00 26.55 150 PRO A O 1
ATOM 1123 N N . ALA A 1 153 ? 4.472 27.172 38.547 1.00 18.86 151 ALA A N 1
ATOM 1124 C CA . ALA A 1 153 ? 5.042 28.403 39.100 1.00 25.66 151 ALA A CA 1
ATOM 1125 C C . ALA A 1 153 ? 5.165 28.329 40.620 1.00 24.78 151 ALA A C 1
ATOM 1126 O O . ALA A 1 153 ? 6.156 28.779 41.207 1.00 23.94 151 ALA A O 1
ATOM 1128 N N . ALA A 1 154 ? 4.157 27.765 41.268 1.00 20.01 152 ALA A N 1
ATOM 1129 C CA . ALA A 1 154 ? 4.176 27.727 42.726 1.00 31.93 152 ALA A CA 1
ATOM 1130 C C . ALA A 1 154 ? 5.297 26.807 43.220 1.00 29.65 152 ALA A C 1
ATOM 1131 O O . ALA A 1 154 ? 5.912 27.090 44.238 1.00 25.31 152 ALA A O 1
ATOM 1133 N N . ALA A 1 155 ? 5.594 25.740 42.476 1.00 26.91 153 ALA A N 1
ATOM 1134 C CA . ALA A 1 155 ? 6.679 24.826 42.851 1.00 24.43 153 ALA A CA 1
ATOM 1135 C C . ALA A 1 155 ? 8.064 25.467 42.736 1.00 25.54 153 ALA A C 1
ATOM 1136 O O . ALA A 1 155 ? 8.930 25.241 43.591 1.00 28.35 153 ALA A O 1
ATOM 1138 N N . GLY A 1 156 ? 8.285 26.245 41.681 1.00 22.55 154 GLY A N 1
ATOM 1139 C CA . GLY A 1 156 ? 9.540 26.964 41.535 1.00 24.96 154 GLY A CA 1
ATOM 1140 C C . GLY A 1 156 ? 9.749 27.952 42.674 1.00 23.31 154 GLY A C 1
ATOM 1141 O O . GLY A 1 156 ? 10.812 27.994 43.289 1.00 24.99 154 GLY A O 1
ATOM 1142 N N . ALA A 1 157 ? 8.726 28.744 42.957 1.00 19.85 155 ALA A N 1
ATOM 1143 C CA . ALA A 1 157 ? 8.785 29.723 44.046 1.00 29.01 155 ALA A CA 1
ATOM 1144 C C . ALA A 1 157 ? 8.990 29.017 45.399 1.00 30.83 155 ALA A C 1
ATOM 1145 O O . ALA A 1 157 ? 9.748 29.476 46.257 1.00 28.99 155 ALA A O 1
ATOM 1147 N N . ARG A 1 158 ? 8.308 27.893 45.573 1.00 26.21 156 ARG A N 1
ATOM 1148 C CA . ARG A 1 158 ? 8.423 27.089 46.788 1.00 30.05 156 ARG A CA 1
ATOM 1149 C C . ARG A 1 158 ? 9.853 26.585 46.987 1.00 31.06 156 ARG A C 1
ATOM 1150 O O . ARG A 1 158 ? 10.440 26.704 48.079 1.00 30.54 156 ARG A O 1
ATOM 1158 N N . ALA A 1 159 ? 10.404 26.018 45.918 1.00 24.31 157 ALA A N 1
ATOM 1159 C CA . ALA A 1 159 ? 11.783 25.539 45.912 1.00 28.70 157 ALA A CA 1
ATOM 1160 C C . ALA A 1 159 ? 12.768 26.665 46.252 1.00 32.99 157 ALA A C 1
ATOM 1161 O O . ALA A 1 159 ? 13.704 26.466 47.016 1.00 29.90 157 ALA A O 1
ATOM 1163 N N . ASP A 1 160 ? 12.554 27.838 45.668 1.00 38.67 158 ASP A N 1
ATOM 1164 C CA . ASP A 1 160 ? 13.418 28.988 45.924 1.00 39.56 158 ASP A CA 1
ATOM 1165 C C . ASP A 1 160 ? 13.376 29.388 47.406 1.00 41.36 158 ASP A C 1
ATOM 1166 O O . ASP A 1 160 ? 14.419 29.652 48.014 1.00 42.48 158 ASP A O 1
ATOM 1171 N N . GLU A 1 161 ? 12.178 29.422 47.987 1.00 34.61 159 GLU A N 1
ATOM 1172 C CA . GLU A 1 161 ? 12.011 29.794 49.386 1.00 39.62 159 GLU A CA 1
ATOM 1173 C C . GLU A 1 161 ? 12.633 28.771 50.339 1.00 45.98 159 GLU A C 1
ATOM 1174 O O . GLU A 1 161 ? 13.047 29.110 51.454 1.00 45.36 159 GLU A O 1
ATOM 1180 N N . GLN A 1 162 ? 12.655 27.513 49.919 1.00 40.95 160 GLN A N 1
ATOM 1181 C CA . GLN A 1 162 ? 13.223 26.457 50.744 1.00 44.27 160 GLN A CA 1
ATOM 1182 C C . GLN A 1 162 ? 14.720 26.675 50.975 1.00 47.56 160 GLN A C 1
ATOM 1183 O O . GLN A 1 162 ? 15.219 26.376 52.061 1.00 43.52 160 GLN A O 1
ATOM 1189 N N . ILE A 1 163 ? 15.440 27.200 49.981 1.00 45.19 161 ILE A N 1
ATOM 1190 C CA . ILE A 1 163 ? 16.841 27.556 50.235 1.00 53.60 161 ILE A CA 1
ATOM 1191 C C . ILE A 1 163 ? 16.910 28.795 51.159 1.00 59.87 161 ILE A C 1
ATOM 1192 O O . ILE A 1 163 ? 17.711 28.837 52.107 1.00 62.13 161 ILE A O 1
ATOM 1197 N N . ARG A 1 164 ? 16.036 29.774 50.924 1.00 61.02 162 ARG A N 1
ATOM 1198 C CA . ARG A 1 164 ? 15.878 30.893 51.865 1.00 65.29 162 ARG A CA 1
ATOM 1199 C C . ARG A 1 164 ? 15.565 30.411 53.284 1.00 61.69 162 ARG A C 1
ATOM 1200 O O . ARG A 1 164 ? 15.712 31.163 54.244 1.00 59.41 162 ARG A O 1
ATOM 1208 N N . ASN A 1 165 ? 15.108 29.166 53.404 1.00 60.17 163 ASN A N 1
ATOM 1209 C CA . ASN A 1 165 ? 14.913 28.548 54.708 1.00 59.29 163 ASN A CA 1
ATOM 1210 C C . ASN A 1 165 ? 16.016 27.531 55.021 1.00 54.16 163 ASN A C 1
ATOM 1211 O O . ASN A 1 165 ? 15.917 26.800 56.003 1.00 52.28 163 ASN A O 1
ATOM 1216 N N . GLY A 1 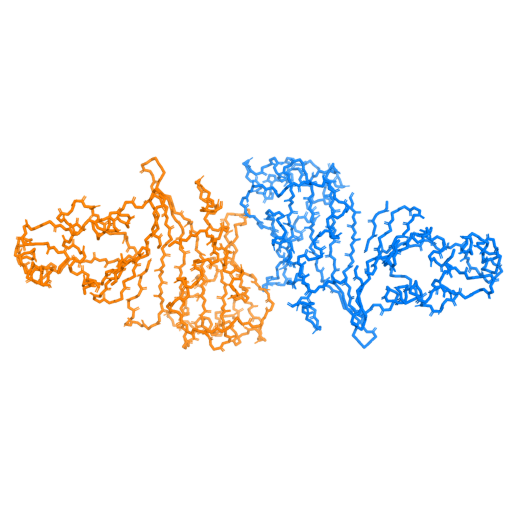166 ? 17.055 27.473 54.187 1.00 50.46 164 GLY A N 1
ATOM 1217 C CA . GLY A 1 166 ? 18.231 26.683 54.508 1.00 45.82 164 GLY A CA 1
ATOM 1218 C C . GLY A 1 166 ? 18.360 25.313 53.860 1.00 47.95 164 GLY A C 1
ATOM 1219 O O . GLY A 1 166 ? 19.381 24.649 54.019 1.00 54.78 164 GLY A O 1
ATOM 1220 N N . ALA A 1 167 ? 17.333 24.880 53.136 1.00 45.39 165 ALA A N 1
ATOM 1221 C CA . ALA A 1 167 ? 17.351 23.580 52.464 1.00 42.76 165 ALA A CA 1
ATOM 1222 C C . ALA A 1 167 ? 18.516 23.426 51.484 1.00 48.66 165 ALA A C 1
ATOM 1223 O O . ALA A 1 167 ? 18.973 24.409 50.894 1.00 53.64 165 ALA A O 1
ATOM 1225 N N . PRO A 1 168 ? 19.009 22.186 51.321 1.00 46.13 166 PRO A N 1
ATOM 1226 C CA . PRO A 1 168 ? 20.094 21.852 50.389 1.00 50.50 166 PRO A CA 1
ATOM 1227 C C . PRO A 1 168 ? 19.664 21.816 48.908 1.00 48.72 166 PRO A C 1
ATOM 1228 O O . PRO A 1 168 ? 18.614 21.257 48.600 1.00 46.17 166 PRO A O 1
ATOM 1232 N N . LEU A 1 169 ? 20.459 22.400 48.012 1.00 54.27 167 LEU A N 1
ATOM 1233 C CA . LEU A 1 169 ? 20.113 22.453 46.578 1.00 51.16 167 LEU A CA 1
ATOM 1234 C C . LEU A 1 169 ? 19.971 21.074 45.927 1.00 51.16 167 LEU A C 1
ATOM 1235 O O . LEU A 1 169 ? 19.008 20.820 45.199 1.00 52.29 167 LEU A O 1
ATOM 1240 N N . ALA A 1 170 ? 20.929 20.189 46.180 1.00 51.11 168 ALA A N 1
ATOM 1241 C CA . ALA A 1 170 ? 20.921 18.862 45.572 1.00 56.57 168 ALA A CA 1
ATOM 1242 C C . ALA A 1 170 ? 19.647 18.124 45.905 1.00 54.87 168 ALA A C 1
ATOM 1243 O O . ALA A 1 170 ? 19.061 17.441 45.073 1.00 56.04 168 ALA A O 1
ATOM 1245 N N . GLU A 1 171 ? 19.248 18.257 47.155 1.00 47.99 169 GLU A N 1
ATOM 1246 C CA . GLU A 1 171 ? 18.061 17.608 47.645 1.00 45.03 169 GLU A CA 1
ATOM 1247 C C . GLU A 1 171 ? 16.814 18.214 46.992 1.00 38.86 169 GLU A C 1
ATOM 1248 O O . GLU A 1 171 ? 15.911 17.497 46.547 1.00 31.29 169 GLU A O 1
ATOM 1254 N N . VAL A 1 172 ? 16.768 19.540 46.923 1.00 29.85 170 VAL A N 1
ATOM 1255 C CA . VAL A 1 172 ? 15.558 20.204 46.453 1.00 35.04 170 VAL A CA 1
ATOM 1256 C C . VAL A 1 172 ? 15.345 19.941 44.978 1.00 34.11 170 VAL A C 1
ATOM 1257 O O . VAL A 1 172 ? 14.288 19.461 44.578 1.00 30.03 170 VAL A O 1
ATOM 1261 N N . LEU A 1 173 ? 16.377 20.201 44.187 1.00 36.84 171 LEU A N 1
ATOM 1262 C CA . LEU A 1 173 ? 16.313 20.026 42.743 1.00 40.00 171 LEU A CA 1
ATOM 1263 C C . LEU A 1 173 ? 16.128 18.574 42.304 1.00 44.90 171 LEU A C 1
ATOM 1264 O O . LEU A 1 173 ? 15.475 18.308 41.298 1.00 48.60 171 LEU A O 1
ATOM 1269 N N . GLU A 1 174 ? 16.682 17.632 43.059 1.00 44.74 172 GLU A N 1
ATOM 1270 C CA . GLU A 1 174 ? 16.525 16.228 42.708 1.00 46.32 172 GLU A CA 1
ATOM 1271 C C . GLU A 1 174 ? 15.060 15.808 42.755 1.00 39.38 172 GLU A C 1
ATOM 1272 O O . GLU A 1 174 ? 14.585 15.095 41.865 1.00 36.74 172 GLU A O 1
ATOM 1278 N N . PHE A 1 175 ? 14.335 16.247 43.783 1.00 32.26 173 PHE A N 1
ATOM 1279 C CA . PHE A 1 175 ? 12.915 15.905 43.871 1.00 32.94 173 PHE A CA 1
ATOM 1280 C C . PHE A 1 175 ? 11.985 16.739 42.981 1.00 29.55 173 PHE A C 1
ATOM 1281 O O . PHE A 1 175 ? 10.827 16.361 42.796 1.00 29.57 173 PHE A O 1
ATOM 1289 N N . LEU A 1 176 ? 12.450 17.895 42.497 1.00 36.66 174 LEU A N 1
ATOM 1290 C CA . LEU A 1 176 ? 11.709 18.624 41.464 1.00 39.91 174 LEU A CA 1
ATOM 1291 C C . LEU A 1 176 ? 11.820 17.883 40.149 1.00 39.35 174 LEU A C 1
ATOM 1292 O O . LEU A 1 176 ? 11.047 18.130 39.218 1.00 36.53 174 LEU A O 1
ATOM 1297 N N . GLY A 1 177 ? 12.801 16.989 40.074 1.00 41.92 175 GLY A N 1
ATOM 1298 C CA . GLY A 1 177 ? 13.009 16.178 38.892 1.00 40.15 175 GLY A CA 1
ATOM 1299 C C . GLY A 1 177 ? 13.947 16.782 37.866 1.00 39.85 175 GLY A C 1
ATOM 1300 O O . GLY A 1 177 ? 13.915 16.400 36.698 1.00 38.07 175 GLY A O 1
ATOM 1301 N N . VAL A 1 178 ? 14.813 17.694 38.294 1.00 35.91 176 VAL A N 1
ATOM 1302 C CA . VAL A 1 178 ? 15.792 18.250 37.372 1.00 34.37 176 VAL A CA 1
ATOM 1303 C C . VAL A 1 178 ? 16.760 17.134 36.959 1.00 38.40 176 VAL A C 1
ATOM 1304 O O . VAL A 1 178 ? 17.450 16.567 37.809 1.00 40.47 176 VAL A O 1
ATOM 1308 N N . PRO A 1 179 ? 16.792 16.793 35.651 1.00 40.02 177 PRO A N 1
ATOM 1309 C CA . PRO A 1 179 ? 17.716 15.781 35.109 1.00 40.62 177 PRO A CA 1
ATOM 1310 C C . PRO A 1 179 ? 19.181 16.212 35.257 1.00 44.55 177 PRO A C 1
ATOM 1311 O O . PRO A 1 179 ? 19.438 17.418 35.334 1.00 45.42 177 PRO A O 1
ATOM 1315 N N . PRO A 1 180 ? 20.119 15.249 35.355 1.00 46.38 178 PRO A N 1
ATOM 1316 C CA . PRO A 1 180 ? 21.535 15.595 35.558 1.00 46.14 178 PRO A CA 1
ATOM 1317 C C . PRO A 1 180 ? 22.100 16.531 34.488 1.00 46.79 178 PRO A C 1
ATOM 1318 O O . PRO A 1 180 ? 22.943 17.384 34.808 1.00 45.78 178 PRO A O 1
ATOM 1322 N N . SER A 1 181 ? 21.619 16.386 33.253 1.00 44.82 179 SER A N 1
ATOM 1323 C CA . SER A 1 181 ? 22.073 17.204 32.127 1.00 51.34 179 SER A CA 1
ATOM 1324 C C . SER A 1 181 ? 21.710 18.681 32.283 1.00 49.91 179 SER A C 1
ATOM 1325 O O . SER A 1 181 ? 22.378 19.558 31.734 1.00 48.87 179 SER A O 1
ATOM 1328 N N . ALA A 1 182 ? 20.621 18.948 32.997 1.00 43.48 180 ALA A N 1
ATOM 1329 C CA . ALA A 1 182 ? 20.151 20.318 33.172 1.00 39.72 180 ALA A CA 1
ATOM 1330 C C . ALA A 1 182 ? 20.544 20.903 34.525 1.00 37.98 180 ALA A C 1
ATOM 1331 O O . ALA A 1 182 ? 20.212 22.051 34.812 1.00 44.63 180 ALA A O 1
ATOM 1333 N N . ARG A 1 183 ? 21.233 20.127 35.358 1.00 37.37 181 ARG A N 1
ATOM 1334 C CA . ARG A 1 183 ? 21.570 20.606 36.699 1.00 40.77 181 ARG A CA 1
ATOM 1335 C C . ARG A 1 183 ? 22.466 21.850 36.701 1.00 37.27 181 ARG A C 1
ATOM 1336 O O . ARG A 1 183 ? 22.180 22.785 37.441 1.00 34.75 181 ARG A O 1
ATOM 1344 N N . PRO A 1 184 ? 23.526 21.884 35.863 1.00 34.90 182 PRO A N 1
ATOM 1345 C CA . PRO A 1 184 ? 24.357 23.091 35.951 1.00 35.47 182 PRO A CA 1
ATOM 1346 C C . PRO A 1 184 ? 23.592 24.376 35.632 1.00 34.64 182 PRO A C 1
ATOM 1347 O O . PRO A 1 184 ? 23.745 25.367 36.350 1.00 35.09 182 PRO A O 1
ATOM 1351 N N . LEU A 1 185 ? 22.732 24.332 34.620 1.00 31.11 183 LEU A N 1
ATOM 1352 C CA . LEU A 1 185 ? 21.899 25.472 34.261 1.00 29.02 183 LEU A CA 1
ATOM 1353 C C . LEU A 1 185 ? 20.882 25.820 35.346 1.00 28.14 183 LEU A C 1
ATOM 1354 O O . LEU A 1 185 ? 20.777 26.986 35.757 1.00 23.90 183 LEU A O 1
ATOM 1359 N N . VAL A 1 186 ? 20.112 24.821 35.787 1.00 25.86 184 VAL A N 1
ATOM 1360 C CA . VAL A 1 186 ? 19.087 25.057 36.801 1.00 26.24 184 VAL A CA 1
ATOM 1361 C C . VAL A 1 186 ? 19.704 25.472 38.140 1.00 29.54 184 VAL A C 1
ATOM 1362 O O . VAL A 1 186 ? 19.190 26.390 38.800 1.00 30.98 184 VAL A O 1
ATOM 1366 N N . GLU A 1 187 ? 20.794 24.823 38.551 1.00 31.14 185 GLU A N 1
ATOM 1367 C CA . GLU A 1 187 ? 21.483 25.261 39.767 1.00 32.98 185 GLU A CA 1
ATOM 1368 C C . GLU A 1 187 ? 21.971 26.703 39.637 1.00 36.46 185 GLU A C 1
ATOM 1369 O O . GLU A 1 187 ? 22.029 27.429 40.627 1.00 32.59 185 GLU A O 1
ATOM 1375 N N . SER A 1 188 ? 22.349 27.127 38.431 1.00 37.78 186 SER A N 1
ATOM 1376 C CA . SER A 1 188 ? 22.864 28.489 38.283 1.00 31.47 186 SER A CA 1
ATOM 1377 C C . SER A 1 188 ? 21.747 29.511 38.478 1.00 34.31 186 SER A C 1
ATOM 1378 O O . SER A 1 188 ? 22.001 30.658 38.834 1.00 34.76 186 SER A O 1
ATOM 1381 N N . VAL A 1 189 ? 20.509 29.089 38.232 1.00 33.41 187 VAL A N 1
ATOM 1382 C CA . VAL A 1 189 ? 19.339 29.939 38.403 1.00 34.87 187 VAL A CA 1
ATOM 1383 C C . VAL A 1 189 ? 19.006 30.062 39.889 1.00 49.64 187 VAL A C 1
ATOM 1384 O O . VAL A 1 189 ? 18.679 31.142 40.383 1.00 56.19 187 VAL A O 1
ATOM 1388 N N . PHE A 1 190 ? 19.124 28.952 40.605 1.00 48.14 188 PHE A N 1
ATOM 1389 C CA . PHE A 1 190 ? 18.852 28.941 42.031 1.00 50.42 188 PHE A CA 1
ATOM 1390 C C . PHE A 1 190 ? 20.176 29.217 42.752 1.00 63.31 188 PHE A C 1
ATOM 1391 O O . PHE A 1 190 ? 20.653 28.421 43.571 1.00 62.06 188 PHE A O 1
ATOM 1399 N N . ASP A 1 191 ? 20.720 30.395 42.443 1.00 66.01 189 ASP A N 1
ATOM 1400 C CA . ASP A 1 191 ? 22.078 30.823 42.782 1.00 67.18 189 ASP A CA 1
ATOM 1401 C C . ASP A 1 191 ? 22.032 32.340 42.858 1.00 63.00 189 ASP A C 1
ATOM 1402 O O . ASP A 1 191 ? 21.678 32.990 41.880 1.00 64.96 189 ASP A O 1
ATOM 1407 N N . GLY A 1 192 ? 22.436 32.912 43.983 1.00 51.79 190 GLY A N 1
ATOM 1408 C CA . GLY A 1 192 ? 22.304 34.345 44.157 1.00 53.29 190 GLY A CA 1
ATOM 1409 C C . GLY A 1 192 ? 23.263 35.207 43.356 1.00 59.46 190 GLY A C 1
ATOM 1410 O O . GLY A 1 192 ? 23.082 36.425 43.275 1.00 60.45 190 GLY A O 1
ATOM 1411 N N . ARG A 1 193 ? 24.306 34.598 42.795 1.00 57.90 191 ARG A N 1
ATOM 1412 C CA . ARG A 1 193 ? 25.216 35.325 41.913 1.00 57.19 191 ARG A CA 1
ATOM 1413 C C . ARG A 1 193 ? 24.476 35.769 40.647 1.00 53.14 191 ARG A C 1
ATOM 1414 O O . ARG A 1 193 ? 24.981 36.587 39.869 1.00 52.21 191 ARG A O 1
ATOM 1422 N N . ARG A 1 194 ? 23.280 35.211 40.451 1.00 38.45 192 ARG A N 1
ATOM 1423 C CA . ARG A 1 194 ? 22.401 35.583 39.349 1.00 32.00 192 ARG A CA 1
ATOM 1424 C C . ARG A 1 194 ? 22.058 37.051 39.438 1.00 39.14 192 ARG A C 1
ATOM 1425 O O . ARG A 1 194 ? 22.135 37.667 40.511 1.00 42.46 192 ARG A O 1
ATOM 1433 N N . THR A 1 195 ? 21.725 37.620 38.291 1.00 37.61 193 THR A N 1
ATOM 1434 C CA . THR A 1 195 ? 21.105 38.928 38.244 1.00 34.16 193 THR A CA 1
ATOM 1435 C C . THR A 1 195 ? 19.752 38.703 37.575 1.00 31.80 193 THR A C 1
ATOM 1436 O O . THR A 1 195 ? 19.655 37.962 36.590 1.00 29.55 193 THR A O 1
ATOM 1440 N N . TYR A 1 196 ? 18.700 39.336 38.072 1.00 25.06 194 TYR A N 1
ATOM 1441 C CA . TYR A 1 196 ? 17.441 39.173 37.381 1.00 20.95 194 TYR A CA 1
ATOM 1442 C C . TYR A 1 196 ? 16.521 40.350 37.546 1.00 22.88 194 TYR A C 1
ATOM 1443 O O . TYR A 1 196 ? 16.769 41.272 38.338 1.00 21.21 194 TYR A O 1
ATOM 1452 N N . VAL A 1 197 ? 15.462 40.301 36.754 1.00 24.85 195 VAL A N 1
ATOM 1453 C CA . VAL A 1 197 ? 14.423 41.290 36.792 1.00 22.76 195 VAL A CA 1
ATOM 1454 C C . VAL A 1 197 ? 13.081 40.593 36.752 1.00 22.64 195 VAL A C 1
ATOM 1455 O O . VAL A 1 197 ? 12.872 39.617 36.009 1.00 20.50 195 VAL A O 1
ATOM 1459 N N . GLU A 1 198 ? 12.174 41.081 37.585 1.00 17.84 196 GLU A N 1
ATOM 1460 C CA . GLU A 1 198 ? 10.799 40.623 37.543 1.00 20.40 196 GLU A CA 1
ATOM 1461 C C . GLU A 1 198 ? 9.901 41.719 36.958 1.00 25.92 196 GLU A C 1
ATOM 1462 O O . GLU A 1 198 ? 9.939 42.894 37.371 1.00 23.29 196 GLU A O 1
ATOM 1468 N N . ILE A 1 199 ? 9.097 41.327 35.983 1.00 22.80 197 ILE A N 1
ATOM 1469 C CA . ILE A 1 199 ? 8.322 42.271 35.215 1.00 16.83 197 ILE A CA 1
ATOM 1470 C C . ILE A 1 199 ? 6.852 41.992 35.452 1.00 21.93 197 ILE A C 1
ATOM 1471 O O . ILE A 1 199 ? 6.354 40.894 35.189 1.00 16.12 197 ILE A O 1
ATOM 1476 N N . VAL A 1 200 ? 6.150 42.966 36.000 1.00 17.72 198 VAL A N 1
ATOM 1477 C CA . VAL A 1 200 ? 4.712 42.849 36.149 1.00 17.99 198 VAL A CA 1
ATOM 1478 C C . VAL A 1 200 ? 4.058 43.958 35.314 1.00 24.78 198 VAL A C 1
ATOM 1479 O O . VAL A 1 200 ? 4.574 45.080 35.256 1.00 22.45 198 VAL A O 1
ATOM 1483 N N . ALA A 1 201 ? 2.947 43.648 34.649 1.00 24.07 199 ALA A N 1
ATOM 1484 C CA . ALA A 1 201 ? 2.238 44.645 33.847 1.00 23.00 199 ALA A CA 1
ATOM 1485 C C . ALA A 1 201 ? 1.007 45.123 34.581 1.00 23.40 199 ALA A C 1
ATOM 1486 O O . ALA A 1 201 ? 0.416 44.386 35.377 1.00 20.60 199 ALA A O 1
ATOM 1488 N N . GLY A 1 202 ? 0.627 46.371 34.341 1.00 25.45 200 GLY A N 1
ATOM 1489 C CA . GLY A 1 202 ? -0.527 46.928 35.013 1.00 19.84 200 GLY A CA 1
ATOM 1490 C C . GLY A 1 202 ? -1.272 47.944 34.175 1.00 23.12 200 GLY A C 1
ATOM 1491 O O . GLY A 1 202 ? -0.787 48.408 33.129 1.00 23.64 200 GLY A O 1
ATOM 1492 N N . GLU A 1 203 ? -2.478 48.262 34.621 1.00 21.92 201 GLU A N 1
ATOM 1493 C CA . GLU A 1 203 ? -3.240 49.328 34.008 1.00 22.99 201 GLU A CA 1
ATOM 1494 C C . GLU A 1 203 ? -4.237 49.866 35.004 1.00 30.54 201 GLU A C 1
ATOM 1495 O O . GLU A 1 203 ? -4.634 49.195 35.970 1.00 28.41 201 GLU A O 1
ATOM 1501 N N . HIS A 1 204 ? -4.635 51.094 34.737 1.00 30.44 202 HIS A N 1
ATOM 1502 C CA . HIS A 1 204 ? -5.585 51.814 35.533 1.00 35.95 202 HIS A CA 1
ATOM 1503 C C . HIS A 1 204 ? -6.867 51.961 34.761 1.00 35.79 202 HIS A C 1
ATOM 1504 O O . HIS A 1 204 ? -6.891 52.567 33.694 1.00 35.07 202 HIS A O 1
ATOM 1511 N N . ARG A 1 205 ? -7.922 51.346 35.271 1.00 36.70 203 ARG A N 1
ATOM 1512 C CA . ARG A 1 205 ? -9.174 51.316 34.559 1.00 44.95 203 ARG A CA 1
ATOM 1513 C C . ARG A 1 205 ? -10.286 51.785 35.499 1.00 52.26 203 ARG A C 1
ATOM 1514 O O . ARG A 1 205 ? -10.708 51.040 36.391 1.00 55.47 203 ARG A O 1
ATOM 1522 N N . ASP A 1 206 ? -10.753 53.016 35.298 1.00 56.39 204 ASP A N 1
ATOM 1523 C CA . ASP A 1 206 ? -11.820 53.589 36.117 1.00 62.43 204 ASP A CA 1
ATOM 1524 C C . ASP A 1 206 ? -11.506 53.488 37.609 1.00 60.63 204 ASP A C 1
ATOM 1525 O O . ASP A 1 206 ? -12.254 52.865 38.368 1.00 63.48 204 ASP A O 1
ATOM 1530 N N . GLY A 1 207 ? -10.405 54.101 38.029 1.00 54.22 205 GLY A N 1
ATOM 1531 C CA . GLY A 1 207 ? -10.021 54.071 39.429 1.00 51.29 205 GLY A CA 1
ATOM 1532 C C . GLY A 1 207 ? -9.461 52.738 39.906 1.00 44.07 205 GLY A C 1
ATOM 1533 O O . GLY A 1 207 ? -8.868 52.673 40.982 1.00 37.31 205 GLY A O 1
ATOM 1534 N N . HIS A 1 208 ? -9.618 51.687 39.098 1.00 41.13 206 HIS A N 1
ATOM 1535 C CA . HIS A 1 208 ? -9.194 50.345 39.483 1.00 44.25 206 HIS A CA 1
ATOM 1536 C C . HIS A 1 208 ? -7.833 49.970 38.938 1.00 39.44 206 HIS A C 1
ATOM 1537 O O . HIS A 1 208 ? -7.629 49.876 37.727 1.00 39.44 206 HIS A O 1
ATOM 1544 N N . ARG A 1 209 ? -6.918 49.706 39.856 1.00 32.98 207 ARG A N 1
ATOM 1545 C CA . ARG A 1 209 ? -5.659 49.091 39.520 1.00 36.92 207 ARG A CA 1
ATOM 1546 C C . ARG A 1 209 ? -5.895 47.620 39.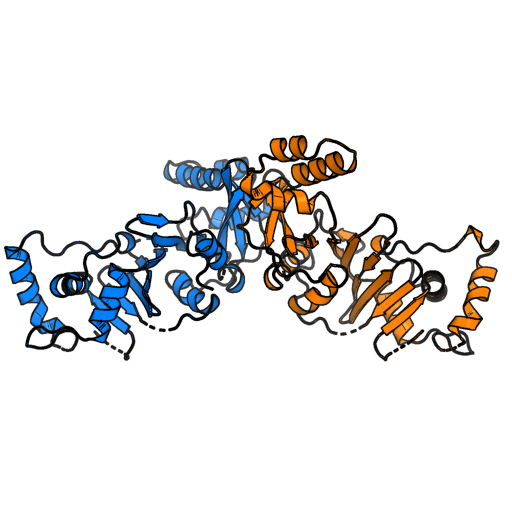151 1.00 40.95 207 ARG A C 1
ATOM 1547 O O . ARG A 1 209 ? -6.566 46.887 39.878 1.00 45.20 207 ARG A O 1
ATOM 1555 N N . VAL A 1 210 ? -5.392 47.212 37.995 1.00 35.88 208 VAL A N 1
ATOM 1556 C CA . VAL A 1 210 ? -5.444 45.811 37.578 1.00 27.88 208 VAL A CA 1
ATOM 1557 C C . VAL A 1 210 ? -4.035 45.448 37.160 1.00 29.81 208 VAL A C 1
ATOM 1558 O O . VAL A 1 210 ? -3.467 46.135 36.312 1.00 32.24 208 VAL A O 1
ATOM 1562 N N . THR A 1 211 ? -3.443 44.428 37.789 1.00 22.74 209 THR A N 1
ATOM 1563 C CA . THR A 1 211 ? -2.097 43.978 37.425 1.00 29.14 209 THR A CA 1
ATOM 1564 C C . THR A 1 211 ? -2.100 42.485 37.106 1.00 26.29 209 THR A C 1
ATOM 1565 O O . THR A 1 211 ? -3.000 41.763 37.512 1.00 31.14 209 THR A O 1
ATOM 1569 N N . THR A 1 212 ? -1.093 42.024 36.376 1.00 22.40 210 THR A N 1
ATOM 1570 C CA . THR A 1 212 ? -0.969 40.600 36.073 1.00 28.73 210 THR A CA 1
ATOM 1571 C C . THR A 1 212 ? -0.692 39.827 37.381 1.00 35.28 210 THR A C 1
ATOM 1572 O O . THR A 1 212 ? 0.038 40.318 38.241 1.00 32.67 210 THR A O 1
ATOM 1576 N N . GLU A 1 213 ? -1.314 38.658 37.556 1.00 36.94 211 GLU A N 1
ATOM 1577 C CA . GLU A 1 213 ? -1.146 37.868 38.790 1.00 37.00 211 GLU A CA 1
ATOM 1578 C C . GLU A 1 213 ? 0.250 37.268 38.868 1.00 29.29 211 GLU A C 1
ATOM 1579 O O . GLU A 1 213 ? 0.785 37.011 39.946 1.00 35.08 211 GLU A O 1
ATOM 1585 N N . VAL A 1 214 ? 0.833 37.016 37.709 1.00 24.84 212 VAL A N 1
ATOM 1586 C CA . VAL A 1 214 ? 2.177 36.463 37.638 1.00 24.33 212 VAL A CA 1
ATOM 1587 C C . VAL A 1 214 ? 3.012 37.352 36.745 1.00 32.53 212 VAL A C 1
ATOM 1588 O O . VAL A 1 214 ? 2.470 38.046 35.887 1.00 43.74 212 VAL A O 1
ATOM 1592 N N . GLY A 1 215 ? 4.328 37.309 36.895 1.00 24.15 213 GLY A N 1
ATOM 1593 C CA . GLY A 1 215 ? 5.159 38.182 36.092 1.00 23.63 213 GLY A CA 1
ATOM 1594 C C . GLY A 1 215 ? 6.040 37.429 35.122 1.00 26.61 213 GLY A C 1
ATOM 1595 O O . GLY A 1 215 ? 5.971 36.195 35.012 1.00 24.73 213 GLY A O 1
ATOM 1596 N N . VAL A 1 216 ? 6.827 38.184 34.371 1.00 17.59 214 VAL A N 1
ATOM 1597 C CA . VAL A 1 216 ? 7.851 37.609 33.507 1.00 20.46 214 VAL A CA 1
ATOM 1598 C C . VAL A 1 216 ? 9.177 37.855 34.208 1.00 22.29 214 VAL A C 1
ATOM 1599 O O . VAL A 1 216 ? 9.346 38.906 34.826 1.00 25.19 214 VAL A O 1
ATOM 1603 N N . SER A 1 217 ? 10.077 36.871 34.211 1.00 19.38 215 SER A N 1
ATOM 1604 C CA . SER A 1 217 ? 11.412 37.100 34.745 1.00 22.29 215 SER A CA 1
ATOM 1605 C C . SER A 1 217 ? 12.479 36.982 33.673 1.00 23.83 215 SER A C 1
ATOM 1606 O O . SER A 1 217 ? 12.380 36.131 32.776 1.00 22.30 215 SER A O 1
ATOM 1609 N N . ILE A 1 218 ? 13.517 37.814 33.771 1.00 21.93 216 ILE A N 1
ATOM 1610 C CA . ILE A 1 218 ? 14.690 37.607 32.935 1.00 21.20 216 ILE A CA 1
ATOM 1611 C C . ILE A 1 218 ? 15.916 37.448 33.831 1.00 23.55 216 ILE A C 1
ATOM 1612 O O . ILE A 1 218 ? 16.187 38.299 34.677 1.00 23.00 216 ILE A O 1
ATOM 1617 N N . ILE A 1 219 ? 16.654 36.350 33.651 1.00 19.48 217 ILE A N 1
ATOM 1618 C CA . ILE A 1 219 ? 17.747 36.014 34.558 1.00 23.89 217 ILE A CA 1
ATOM 1619 C C . ILE A 1 219 ? 19.061 35.808 33.830 1.00 27.13 217 ILE A C 1
ATOM 1620 O O . ILE A 1 219 ? 19.116 35.047 32.856 1.00 26.43 217 ILE A O 1
ATOM 1625 N N . ASP A 1 220 ? 20.109 36.484 34.311 1.00 34.07 218 ASP A N 1
ATOM 1626 C CA . ASP A 1 220 ? 21.488 36.321 33.831 1.00 31.73 218 ASP A CA 1
ATOM 1627 C C . ASP A 1 220 ? 22.323 35.469 34.793 1.00 34.41 218 ASP A C 1
ATOM 1628 O O . ASP A 1 220 ? 22.442 35.781 35.984 1.00 34.60 218 ASP A O 1
ATOM 1633 N N . THR A 1 221 ? 22.872 34.374 34.276 1.00 33.38 219 THR A N 1
ATOM 1634 C CA . THR A 1 221 ? 23.731 33.483 35.042 1.00 31.47 219 THR A CA 1
ATOM 1635 C C . THR A 1 221 ? 25.000 33.247 34.207 1.00 34.75 219 THR A C 1
ATOM 1636 O O . THR A 1 221 ? 25.084 33.741 33.079 1.00 33.46 219 THR A O 1
ATOM 1640 N N . PRO A 1 222 ? 25.998 32.516 34.746 1.00 36.96 220 PRO A N 1
ATOM 1641 C CA . PRO A 1 222 ? 27.135 32.204 33.865 1.00 37.60 220 PRO A CA 1
ATOM 1642 C C . PRO A 1 222 ? 26.742 31.382 32.641 1.00 38.56 220 PRO A C 1
ATOM 1643 O O . PRO A 1 222 ? 27.458 31.400 31.646 1.00 49.18 220 PRO A O 1
ATOM 1647 N N . HIS A 1 223 ? 25.607 30.698 32.705 1.00 33.01 221 HIS A N 1
ATOM 1648 C CA . HIS A 1 223 ? 25.130 29.901 31.583 1.00 35.11 221 HIS A CA 1
ATOM 1649 C C . HIS A 1 223 ? 24.423 30.729 30.504 1.00 33.06 221 HIS A C 1
ATOM 1650 O O . HIS A 1 223 ? 24.032 30.199 29.461 1.00 38.29 221 HIS A O 1
ATOM 1657 N N . GLY A 1 224 ? 24.250 32.020 30.750 1.00 31.64 222 GLY A N 1
ATOM 1658 C CA . GLY A 1 224 ? 23.667 32.898 29.748 1.00 28.82 222 GLY A CA 1
ATOM 1659 C C . GLY A 1 224 ? 22.371 33.521 30.235 1.00 30.63 222 GLY A C 1
ATOM 1660 O O . GLY A 1 224 ? 22.056 33.471 31.434 1.00 28.71 222 GLY A O 1
ATOM 1661 N N . ARG A 1 225 ? 21.608 34.097 29.306 1.00 26.75 223 ARG A N 1
ATOM 1662 C CA . ARG A 1 225 ? 20.372 34.787 29.657 1.00 26.04 223 ARG A CA 1
ATOM 1663 C C . ARG A 1 225 ? 19.150 33.884 29.516 1.00 24.58 223 ARG A C 1
ATOM 1664 O O . ARG A 1 225 ? 18.943 33.234 28.480 1.00 22.35 223 ARG A O 1
ATOM 1672 N N . ILE A 1 226 ? 18.328 33.882 30.559 1.00 18.89 224 ILE A N 1
ATOM 1673 C CA . ILE A 1 226 ? 17.212 32.964 30.683 1.00 21.54 224 ILE A CA 1
ATOM 1674 C C . ILE A 1 226 ? 15.891 33.686 30.859 1.00 23.07 224 ILE A C 1
ATOM 1675 O O . ILE A 1 226 ? 15.787 34.592 31.689 1.00 24.44 224 ILE A O 1
ATOM 1680 N N . LEU A 1 227 ? 14.892 33.300 30.065 1.00 18.32 225 LEU A N 1
ATOM 1681 C CA . LEU A 1 227 ? 13.551 33.876 30.195 1.00 22.88 225 LEU A CA 1
ATOM 1682 C C . LEU A 1 227 ? 12.600 32.910 30.912 1.00 21.19 225 LEU A C 1
ATOM 1683 O O . LEU A 1 227 ? 12.543 31.713 30.594 1.00 23.13 225 LEU A O 1
ATOM 1688 N N . VAL A 1 228 ? 11.873 33.421 31.895 1.00 14.96 226 VAL A N 1
ATOM 1689 C CA . VAL A 1 228 ? 10.854 32.638 32.564 1.00 15.37 226 VAL A CA 1
ATOM 1690 C C . VAL A 1 228 ? 9.511 33.325 32.368 1.00 21.47 226 VAL A C 1
ATOM 1691 O O . VAL A 1 228 ? 9.308 34.463 32.813 1.00 25.99 226 VAL A O 1
ATOM 1695 N N . HIS A 1 229 ? 8.598 32.657 31.684 1.00 24.05 227 HIS A N 1
ATOM 1696 C CA . HIS A 1 229 ? 7.315 33.280 31.390 1.00 20.42 227 HIS A CA 1
ATOM 1697 C C . HIS A 1 229 ? 6.167 32.355 31.762 1.00 23.93 227 HIS A C 1
ATOM 1698 O O . HIS A 1 229 ? 6.291 31.119 31.697 1.00 22.26 227 HIS A O 1
ATOM 1705 N N . PRO A 1 230 ? 5.047 32.953 32.183 1.00 25.84 228 PRO A N 1
ATOM 1706 C CA . PRO A 1 230 ? 3.938 32.190 32.762 1.00 21.17 228 PRO A CA 1
ATOM 1707 C C . PRO A 1 230 ? 2.847 31.853 31.747 1.00 24.37 228 PRO A C 1
ATOM 1708 O O . PRO A 1 230 ? 2.618 32.597 30.796 1.00 27.03 228 PRO A O 1
ATOM 1712 N N . THR A 1 231 ? 2.191 30.718 31.955 1.00 19.69 229 THR A N 1
ATOM 1713 C CA . THR A 1 231 ? 1.030 30.321 31.178 1.00 23.94 229 THR A CA 1
ATOM 1714 C C . THR A 1 231 ? -0.026 29.767 32.111 1.00 27.31 229 THR A C 1
ATOM 1715 O O . THR A 1 231 ? 0.286 28.934 32.982 1.00 22.56 229 THR A O 1
ATOM 1719 N N . LYS A 1 232 ? -1.270 30.196 31.924 1.00 23.65 230 LYS A N 1
ATOM 1720 C CA . LYS A 1 232 ? -2.346 29.752 32.788 1.00 27.20 230 LYS A CA 1
ATOM 1721 C C . LYS A 1 232 ? -2.905 28.411 32.350 1.00 30.36 230 LYS A C 1
ATOM 1722 O O . LYS A 1 232 ? -3.199 28.229 31.175 1.00 28.36 230 LYS A O 1
ATOM 1728 N N . ALA A 1 233 ? -3.058 27.471 33.284 1.00 26.44 231 ALA A N 1
ATOM 1729 C CA . ALA A 1 233 ? -3.683 26.187 32.966 1.00 33.41 231 ALA A CA 1
ATOM 1730 C C . ALA A 1 233 ? -5.143 26.218 33.394 1.00 39.03 231 ALA A C 1
ATOM 1731 O O . ALA A 1 233 ? -5.558 27.091 34.159 1.00 40.24 231 ALA A O 1
ATOM 1733 N N . PHE A 1 234 ? -5.929 25.282 32.881 1.00 44.60 232 PHE A N 1
ATOM 1734 C CA . PHE A 1 234 ? -7.353 25.274 33.161 1.00 53.05 232 PHE A CA 1
ATOM 1735 C C . PHE A 1 234 ? -7.690 24.924 34.608 1.00 64.54 232 PHE A C 1
ATOM 1736 O O . PHE A 1 234 ? -8.788 25.237 35.079 1.00 69.76 232 PHE A O 1
ATOM 1744 N N . ASP A 1 235 ? -6.753 24.305 35.323 1.00 69.01 233 ASP A N 1
ATOM 1745 C CA . ASP A 1 235 ? -6.979 24.000 36.736 1.00 77.93 233 ASP A CA 1
ATOM 1746 C C . ASP A 1 235 ? -6.775 25.242 37.614 1.00 75.71 233 ASP A C 1
ATOM 1747 O O . ASP A 1 235 ? -6.889 25.174 38.840 1.00 79.48 233 ASP A O 1
ATOM 1752 N N . GLY A 1 236 ? -6.499 26.374 36.969 1.00 68.28 234 GLY A N 1
ATOM 1753 C CA . GLY A 1 236 ? -6.297 27.637 37.659 1.00 60.95 234 GLY A CA 1
ATOM 1754 C C . GLY A 1 236 ? -4.861 27.889 38.095 1.00 55.26 234 GLY A C 1
ATOM 1755 O O . GLY A 1 236 ? -4.514 29.007 38.479 1.00 55.82 234 GLY A O 1
ATOM 1756 N N . GLU A 1 237 ? -4.005 26.871 38.022 1.00 46.78 235 GLU A N 1
ATOM 1757 C CA . GLU A 1 237 ? -2.625 27.070 38.448 1.00 45.69 235 GLU A CA 1
ATOM 1758 C C . GLU A 1 237 ? -1.742 27.494 37.274 1.00 41.74 235 GLU A C 1
ATOM 1759 O O . GLU A 1 237 ? -1.998 27.151 36.117 1.00 48.54 235 GLU A O 1
ATOM 1765 N N . TRP A 1 238 ? -0.702 28.250 37.584 1.00 25.18 236 TRP A N 1
ATOM 1766 C CA . TRP A 1 238 ? 0.177 28.769 36.567 1.00 28.06 236 TRP A CA 1
ATOM 1767 C C . TRP A 1 238 ? 1.367 27.852 36.343 1.00 28.69 236 TRP A C 1
ATOM 1768 O O . TRP A 1 238 ? 1.882 27.225 37.276 1.00 23.72 236 TRP A O 1
ATOM 1779 N N . ILE A 1 239 ? 1.758 27.764 35.079 1.00 26.17 237 ILE A N 1
ATOM 1780 C CA . ILE A 1 239 ? 2.955 27.066 34.644 1.00 29.68 237 ILE A CA 1
ATOM 1781 C C . ILE A 1 239 ? 4.051 28.078 34.336 1.00 27.75 237 ILE A C 1
ATOM 1782 O O . ILE A 1 239 ? 3.778 29.058 33.657 1.00 31.84 237 ILE A O 1
ATOM 1787 N N . SER A 1 240 ? 5.269 27.861 34.846 1.00 22.63 238 SER A N 1
ATOM 1788 C CA . SER A 1 240 ? 6.439 28.654 34.437 1.00 22.08 238 SER A CA 1
ATOM 1789 C C . SER A 1 240 ? 7.196 27.903 33.338 1.00 26.22 238 SER A C 1
ATOM 1790 O O . SER A 1 240 ? 7.434 26.699 33.480 1.00 27.99 238 SER A O 1
ATOM 1793 N N . THR A 1 241 ? 7.553 28.587 32.250 1.00 23.65 239 THR A N 1
ATOM 1794 C CA . THR A 1 241 ? 8.401 27.990 31.219 1.00 24.26 239 THR A CA 1
ATOM 1795 C C . THR A 1 241 ? 9.762 28.688 31.208 1.00 26.19 239 THR A C 1
ATOM 1796 O O . THR A 1 241 ? 9.838 29.922 31.181 1.00 22.82 239 THR A O 1
ATOM 1800 N N . PHE A 1 242 ? 10.831 27.898 31.288 1.00 17.02 240 PHE A N 1
ATOM 1801 C CA . PHE A 1 242 ? 12.204 28.422 31.209 1.00 15.80 240 PHE A CA 1
ATOM 1802 C C . PHE A 1 242 ? 12.657 28.248 29.764 1.00 20.80 240 PHE A C 1
ATOM 1803 O O . PHE A 1 242 ? 12.451 27.183 29.200 1.00 19.68 240 PHE A O 1
ATOM 1811 N N . THR A 1 243 ? 13.248 29.283 29.163 1.00 20.09 241 THR A N 1
ATOM 1812 C CA . THR A 1 243 ? 13.582 29.284 27.728 1.00 20.38 241 THR A CA 1
ATOM 1813 C C . THR A 1 243 ? 14.738 30.261 27.506 1.00 20.75 241 THR A C 1
ATOM 1814 O O . THR A 1 243 ? 14.931 31.160 28.330 1.00 18.36 241 THR A O 1
ATOM 1818 N N . PRO A 1 244 ? 15.546 30.072 26.431 1.00 20.99 242 PRO A N 1
ATOM 1819 C CA . PRO A 1 244 ? 16.610 31.049 26.154 1.00 18.90 242 PRO A CA 1
ATOM 1820 C C . PRO A 1 244 ? 16.082 32.492 26.072 1.00 23.74 242 PRO A C 1
ATOM 1821 O O . PRO A 1 244 ? 15.053 32.742 25.451 1.00 25.08 242 PRO A O 1
ATOM 1825 N N . GLY A 1 245 ? 16.765 33.424 26.724 1.00 23.31 243 GLY A N 1
ATOM 1826 C CA . GLY A 1 245 ? 16.286 34.789 26.788 1.00 21.01 243 GLY A CA 1
ATOM 1827 C C . GLY A 1 245 ? 16.779 35.629 25.624 1.00 24.50 243 GLY A C 1
ATOM 1828 O O . GLY A 1 245 ? 17.473 36.622 25.829 1.00 29.55 243 GLY A O 1
ATOM 1829 N N . SER A 1 246 ? 16.409 35.240 24.405 1.00 25.49 244 SER A N 1
ATOM 1830 C CA . SER A 1 246 ? 16.677 36.051 23.212 1.00 25.68 244 SER A CA 1
ATOM 1831 C C . SER A 1 246 ? 15.788 37.287 23.205 1.00 27.88 244 SER A C 1
ATOM 1832 O O . SER A 1 246 ? 14.752 37.308 23.886 1.00 27.00 244 SER A O 1
ATOM 1835 N N . ALA A 1 247 ? 16.163 38.301 22.426 1.00 29.83 245 ALA A N 1
ATOM 1836 C CA . ALA A 1 247 ? 15.322 39.498 22.317 1.00 30.45 245 ALA A CA 1
ATOM 1837 C C . ALA A 1 247 ? 13.922 39.137 21.816 1.00 23.96 245 ALA A C 1
ATOM 1838 O O . ALA A 1 247 ? 12.921 39.654 22.324 1.00 25.71 245 ALA A O 1
ATOM 1840 N N . ASP A 1 248 ? 13.857 38.234 20.835 1.00 25.64 246 ASP A N 1
ATOM 1841 C CA . ASP A 1 248 ? 12.575 37.774 20.293 1.00 25.39 246 ASP A CA 1
ATOM 1842 C C . ASP A 1 248 ? 11.690 37.114 21.357 1.00 26.68 246 ASP A C 1
ATOM 1843 O O . ASP A 1 248 ? 10.505 37.426 21.456 1.00 27.85 246 ASP A O 1
ATOM 1848 N N . ALA A 1 249 ? 12.251 36.206 22.149 1.00 28.71 247 ALA A N 1
ATOM 1849 C CA . ALA A 1 249 ? 11.457 35.520 23.171 1.00 24.37 247 ALA A CA 1
ATOM 1850 C C . ALA A 1 249 ? 10.978 36.496 24.248 1.00 19.96 247 ALA A C 1
ATOM 1851 O O . ALA A 1 249 ? 9.812 36.463 24.679 1.00 18.60 247 ALA A O 1
ATOM 1853 N N . ILE A 1 250 ? 11.878 37.364 24.693 1.00 21.54 248 ILE A N 1
ATOM 1854 C CA . ILE A 1 250 ? 11.522 38.364 25.694 1.00 17.52 248 ILE A CA 1
ATOM 1855 C C . ILE A 1 250 ? 10.381 39.256 25.195 1.00 21.04 248 ILE A C 1
ATOM 1856 O O . ILE A 1 250 ? 9.359 39.421 25.876 1.00 20.58 248 ILE A O 1
ATOM 1861 N N . ALA A 1 251 ? 10.532 39.772 23.977 1.00 23.40 249 ALA A N 1
ATOM 1862 C CA . ALA A 1 251 ? 9.538 40.665 23.395 1.00 27.22 249 ALA A CA 1
ATOM 1863 C C . ALA A 1 251 ? 8.168 39.996 23.282 1.00 28.64 249 ALA A C 1
ATOM 1864 O O . ALA A 1 251 ? 7.147 40.607 23.602 1.00 29.35 249 ALA A O 1
ATOM 1874 N N . ALA A 1 253 ? 7.081 37.364 25.104 1.00 21.30 251 ALA A N 1
ATOM 1875 C CA . ALA A 1 253 ? 6.535 37.105 26.435 1.00 23.47 251 ALA A CA 1
ATOM 1876 C C . ALA A 1 253 ? 5.943 38.381 27.085 1.00 19.01 251 ALA A C 1
ATOM 1877 O O . ALA A 1 253 ? 4.873 38.334 27.724 1.00 22.52 251 ALA A O 1
ATOM 1879 N N . VAL A 1 254 ? 6.628 39.514 26.949 1.00 20.05 252 VAL A N 1
ATOM 1880 C CA . VAL A 1 254 ? 6.099 40.755 27.554 1.00 22.32 252 VAL A CA 1
ATOM 1881 C C . VAL A 1 254 ? 4.840 41.227 26.822 1.00 27.13 252 VAL A C 1
ATOM 1882 O O . VAL A 1 254 ? 3.901 41.752 27.443 1.00 26.87 252 VAL A O 1
ATOM 1886 N N . GLU A 1 255 ? 4.806 41.020 25.507 1.00 30.83 253 GLU A N 1
ATOM 1887 C CA . GLU A 1 255 ? 3.599 41.297 24.733 1.00 29.07 253 GLU A CA 1
ATOM 1888 C C . GLU A 1 255 ? 2.402 40.477 25.230 1.00 31.42 253 GLU A C 1
ATOM 1889 O O . GLU A 1 255 ? 1.316 41.028 25.444 1.00 34.46 253 GLU A O 1
ATOM 1895 N N . ARG A 1 256 ? 2.589 39.166 25.389 1.00 27.58 254 ARG A N 1
ATOM 1896 C CA . ARG A 1 256 ? 1.505 38.313 25.867 1.00 33.10 254 ARG A CA 1
ATOM 1897 C C . ARG A 1 256 ? 1.103 38.686 27.297 1.00 31.31 254 ARG A C 1
ATOM 1898 O O . ARG A 1 256 ? -0.068 38.572 27.672 1.00 25.18 254 ARG A O 1
ATOM 1906 N N . LEU A 1 257 ? 2.060 39.176 28.081 1.00 26.05 255 LEU A N 1
ATOM 1907 C CA . LEU A 1 257 ? 1.757 39.610 29.442 1.00 25.72 255 LEU A CA 1
ATOM 1908 C C . LEU A 1 257 ? 0.815 40.827 29.438 1.00 26.13 255 LEU A C 1
ATOM 1909 O O . LEU A 1 257 ? -0.152 40.883 30.203 1.00 27.46 255 LEU A O 1
ATOM 1914 N N . THR A 1 258 ? 1.108 41.825 28.614 1.00 22.54 256 THR A N 1
ATOM 1915 C CA . THR A 1 258 ? 0.226 42.987 28.574 1.00 30.45 256 THR A CA 1
ATOM 1916 C C . THR A 1 258 ? -1.119 42.631 27.927 1.00 31.39 256 THR A C 1
ATOM 1917 O O . THR A 1 258 ? -2.151 43.207 28.270 1.00 28.64 256 THR A O 1
ATOM 1921 N N . ALA A 1 259 ? -1.119 41.677 27.000 1.00 33.94 257 ALA A N 1
ATOM 1922 C CA . ALA A 1 259 ? -2.348 41.340 26.287 1.00 29.50 257 ALA A CA 1
ATOM 1923 C C . ALA A 1 259 ? -3.381 40.695 27.217 1.00 31.49 257 ALA A C 1
ATOM 1924 O O . ALA A 1 259 ? -4.581 40.746 26.935 1.00 29.61 257 ALA A O 1
ATOM 1926 N N . SER A 1 260 ? -2.918 40.127 28.336 1.00 29.79 258 SER A N 1
ATOM 1927 C CA . SER A 1 260 ? -3.803 39.509 29.330 1.00 33.83 258 SER A CA 1
ATOM 1928 C C . SER A 1 260 ? -4.615 40.515 30.177 1.00 34.62 258 SER A C 1
ATOM 1929 O O . SER A 1 260 ? -5.574 40.131 30.846 1.00 35.58 258 SER A O 1
ATOM 1932 N N . LEU A 1 261 ? -4.264 41.797 30.113 1.00 29.97 259 LEU A N 1
ATOM 1933 C CA . LEU A 1 261 ? -4.984 42.846 30.847 1.00 29.15 259 LEU A CA 1
ATOM 1934 C C . LEU A 1 261 ? -6.186 43.345 30.036 1.00 33.26 259 LEU A C 1
ATOM 1935 O O . LEU A 1 261 ? -6.210 43.184 28.814 1.00 38.82 259 LEU A O 1
ATOM 1940 N N . PRO A 1 262 ? -7.193 43.942 30.709 1.00 34.75 260 PRO A N 1
ATOM 1941 C CA . PRO A 1 262 ? -8.412 44.421 30.038 1.00 38.11 260 PRO A CA 1
ATOM 1942 C C . PRO A 1 262 ? -8.182 45.312 28.811 1.00 38.45 260 PRO A C 1
ATOM 1943 O O . PRO A 1 262 ? -8.920 45.178 27.839 1.00 41.19 260 PRO A O 1
ATOM 1947 N N . SER A 1 263 ? -7.210 46.219 28.848 1.00 34.65 261 SER A N 1
ATOM 1948 C CA . SER A 1 263 ? -7.034 47.126 27.710 1.00 46.39 261 SER A CA 1
ATOM 1949 C C . SER A 1 263 ? -6.152 46.494 26.627 1.00 44.75 261 SER A C 1
ATOM 1950 O O . SER A 1 263 ? -5.931 47.076 25.567 1.00 42.27 261 SER A O 1
ATOM 1953 N N . GLY A 1 264 ? -5.668 45.289 26.892 1.00 42.94 262 GLY A N 1
ATOM 1954 C CA . GLY A 1 264 ? -4.943 44.527 25.894 1.00 38.69 262 GLY A CA 1
ATOM 1955 C C . GLY A 1 264 ? -3.493 44.922 25.691 1.00 37.20 262 GLY A C 1
ATOM 1956 O O . GLY A 1 264 ? -2.937 45.752 26.415 1.00 34.19 262 GLY A O 1
ATOM 1957 N N . SER A 1 265 ? -2.881 44.295 24.692 1.00 44.76 263 SER A N 1
ATOM 1958 C CA . SER A 1 265 ? -1.467 44.464 24.382 1.00 44.41 263 SER A CA 1
ATOM 1959 C C . SER A 1 265 ? -1.102 45.901 24.063 1.00 42.41 263 SER A C 1
ATOM 1960 O O . SER A 1 265 ? -1.933 46.668 23.585 1.00 44.31 263 SER A O 1
ATOM 1963 N N . TRP A 1 266 ? 0.141 46.273 24.349 1.00 43.17 264 TRP A N 1
ATOM 1964 C CA . TRP A 1 266 ? 0.630 47.584 23.949 1.00 47.61 264 TRP A CA 1
ATOM 1965 C C . TRP A 1 266 ? 0.842 47.584 22.431 1.00 50.69 264 TRP A C 1
ATOM 1966 O O . TRP A 1 266 ? 0.829 48.636 21.789 1.00 49.75 264 TRP A O 1
ATOM 1977 N N . PHE A 1 267 ? 1.034 46.390 21.870 1.00 55.59 265 PHE A N 1
ATOM 1978 C CA . PHE A 1 267 ? 1.333 46.246 20.444 1.00 61.04 265 PHE A CA 1
ATOM 1979 C C . PHE A 1 267 ? 0.394 45.250 19.726 1.00 57.48 265 PHE A C 1
ATOM 1980 O O . PHE A 1 267 ? 0.735 44.080 19.493 1.00 46.71 265 PHE A O 1
ATOM 1988 N N . GLY B 1 1 ? 3.596 17.142 -15.106 1.00 60.20 -1 GLY B N 1
ATOM 1989 C CA . GLY B 1 1 ? 5.008 17.199 -15.438 1.00 60.83 -1 GLY B CA 1
ATOM 1990 C C . GLY B 1 1 ? 5.758 18.367 -14.816 1.00 61.34 -1 GLY B C 1
ATOM 1991 O O . GLY B 1 1 ? 5.443 18.827 -13.709 1.00 55.26 -1 GLY B O 1
ATOM 1992 N N . HIS B 1 2 ? 6.784 18.835 -15.523 1.00 61.54 0 HIS B N 1
ATOM 1993 C CA . HIS B 1 2 ? 7.542 19.976 -15.056 1.00 54.32 0 HIS B CA 1
ATOM 1994 C C . HIS B 1 2 ? 6.591 21.166 -14.936 1.00 58.77 0 HIS B C 1
ATOM 1995 O O . HIS B 1 2 ? 5.791 21.429 -15.834 1.00 59.00 0 HIS B O 1
ATOM 2010 N N . GLY B 1 4 ? 8.011 24.219 -14.033 1.00 57.67 2 GLY B N 1
ATOM 2011 C CA . GLY B 1 4 ? 9.067 25.187 -13.814 1.00 49.15 2 GLY B CA 1
ATOM 2012 C C . GLY B 1 4 ? 10.448 24.596 -13.568 1.00 41.41 2 GLY B C 1
ATOM 2013 O O . GLY B 1 4 ? 10.634 23.374 -13.576 1.00 35.28 2 GLY B O 1
ATOM 2014 N N . PRO B 1 5 ? 11.433 25.482 -13.358 1.00 39.97 3 PRO B N 1
ATOM 2015 C CA . PRO B 1 5 ? 12.849 25.194 -13.099 1.00 35.93 3 PRO B CA 1
ATOM 2016 C C . PRO B 1 5 ? 13.089 24.603 -11.712 1.00 30.07 3 PRO B C 1
ATOM 2017 O O . PRO B 1 5 ? 14.128 23.978 -11.491 1.00 30.99 3 PRO B O 1
ATOM 2021 N N . ASN B 1 6 ? 12.152 24.832 -10.794 1.00 27.68 4 ASN B N 1
ATOM 2022 C CA . ASN B 1 6 ? 12.318 24.461 -9.387 1.00 30.56 4 ASN B CA 1
ATOM 2023 C C . ASN B 1 6 ? 11.280 23.467 -8.887 1.00 35.21 4 ASN B C 1
ATOM 2024 O O . ASN B 1 6 ? 11.254 23.150 -7.697 1.00 36.19 4 ASN B O 1
ATOM 2029 N N . ALA B 1 7 ? 10.432 22.953 -9.773 1.00 35.11 5 ALA B N 1
ATOM 2030 C CA . ALA B 1 7 ? 9.386 22.045 -9.312 1.00 31.56 5 ALA B CA 1
ATOM 2031 C C . ALA B 1 7 ? 8.904 21.039 -10.362 1.00 31.82 5 ALA B C 1
ATOM 2032 O O . ALA B 1 7 ? 8.884 21.322 -11.569 1.00 26.93 5 ALA B O 1
ATOM 2034 N N . VAL B 1 8 ? 8.485 19.868 -9.888 1.00 30.32 6 VAL B N 1
ATOM 2035 C CA . VAL B 1 8 ? 7.902 18.889 -10.789 1.00 27.81 6 VAL B CA 1
ATOM 2036 C C . VAL B 1 8 ? 6.669 18.303 -10.143 1.00 27.78 6 VAL B C 1
ATOM 2037 O O . VAL B 1 8 ? 6.634 18.118 -8.916 1.00 27.73 6 VAL B O 1
ATOM 2041 N N . GLU B 1 9 ? 5.634 18.053 -10.945 1.00 26.22 7 GLU B N 1
ATOM 2042 C CA . GLU B 1 9 ? 4.458 17.365 -10.432 1.00 28.69 7 GLU B CA 1
ATOM 2043 C C . GLU B 1 9 ? 4.356 15.981 -11.072 1.00 30.48 7 GLU B C 1
ATOM 2044 O O . GLU B 1 9 ? 4.387 15.865 -12.295 1.00 25.72 7 GLU B O 1
ATOM 2050 N N . LEU B 1 10 ? 4.205 14.956 -10.237 1.00 28.66 8 LEU B N 1
ATOM 2051 C CA . LEU B 1 10 ? 4.195 13.556 -10.678 1.00 27.36 8 LEU B CA 1
ATOM 2052 C C . LEU B 1 10 ? 2.990 12.856 -10.090 1.00 28.39 8 LEU B C 1
ATOM 2053 O O . LEU B 1 10 ? 2.479 13.281 -9.048 1.00 24.55 8 LEU B O 1
ATOM 2058 N N . THR B 1 11 ? 2.549 11.764 -10.710 1.00 27.05 9 THR B N 1
ATOM 2059 C CA . THR B 1 11 ? 1.597 10.887 -10.033 1.00 26.01 9 THR B CA 1
ATOM 2060 C C . THR B 1 11 ? 2.396 10.146 -8.983 1.00 24.94 9 THR B C 1
ATOM 2061 O O . THR B 1 11 ? 3.615 9.995 -9.148 1.00 24.96 9 THR B O 1
ATOM 2065 N N . THR B 1 12 ? 1.756 9.673 -7.912 1.00 24.75 10 THR B N 1
ATOM 2066 C CA . THR B 1 12 ? 2.518 8.937 -6.899 1.00 28.74 10 THR B CA 1
ATOM 2067 C C . THR B 1 12 ? 3.112 7.668 -7.505 1.00 25.47 10 THR B C 1
ATOM 2068 O O . THR B 1 12 ? 4.212 7.261 -7.121 1.00 28.77 10 THR B O 1
ATOM 2072 N N . ASP B 1 13 ? 2.406 7.059 -8.459 1.00 26.33 11 ASP B N 1
ATOM 2073 C CA . ASP B 1 13 ? 2.960 5.917 -9.206 1.00 36.50 11 ASP B CA 1
ATOM 2074 C C . ASP B 1 13 ? 4.252 6.299 -9.948 1.00 35.34 11 ASP B C 1
ATOM 2075 O O . ASP B 1 13 ? 5.185 5.510 -10.013 1.00 32.30 11 ASP B O 1
ATOM 2080 N N . GLN B 1 14 ? 4.275 7.469 -10.583 1.00 27.07 12 GLN B N 1
ATOM 2081 C CA . GLN B 1 14 ? 5.499 7.914 -11.248 1.00 29.50 12 GLN B CA 1
ATOM 2082 C C . GLN B 1 14 ? 6.611 8.177 -10.223 1.00 33.34 12 GLN B C 1
ATOM 2083 O O . GLN B 1 14 ? 7.762 7.794 -10.441 1.00 36.18 12 GLN B O 1
ATOM 2089 N N . ALA B 1 15 ? 6.267 8.821 -9.107 1.00 27.17 13 ALA B N 1
ATOM 2090 C CA . ALA B 1 15 ? 7.255 9.099 -8.074 1.00 26.89 13 ALA B CA 1
ATOM 2091 C C . ALA B 1 15 ? 7.903 7.812 -7.540 1.00 27.64 13 ALA B C 1
ATOM 2092 O O . ALA B 1 15 ? 9.112 7.771 -7.304 1.00 29.93 13 ALA B O 1
ATOM 2094 N N . TRP B 1 16 ? 7.102 6.773 -7.331 1.00 27.45 14 TRP B N 1
ATOM 2095 C CA . TRP B 1 16 ? 7.636 5.487 -6.858 1.00 34.36 14 TRP B CA 1
ATOM 2096 C C . TRP B 1 16 ? 8.586 4.916 -7.909 1.00 33.12 14 TRP B C 1
ATOM 2097 O O . TRP B 1 16 ? 9.688 4.487 -7.582 1.00 28.83 14 TRP B O 1
ATOM 2108 N N . CYS B 1 17 ? 8.162 4.955 -9.170 1.00 32.17 15 CYS B N 1
ATOM 2109 C CA A CYS B 1 17 ? 8.963 4.429 -10.271 0.52 35.57 15 CYS B CA 1
ATOM 2110 C CA B CYS B 1 17 ? 8.968 4.436 -10.273 0.48 35.60 15 CYS B CA 1
ATOM 2111 C C . CYS B 1 17 ? 10.343 5.084 -10.349 1.00 39.90 15 CYS B C 1
ATOM 2112 O O . CYS B 1 17 ? 11.360 4.388 -10.440 1.00 37.68 15 CYS B O 1
ATOM 2117 N N . LEU B 1 18 ? 10.371 6.420 -10.316 1.00 33.67 16 LEU B N 1
ATOM 2118 C CA . LEU B 1 18 ? 11.625 7.163 -10.414 1.00 33.99 16 LEU B CA 1
ATOM 2119 C C . LEU B 1 18 ? 12.550 6.810 -9.257 1.00 29.82 16 LEU B C 1
ATOM 2120 O O . LEU B 1 18 ? 13.726 6.523 -9.462 1.00 31.41 16 LEU B O 1
ATOM 2125 N N . ALA B 1 19 ? 12.002 6.816 -8.049 1.00 28.40 17 ALA B N 1
ATOM 2126 C CA . ALA B 1 19 ? 12.761 6.428 -6.864 1.00 37.06 17 ALA B CA 1
ATOM 2127 C C . ALA B 1 19 ? 13.352 5.027 -7.028 1.00 40.15 17 ALA B C 1
ATOM 2128 O O . ALA B 1 19 ? 14.506 4.787 -6.666 1.00 42.28 17 ALA B O 1
ATOM 2130 N N . ASP B 1 20 ? 12.563 4.116 -7.594 1.00 37.64 18 ASP B N 1
ATOM 2131 C CA . ASP B 1 20 ? 12.993 2.725 -7.778 1.00 35.98 18 ASP B CA 1
ATOM 2132 C C . ASP B 1 20 ? 14.209 2.660 -8.708 1.00 41.86 18 ASP B C 1
ATOM 2133 O O . ASP B 1 20 ? 15.246 2.123 -8.335 1.00 43.83 18 ASP B O 1
ATOM 2138 N N . VAL B 1 21 ? 14.073 3.220 -9.910 1.00 42.95 19 VAL B N 1
ATOM 2139 C CA . VAL B 1 21 ? 15.131 3.174 -10.915 1.00 44.93 19 VAL B CA 1
ATOM 2140 C C . VAL B 1 21 ? 16.373 3.965 -10.497 1.00 41.15 19 VAL B C 1
ATOM 2141 O O . VAL B 1 21 ? 17.472 3.715 -10.991 1.00 46.90 19 VAL B O 1
ATOM 2145 N N . LEU B 1 22 ? 16.196 4.928 -9.607 1.00 42.10 20 LEU B N 1
ATOM 2146 C CA . LEU B 1 22 ? 17.320 5.714 -9.108 1.00 44.96 20 LEU B CA 1
ATOM 2147 C C . LEU B 1 22 ? 18.058 5.014 -7.964 1.00 46.46 20 LEU B C 1
ATOM 2148 O O . LEU B 1 22 ? 19.161 5.415 -7.588 1.00 43.62 20 LEU B O 1
ATOM 2153 N N . GLY B 1 23 ? 17.444 3.977 -7.401 1.00 45.44 21 GLY B N 1
ATOM 2154 C CA . GLY B 1 23 ? 17.972 3.364 -6.198 1.00 43.50 21 GLY B CA 1
ATOM 2155 C C . GLY B 1 23 ? 17.997 4.387 -5.072 1.00 45.08 21 GLY B C 1
ATOM 2156 O O . GLY B 1 23 ? 18.859 4.339 -4.192 1.00 47.46 21 GLY B O 1
ATOM 2157 N N . ALA B 1 24 ? 17.044 5.317 -5.093 1.00 42.35 22 ALA B N 1
ATOM 2158 C CA . ALA B 1 24 ? 16.990 6.376 -4.089 1.00 47.83 22 ALA B CA 1
ATOM 2159 C C . ALA B 1 24 ? 16.519 5.797 -2.768 1.00 55.29 22 ALA B C 1
ATOM 2160 O O . ALA B 1 24 ? 16.737 6.368 -1.700 1.00 58.58 22 ALA B O 1
ATOM 2162 N N . GLY B 1 25 ? 15.854 4.655 -2.857 1.00 55.48 23 GLY B N 1
ATOM 2163 C CA . GLY B 1 25 ? 15.328 3.999 -1.686 1.00 56.33 23 GLY B CA 1
ATOM 2164 C C . GLY B 1 25 ? 13.828 4.143 -1.576 1.00 56.17 23 GLY B C 1
ATOM 2165 O O . GLY B 1 25 ? 13.103 4.102 -2.570 1.00 57.62 23 GLY B O 1
ATOM 2166 N N . SER B 1 26 ? 13.368 4.393 -0.361 1.00 54.28 24 SER B N 1
ATOM 2167 C CA . SER B 1 26 ? 11.947 4.488 -0.115 1.00 49.96 24 SER B CA 1
ATOM 2168 C C . SER B 1 26 ? 11.616 5.915 0.310 1.00 38.69 24 SER B C 1
ATOM 2169 O O . SER B 1 26 ? 12.422 6.584 0.961 1.00 41.03 24 SER B O 1
ATOM 2172 N N . TYR B 1 27 ? 10.428 6.375 -0.068 1.00 32.09 25 TYR B N 1
ATOM 2173 C CA . TYR B 1 27 ? 9.932 7.674 0.372 1.00 26.27 25 TYR B CA 1
ATOM 2174 C C . TYR B 1 27 ? 9.589 7.571 1.858 1.00 32.92 25 TYR B C 1
ATOM 2175 O O . TYR B 1 27 ? 9.143 6.520 2.303 1.00 36.58 25 TYR B O 1
ATOM 2184 N N . PRO B 1 28 ? 9.776 8.660 2.619 1.00 27.06 26 PRO B N 1
ATOM 2185 C CA . PRO B 1 28 ? 9.458 8.659 4.056 1.00 34.08 26 PRO B CA 1
ATOM 2186 C C . PRO B 1 28 ? 8.015 8.261 4.346 1.00 31.78 26 PRO B C 1
ATOM 2187 O O . PRO B 1 28 ? 7.117 8.480 3.526 1.00 28.26 26 PRO B O 1
ATOM 2191 N N . TRP B 1 29 ? 7.815 7.678 5.519 1.00 31.39 27 TRP B N 1
ATOM 2192 C CA . TRP B 1 29 ? 6.514 7.197 5.956 1.00 28.33 27 TRP B CA 1
ATOM 2193 C C . TRP B 1 29 ? 5.381 8.243 5.822 1.00 27.97 27 TRP B C 1
ATOM 2194 O O . TRP B 1 29 ? 4.281 7.902 5.396 1.00 25.65 27 TRP B O 1
ATOM 2205 N N . VAL B 1 30 ? 5.650 9.512 6.126 1.00 28.76 28 VAL B N 1
ATOM 2206 C CA . VAL B 1 30 ? 4.578 10.521 6.121 1.00 26.03 28 VAL B CA 1
ATOM 2207 C C . VAL B 1 30 ? 3.926 10.679 4.736 1.00 23.25 28 VAL B C 1
ATOM 2208 O O . VAL B 1 30 ? 2.723 10.927 4.636 1.00 26.31 28 VAL B O 1
ATOM 2212 N N . LEU B 1 31 ? 4.687 10.471 3.669 1.00 28.89 29 LEU B N 1
ATOM 2213 C CA . LEU B 1 31 ? 4.126 10.610 2.313 1.00 29.20 29 LEU B CA 1
ATOM 2214 C C . LEU B 1 31 ? 3.246 9.435 1.880 1.00 29.47 29 LEU B C 1
ATOM 2215 O O . LEU B 1 31 ? 2.449 9.576 0.945 1.00 29.01 29 LEU B O 1
ATOM 2220 N N . ALA B 1 32 ? 3.412 8.282 2.528 1.00 32.55 30 ALA B N 1
ATOM 2221 C CA . ALA B 1 32 ? 2.556 7.102 2.289 1.00 33.87 30 ALA B CA 1
ATOM 2222 C C . ALA B 1 32 ? 2.460 6.720 0.813 1.00 30.81 30 ALA B C 1
ATOM 2223 O O . ALA B 1 32 ? 1.388 6.375 0.336 1.00 28.60 30 ALA B O 1
ATOM 2225 N N . ILE B 1 33 ? 3.557 6.807 0.078 1.00 33.33 31 ILE B N 1
ATOM 2226 C CA . ILE B 1 33 ? 3.509 6.441 -1.328 1.00 34.64 31 ILE B CA 1
ATOM 2227 C C . ILE B 1 33 ? 3.648 4.914 -1.496 1.00 36.93 31 ILE B C 1
ATOM 2228 O O . ILE B 1 33 ? 4.682 4.325 -1.167 1.00 33.41 31 ILE B O 1
ATOM 2233 N N . THR B 1 34 ? 2.547 4.292 -1.926 1.00 38.76 32 THR B N 1
ATOM 2234 C CA . THR B 1 34 ? 2.447 2.849 -2.189 1.00 38.46 32 THR B CA 1
ATOM 2235 C C . THR B 1 34 ? 2.394 2.505 -3.685 1.00 37.28 32 THR B C 1
ATOM 2236 O O . THR B 1 34 ? 1.576 3.074 -4.402 1.00 34.58 32 THR B O 1
ATOM 2240 N N . PRO B 1 35 ? 3.236 1.562 -4.162 1.00 42.59 33 PRO B N 1
ATOM 2241 C CA . PRO B 1 35 ? 3.123 1.091 -5.554 1.00 39.24 33 PRO B CA 1
ATOM 2242 C C . PRO B 1 35 ? 1.821 0.301 -5.784 1.00 39.03 33 PRO B C 1
ATOM 2243 O O . PRO B 1 35 ? 1.359 -0.391 -4.877 1.00 42.25 33 PRO B O 1
ATOM 2247 N N . PRO B 1 36 ? 1.208 0.434 -6.969 1.00 36.81 34 PRO B N 1
ATOM 2248 C CA . PRO B 1 36 ? -0.092 -0.206 -7.186 1.00 41.79 34 PRO B CA 1
ATOM 2249 C C . PRO B 1 36 ? 0.029 -1.706 -7.462 1.00 40.13 34 PRO B C 1
ATOM 2250 O O . PRO B 1 36 ? -0.186 -2.135 -8.599 1.00 43.88 34 PRO B O 1
ATOM 2254 N N . TYR B 1 37 ? 0.347 -2.484 -6.424 1.00 41.54 35 TYR B N 1
ATOM 2255 C CA . TYR B 1 37 ? 0.606 -3.918 -6.561 1.00 45.63 35 TYR B CA 1
ATOM 2256 C C . TYR B 1 37 ? -0.513 -4.697 -7.242 1.00 47.80 35 TYR B C 1
ATOM 2257 O O . TYR B 1 37 ? -0.258 -5.711 -7.868 1.00 39.39 35 TYR B O 1
ATOM 2266 N N . SER B 1 38 ? -1.742 -4.201 -7.167 1.00 50.63 36 SER B N 1
ATOM 2267 C CA . SER B 1 38 ? -2.880 -4.972 -7.658 1.00 51.90 36 SER B CA 1
ATOM 2268 C C . SER B 1 38 ? -3.084 -4.745 -9.149 1.00 48.94 36 SER B C 1
ATOM 2269 O O . SER B 1 38 ? -3.752 -5.544 -9.806 1.00 52.04 36 SER B O 1
ATOM 2272 N N . ASP B 1 39 ? -2.508 -3.665 -9.676 1.00 50.91 37 ASP B N 1
ATOM 2273 C CA . ASP B 1 39 ? -2.660 -3.326 -11.094 1.00 52.39 37 ASP B CA 1
ATOM 2274 C C . ASP B 1 39 ? -1.784 -4.177 -12.011 1.00 55.04 37 ASP B C 1
ATOM 2275 O O . ASP B 1 39 ? -2.174 -4.464 -13.143 1.00 59.36 37 ASP B O 1
ATOM 2280 N N . HIS B 1 40 ? -0.604 -4.572 -11.540 1.00 51.79 38 HIS B N 1
ATOM 2281 C CA . HIS B 1 40 ? 0.337 -5.300 -12.398 1.00 50.75 38 HIS B CA 1
ATOM 2282 C C . HIS B 1 40 ? 0.830 -6.581 -11.737 1.00 51.60 38 HIS B C 1
ATOM 2283 O O . HIS B 1 40 ? 1.069 -6.615 -10.534 1.00 53.55 38 HIS B O 1
ATOM 2290 N N . SER B 1 41 ? 0.984 -7.639 -12.521 1.00 51.21 39 SER B N 1
ATOM 2291 C CA . SER B 1 41 ? 1.527 -8.884 -12.001 1.00 56.78 39 SER B CA 1
ATOM 2292 C C . SER B 1 41 ? 3.006 -8.739 -11.650 1.00 56.53 39 SER B C 1
ATOM 2293 O O . SER B 1 41 ? 3.459 -9.207 -10.600 1.00 56.90 39 SER B O 1
ATOM 2296 N N . GLN B 1 42 ? 3.748 -8.121 -12.570 1.00 49.58 40 GLN B N 1
ATOM 2297 C CA . GLN B 1 42 ? 5.193 -7.929 -12.457 1.00 45.86 40 GLN B CA 1
ATOM 2298 C C . GLN B 1 42 ? 5.622 -6.470 -12.248 1.00 43.32 40 GLN B C 1
ATOM 2299 O O . GLN B 1 42 ? 4.976 -5.546 -12.739 1.00 44.78 40 GLN B O 1
ATOM 2305 N N . ARG B 1 43 ? 6.758 -6.290 -11.582 1.00 43.90 41 ARG B N 1
ATOM 2306 C CA . ARG B 1 43 ? 7.371 -4.987 -11.360 1.00 45.67 41 ARG B CA 1
ATOM 2307 C C . ARG B 1 43 ? 7.762 -4.367 -12.703 1.00 42.77 41 ARG B C 1
ATOM 2308 O O . ARG B 1 43 ? 7.563 -3.168 -12.939 1.00 39.43 41 ARG B O 1
ATOM 2316 N N . SER B 1 44 ? 8.314 -5.203 -13.574 1.00 41.28 42 SER B N 1
ATOM 2317 C CA . SER B 1 44 ? 8.742 -4.768 -14.900 1.00 45.28 42 SER B CA 1
ATOM 2318 C C . SER B 1 44 ? 7.593 -4.206 -15.732 1.00 43.82 42 SER B C 1
ATOM 2319 O O . SER B 1 44 ? 7.769 -3.214 -16.429 1.00 45.22 42 SER B O 1
ATOM 2322 N N . ALA B 1 45 ? 6.422 -4.836 -15.660 1.00 42.85 43 ALA B N 1
ATOM 2323 C CA . ALA B 1 45 ? 5.255 -4.330 -16.386 1.00 41.22 43 ALA B CA 1
ATOM 2324 C C . ALA B 1 45 ? 4.882 -2.933 -15.883 1.00 44.82 43 ALA B C 1
ATOM 2325 O O . ALA B 1 45 ? 4.551 -2.055 -16.675 1.00 49.57 43 ALA B O 1
ATOM 2327 N N . PHE B 1 46 ? 4.951 -2.722 -14.569 1.00 40.39 44 PHE B N 1
ATOM 2328 C CA . PHE B 1 46 ? 4.631 -1.419 -13.996 1.00 39.38 44 PHE B CA 1
ATOM 2329 C C . PHE B 1 46 ? 5.605 -0.318 -14.403 1.00 43.67 44 PHE B C 1
ATOM 2330 O O . PHE B 1 46 ? 5.188 0.798 -14.728 1.00 43.88 44 PHE B O 1
ATOM 2338 N N . LEU B 1 47 ? 6.899 -0.626 -14.366 1.00 42.91 45 LEU B N 1
ATOM 2339 C CA . LEU B 1 47 ? 7.926 0.296 -14.839 1.00 44.47 45 LEU B CA 1
ATOM 2340 C C . LEU B 1 47 ? 7.652 0.666 -16.300 1.00 49.35 45 LEU B C 1
ATOM 2341 O O . LEU B 1 47 ? 7.736 1.833 -16.683 1.00 50.52 45 LEU B O 1
ATOM 2346 N N . ALA B 1 48 ? 7.313 -0.334 -17.110 1.00 46.71 46 ALA B N 1
ATOM 2347 C CA . ALA B 1 48 ? 7.071 -0.114 -18.536 1.00 50.09 46 ALA B CA 1
ATOM 2348 C C . ALA B 1 48 ? 5.833 0.753 -18.788 1.00 53.89 46 ALA B C 1
ATOM 2349 O O . ALA B 1 48 ? 5.789 1.532 -19.740 1.00 54.03 46 ALA B O 1
ATOM 2351 N N . ALA B 1 49 ? 4.817 0.593 -17.948 1.00 55.79 47 ALA B N 1
ATOM 2352 C CA . ALA B 1 49 ? 3.577 1.351 -18.081 1.00 54.56 47 ALA B CA 1
ATOM 2353 C C . ALA B 1 49 ? 3.781 2.845 -17.837 1.00 57.46 47 ALA B C 1
ATOM 2354 O O . ALA B 1 49 ? 2.999 3.672 -18.305 1.00 59.63 47 ALA B O 1
ATOM 2356 N N . GLN B 1 50 ? 4.812 3.190 -17.076 1.00 56.44 48 GLN B N 1
ATOM 2357 C CA . GLN B 1 50 ? 5.020 4.578 -16.687 1.00 51.59 48 GLN B CA 1
ATOM 2358 C C . GLN B 1 50 ? 5.939 5.342 -17.655 1.00 49.22 48 GLN B C 1
ATOM 2359 O O . GLN B 1 50 ? 6.014 6.578 -17.610 1.00 43.42 48 GLN B O 1
ATOM 2365 N N . SER B 1 51 ? 6.641 4.604 -18.510 1.00 48.42 49 SER B N 1
ATOM 2366 C CA . SER B 1 51 ? 7.687 5.178 -19.356 1.00 56.35 49 SER B CA 1
ATOM 2367 C C . SER B 1 51 ? 7.182 6.188 -20.387 1.00 57.40 49 SER B C 1
ATOM 2368 O O . SER B 1 51 ? 7.830 7.206 -20.628 1.00 52.19 49 SER B O 1
ATOM 2371 N N . ALA B 1 52 ? 6.038 5.908 -21.007 1.00 61.02 50 ALA B N 1
ATOM 2372 C CA . ALA B 1 52 ? 5.577 6.740 -22.119 1.00 60.02 50 ALA B CA 1
ATOM 2373 C C . ALA B 1 52 ? 5.299 8.150 -21.644 1.00 54.41 50 ALA B C 1
ATOM 2374 O O . ALA B 1 52 ? 5.754 9.115 -22.250 1.00 58.01 50 ALA B O 1
ATOM 2376 N N . GLU B 1 53 ? 4.553 8.258 -20.554 1.00 55.06 51 GLU B N 1
ATOM 2377 C CA . GLU B 1 53 ? 4.184 9.552 -20.008 1.00 55.42 51 GLU B CA 1
ATOM 2378 C C . GLU B 1 53 ? 5.398 10.290 -19.433 1.00 52.82 51 GLU B C 1
ATOM 2379 O O . GLU B 1 53 ? 5.538 11.505 -19.632 1.00 52.24 51 GLU B O 1
ATOM 2385 N N . LEU B 1 54 ? 6.284 9.561 -18.747 1.00 49.28 52 LEU B N 1
ATOM 2386 C CA . LEU B 1 54 ? 7.483 10.180 -18.169 1.00 45.89 52 LEU B CA 1
ATOM 2387 C C . LEU B 1 54 ? 8.380 10.694 -19.290 1.00 46.71 52 LEU B C 1
ATOM 2388 O O . LEU B 1 54 ? 8.993 11.761 -19.169 1.00 38.24 52 LEU B O 1
ATOM 2393 N N . THR B 1 55 ? 8.415 9.950 -20.394 1.00 48.15 53 THR B N 1
ATOM 2394 C CA . THR B 1 55 ? 9.160 10.368 -21.575 1.00 53.32 53 THR B CA 1
ATOM 2395 C C . THR B 1 55 ? 8.449 11.559 -22.233 1.00 54.41 53 THR B C 1
ATOM 2396 O O . THR B 1 55 ? 9.094 12.546 -22.601 1.00 55.91 53 THR B O 1
ATOM 2400 N N . ARG B 1 56 ? 7.124 11.473 -22.362 1.00 52.75 54 ARG B N 1
ATOM 2401 C CA . ARG B 1 56 ? 6.347 12.558 -22.966 1.00 55.43 54 ARG B CA 1
ATOM 2402 C C . ARG B 1 56 ? 6.498 13.869 -22.188 1.00 61.43 54 ARG B C 1
ATOM 2403 O O . ARG B 1 56 ? 6.480 14.953 -22.776 1.00 66.93 54 ARG B O 1
ATOM 2419 N N . GLY B 1 58 ? 9.109 14.724 -20.455 1.00 41.36 56 GLY B N 1
ATOM 2420 C CA . GLY B 1 58 ? 10.497 15.144 -20.448 1.00 44.66 56 GLY B CA 1
ATOM 2421 C C . GLY B 1 58 ? 11.148 14.983 -19.091 1.00 46.08 56 GLY B C 1
ATOM 2422 O O . GLY B 1 58 ? 12.143 15.644 -18.795 1.00 50.17 56 GLY B O 1
ATOM 2423 N N . VAL B 1 59 ? 10.603 14.084 -18.274 1.00 42.02 57 VAL B N 1
ATOM 2424 C CA . VAL B 1 59 ? 11.149 13.815 -16.948 1.00 41.62 57 VAL B CA 1
ATOM 2425 C C . VAL B 1 59 ? 12.230 12.750 -17.112 1.00 40.57 57 VAL B C 1
ATOM 2426 O O . VAL B 1 59 ? 13.228 12.707 -16.382 1.00 43.54 57 VAL B O 1
ATOM 2430 N N . VAL B 1 60 ? 12.013 11.882 -18.086 1.00 38.60 58 VAL B N 1
ATOM 2431 C CA . VAL B 1 60 ? 13.030 10.942 -18.508 1.00 46.07 58 VAL B CA 1
ATOM 2432 C C . VAL B 1 60 ? 13.274 11.194 -19.989 1.00 51.35 58 VAL B C 1
ATOM 2433 O O . VAL B 1 60 ? 12.327 11.439 -20.739 1.00 54.49 58 VAL B O 1
ATOM 2437 N N . ASN B 1 61 ? 14.536 11.173 -20.408 1.00 53.97 59 ASN B N 1
ATOM 2438 C CA . ASN B 1 61 ? 14.840 11.385 -21.817 1.00 58.99 59 ASN B CA 1
ATOM 2439 C C . ASN B 1 61 ? 14.633 10.096 -22.617 1.00 65.30 59 ASN B C 1
ATOM 2440 O O . ASN B 1 61 ? 14.224 9.070 -22.064 1.00 65.49 59 ASN B O 1
ATOM 2445 N N . SER B 1 62 ? 14.901 10.159 -23.917 1.00 71.05 60 SER B N 1
ATOM 2446 C CA . SER B 1 62 ? 14.692 9.021 -24.802 1.00 72.30 60 SER B CA 1
ATOM 2447 C C . SER B 1 62 ? 15.645 7.861 -24.492 1.00 78.12 60 SER B C 1
ATOM 2448 O O . SER B 1 62 ? 15.456 6.742 -24.975 1.00 79.87 60 SER B O 1
ATOM 2451 N N . ALA B 1 63 ? 16.654 8.128 -23.666 1.00 82.67 61 ALA B N 1
ATOM 2452 C CA . ALA B 1 63 ? 17.669 7.130 -23.353 1.00 85.38 61 ALA B CA 1
ATOM 2453 C C . ALA B 1 63 ? 17.468 6.491 -21.978 1.00 84.79 61 ALA B C 1
ATOM 2454 O O . ALA B 1 63 ? 18.235 5.611 -21.584 1.00 86.90 61 ALA B O 1
ATOM 2456 N N . GLY B 1 64 ? 16.439 6.928 -21.253 1.00 78.66 62 GLY B N 1
ATOM 2457 C CA . GLY B 1 64 ? 16.072 6.297 -19.995 1.00 68.43 62 GLY B CA 1
ATOM 2458 C C . GLY B 1 64 ? 16.641 6.941 -18.743 1.00 60.25 62 GLY B C 1
ATOM 2459 O O . GLY B 1 64 ? 16.435 6.449 -17.633 1.00 57.39 62 GLY B O 1
ATOM 2460 N N . ALA B 1 65 ? 17.351 8.048 -18.912 1.00 56.80 63 ALA B N 1
ATOM 2461 C CA . ALA B 1 65 ? 17.945 8.745 -17.776 1.00 50.49 63 ALA B CA 1
ATOM 2462 C C . ALA B 1 65 ? 16.985 9.767 -17.175 1.00 51.30 63 ALA B C 1
ATOM 2463 O O . ALA B 1 65 ? 16.288 10.481 -17.903 1.00 52.44 63 ALA B O 1
ATOM 2465 N N . VAL B 1 66 ? 16.976 9.861 -15.848 1.00 46.31 64 VAL B N 1
ATOM 2466 C CA . VAL B 1 66 ? 16.093 10.803 -15.174 1.00 42.89 64 VAL B CA 1
ATOM 2467 C C . VAL B 1 66 ? 16.727 12.186 -15.227 1.00 41.31 64 VAL B C 1
ATOM 2468 O O . VAL B 1 66 ? 17.947 12.321 -15.125 1.00 40.90 64 VAL B O 1
ATOM 2472 N N . ASP B 1 67 ? 15.903 13.208 -15.430 1.00 43.36 65 ASP B N 1
ATOM 2473 C CA . ASP B 1 67 ? 16.385 14.581 -15.387 1.00 47.46 65 ASP B CA 1
ATOM 2474 C C . ASP B 1 67 ? 17.170 14.793 -14.101 1.00 49.41 65 ASP B C 1
ATOM 2475 O O . ASP B 1 67 ? 16.698 14.416 -13.020 1.00 46.63 65 ASP B O 1
ATOM 2480 N N . PRO B 1 68 ? 18.386 15.354 -14.221 1.00 48.34 66 PRO B N 1
ATOM 2481 C CA . PRO B 1 68 ? 19.307 15.560 -13.092 1.00 45.97 66 PRO B CA 1
ATOM 2482 C C . PRO B 1 68 ? 18.687 16.292 -11.894 1.00 40.50 66 PRO B C 1
ATOM 2483 O O . PRO B 1 68 ? 18.911 15.849 -10.772 1.00 36.88 66 PRO B O 1
ATOM 2487 N N . ARG B 1 69 ? 17.921 17.359 -12.116 1.00 38.04 67 ARG B N 1
ATOM 2488 C CA . ARG B 1 69 ? 17.311 18.088 -11.003 1.00 37.93 67 ARG B CA 1
ATOM 2489 C C . ARG B 1 69 ? 16.305 17.264 -10.277 1.00 33.40 67 ARG B C 1
ATOM 2490 O O . ARG B 1 69 ? 16.252 17.268 -9.051 1.00 40.22 67 ARG B O 1
ATOM 2498 N N . VAL B 1 70 ? 15.461 16.610 -11.056 1.00 28.98 68 VAL B N 1
ATOM 2499 C CA . VAL B 1 70 ? 14.405 15.780 -10.513 1.00 30.45 68 VAL B CA 1
ATOM 2500 C C . VAL B 1 70 ? 15.000 14.620 -9.717 1.00 33.98 68 VAL B C 1
ATOM 2501 O O . VAL B 1 70 ? 14.534 14.304 -8.621 1.00 32.85 68 VAL B O 1
ATOM 2505 N N . ALA B 1 71 ? 16.053 14.011 -10.255 1.00 37.33 69 ALA B N 1
ATOM 2506 C CA . ALA B 1 71 ? 16.729 12.926 -9.553 1.00 41.94 69 ALA B CA 1
ATOM 2507 C C . ALA B 1 71 ? 17.258 13.463 -8.228 1.00 39.59 69 ALA B C 1
ATOM 2508 O O . ALA B 1 71 ? 17.118 12.815 -7.183 1.00 34.85 69 ALA B O 1
ATOM 2510 N N . GLN B 1 72 ? 17.824 14.668 -8.280 1.00 31.80 70 GLN B N 1
ATOM 2511 C CA . GLN B 1 72 ? 18.387 15.332 -7.103 1.00 33.39 70 GLN B CA 1
ATOM 2512 C C . GLN B 1 72 ? 17.354 15.608 -6.014 1.00 29.96 70 GLN B C 1
ATOM 2513 O O . GLN B 1 72 ? 17.598 15.368 -4.828 1.00 26.77 70 GLN B O 1
ATOM 2519 N N . TRP B 1 73 ? 16.198 16.121 -6.419 1.00 28.00 71 TRP B N 1
ATOM 2520 C CA . TRP B 1 73 ? 15.126 16.389 -5.475 1.00 27.39 71 TRP B CA 1
ATOM 2521 C C . TRP B 1 73 ? 14.607 15.075 -4.882 1.00 26.86 71 TRP B C 1
ATOM 2522 O O . TRP B 1 73 ? 14.362 14.993 -3.674 1.00 25.64 71 TRP B O 1
ATOM 2533 N N . ILE B 1 74 ? 14.426 14.053 -5.717 1.00 25.72 72 ILE B N 1
ATOM 2534 C CA . ILE B 1 74 ? 13.959 12.766 -5.187 1.00 26.98 72 ILE B CA 1
ATOM 2535 C C . ILE B 1 74 ? 14.895 12.254 -4.096 1.00 25.44 72 ILE B C 1
ATOM 2536 O O . ILE B 1 74 ? 14.459 11.823 -3.033 1.00 25.02 72 ILE B O 1
ATOM 2541 N N . THR B 1 75 ? 16.188 12.319 -4.392 1.00 28.24 73 THR B N 1
ATOM 2542 C CA . THR B 1 75 ? 17.234 11.807 -3.526 1.00 30.61 73 THR B CA 1
ATOM 2543 C C . THR B 1 75 ? 17.252 12.561 -2.218 1.00 33.62 73 THR B C 1
ATOM 2544 O O . THR B 1 75 ? 17.407 11.965 -1.148 1.00 36.95 73 THR B O 1
ATOM 2548 N N . THR B 1 76 ? 17.066 13.873 -2.310 1.00 30.26 74 THR B N 1
ATOM 2549 C CA . THR B 1 76 ? 17.069 14.725 -1.134 1.00 30.47 74 THR B CA 1
ATOM 2550 C C . THR B 1 76 ? 15.917 14.388 -0.189 1.00 30.65 74 THR B C 1
ATOM 2551 O O . THR B 1 76 ? 16.084 14.390 1.030 1.00 31.92 74 THR B O 1
ATOM 2555 N N . VAL B 1 77 ? 14.753 14.089 -0.753 1.00 23.64 75 VAL B N 1
ATOM 2556 C CA . VAL B 1 77 ? 13.620 13.659 0.048 1.00 23.42 75 VAL B CA 1
ATOM 2557 C C . VAL B 1 77 ? 13.873 12.282 0.682 1.00 30.30 75 VAL B C 1
ATOM 2558 O O . VAL B 1 77 ? 13.644 12.080 1.889 1.00 28.01 75 VAL B O 1
ATOM 2562 N N . CYS B 1 78 ? 14.362 11.349 -0.133 1.00 27.75 76 CYS B N 1
ATOM 2563 C CA . CYS B 1 78 ? 14.597 9.982 0.304 1.00 29.91 76 CYS B CA 1
ATOM 2564 C C . CYS B 1 78 ? 15.833 9.799 1.179 1.00 30.07 76 CYS B C 1
ATOM 2565 O O . CYS B 1 78 ? 15.949 8.786 1.868 1.00 28.45 76 CYS B O 1
ATOM 2568 N N . ARG B 1 79 ? 16.766 10.746 1.131 1.00 26.97 77 ARG B N 1
ATOM 2569 C CA . ARG B 1 79 ? 17.977 10.628 1.933 1.00 38.35 77 ARG B CA 1
ATOM 2570 C C . ARG B 1 79 ? 18.217 11.862 2.794 1.00 35.77 77 ARG B C 1
ATOM 2571 O O . ARG B 1 79 ? 19.361 12.189 3.096 1.00 39.40 77 ARG B O 1
ATOM 2579 N N . ALA B 1 80 ? 17.144 12.540 3.200 1.00 31.57 78 ALA B N 1
ATOM 2580 C CA . ALA B 1 80 ? 17.276 13.771 3.980 1.00 26.44 78 ALA B CA 1
ATOM 2581 C C . ALA B 1 80 ? 18.006 13.501 5.283 1.00 30.29 78 ALA B C 1
ATOM 2582 O O . ALA B 1 80 ? 17.806 12.449 5.920 1.00 29.98 78 ALA B O 1
ATOM 2584 N N . THR B 1 81 ? 18.868 14.437 5.675 1.00 28.19 79 THR B N 1
ATOM 2585 C C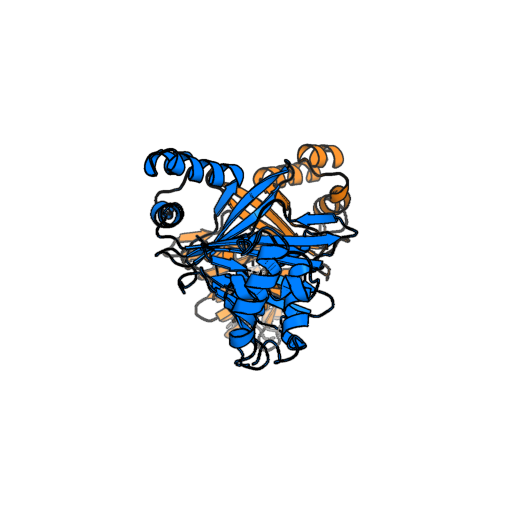A . THR B 1 81 ? 19.573 14.322 6.953 1.00 30.82 79 THR B CA 1
ATOM 2586 C C . THR B 1 81 ? 18.832 15.103 8.039 1.00 32.99 79 THR B C 1
ATOM 2587 O O . THR B 1 81 ? 18.971 14.812 9.227 1.00 29.07 79 THR B O 1
ATOM 2591 N N . GLN B 1 82 ? 18.043 16.092 7.624 1.00 26.04 80 GLN B N 1
ATOM 2592 C CA . GLN B 1 82 ? 17.141 16.794 8.533 1.00 28.89 80 GLN B CA 1
ATOM 2593 C C . GLN B 1 82 ? 15.797 17.019 7.840 1.00 29.53 80 GLN B C 1
ATOM 2594 O O . GLN B 1 82 ? 15.754 17.239 6.626 1.00 28.70 80 GLN B O 1
ATOM 2600 N N . TRP B 1 83 ? 14.696 16.970 8.588 1.00 26.06 81 TRP B N 1
ATOM 2601 C CA . TRP B 1 83 ? 13.395 17.164 7.949 1.00 22.45 81 TRP B CA 1
ATOM 2602 C C . TRP B 1 83 ? 12.285 17.610 8.881 1.00 26.49 81 TRP B C 1
ATOM 2603 O O . TRP B 1 83 ? 12.425 17.556 10.106 1.00 25.09 81 TRP B O 1
ATOM 2614 N N . LEU B 1 84 ? 11.178 18.038 8.277 1.00 21.29 82 LEU B N 1
ATOM 2615 C CA . LEU B 1 84 ? 9.912 18.212 8.986 1.00 23.00 82 LEU B CA 1
ATOM 2616 C C . LEU B 1 84 ? 8.843 17.399 8.302 1.00 20.98 82 LEU B C 1
ATOM 2617 O O . LEU B 1 84 ? 8.652 17.561 7.102 1.00 20.44 82 LEU B O 1
ATOM 2622 N N . ASP B 1 85 ? 8.135 16.555 9.051 1.00 21.62 83 ASP B N 1
ATOM 2623 C CA . ASP B 1 85 ? 6.973 15.833 8.520 1.00 23.05 83 ASP B CA 1
ATOM 2624 C C . ASP B 1 85 ? 5.733 16.691 8.653 1.00 24.44 83 ASP B C 1
ATOM 2625 O O . ASP B 1 85 ? 5.478 17.245 9.734 1.00 28.27 83 ASP B O 1
ATOM 2630 N N . LEU B 1 86 ? 4.928 16.750 7.600 1.00 20.90 84 LEU B N 1
ATOM 2631 C CA . LEU B 1 86 ? 3.704 17.540 7.637 1.00 20.83 84 LEU B CA 1
ATOM 2632 C C . LEU B 1 86 ? 2.486 16.661 7.391 1.00 24.80 84 LEU B C 1
ATOM 2633 O O . LEU B 1 86 ? 2.322 16.115 6.301 1.00 28.29 84 LEU B O 1
ATOM 2638 N N . ARG B 1 87 ? 1.620 16.521 8.387 1.00 22.23 85 ARG B N 1
ATOM 2639 C CA . ARG B 1 87 ? 0.357 15.815 8.160 1.00 28.86 85 ARG B CA 1
ATOM 2640 C C . A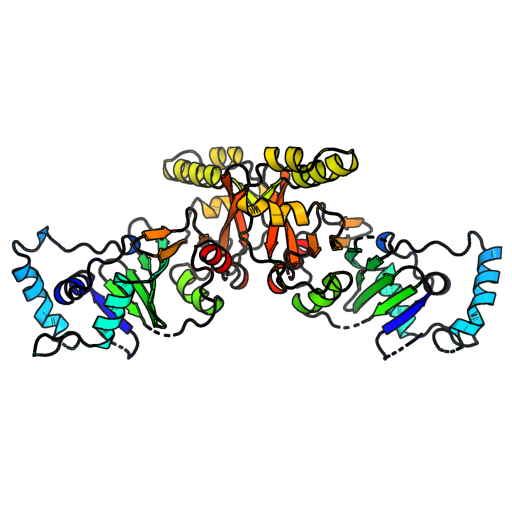RG B 1 87 ? -0.800 16.783 8.180 1.00 28.10 85 ARG B C 1
ATOM 2641 O O . ARG B 1 87 ? -1.217 17.205 9.257 1.00 23.86 85 ARG B O 1
ATOM 2649 N N . PHE B 1 88 ? -1.332 17.108 7.001 1.00 26.31 86 PHE B N 1
ATOM 2650 C CA . PHE B 1 88 ? -2.471 18.015 6.893 1.00 26.48 86 PHE B CA 1
ATOM 2651 C C . PHE B 1 88 ? -3.748 17.226 6.977 1.00 34.91 86 PHE B C 1
ATOM 2652 O O . PHE B 1 88 ? -3.862 16.148 6.374 1.00 38.38 86 PHE B O 1
ATOM 2660 N N . VAL B 1 89 ? -4.721 17.750 7.716 1.00 31.67 87 VAL B N 1
ATOM 2661 C CA . VAL B 1 89 ? -5.996 17.053 7.831 1.00 38.04 87 VAL B CA 1
ATOM 2662 C C . VAL B 1 89 ? -7.110 18.017 7.490 1.00 41.43 87 VAL B C 1
ATOM 2663 O O . VAL B 1 89 ? -7.006 19.218 7.736 1.00 40.90 87 VAL B O 1
ATOM 2667 N N . SER B 1 90 ? -8.145 17.470 6.868 1.00 43.83 88 SER B N 1
ATOM 2668 C CA . SER B 1 90 ? -9.317 18.195 6.420 1.00 54.76 88 SER B CA 1
ATOM 2669 C C . SER B 1 90 ? -10.506 17.246 6.572 1.00 59.41 88 SER B C 1
ATOM 2670 O O . SER B 1 90 ? -10.985 17.014 7.683 1.00 61.84 88 SER B O 1
ATOM 2673 N N . GLY B 1 91 ? -10.966 16.678 5.463 1.00 57.04 89 GLY B N 1
ATOM 2674 C CA . GLY B 1 91 ? -12.035 15.696 5.521 1.00 62.59 89 GLY B CA 1
ATOM 2675 C C . GLY B 1 91 ? -11.514 14.271 5.460 1.00 63.95 89 GLY B C 1
ATOM 2676 O O . GLY B 1 91 ? -10.361 14.045 5.088 1.00 60.14 89 GLY B O 1
ATOM 2677 N N . PRO B 1 92 ? -12.367 13.297 5.821 1.00 72.43 90 PRO B N 1
ATOM 2678 C CA . PRO B 1 92 ? -12.043 11.862 5.792 1.00 76.32 90 PRO B CA 1
ATOM 2679 C C . PRO B 1 92 ? -11.573 11.357 4.417 1.00 78.27 90 PRO B C 1
ATOM 2680 O O . PRO B 1 92 ? -11.038 10.253 4.319 1.00 75.09 90 PRO B O 1
ATOM 2684 N N . GLY B 1 93 ? -11.777 12.155 3.373 1.00 82.89 91 GLY B N 1
ATOM 2685 C CA . GLY B 1 93 ? -11.281 11.818 2.054 1.00 84.07 91 GLY B CA 1
ATOM 2686 C C . GLY B 1 93 ? -10.367 12.900 1.510 1.00 83.13 91 GLY B C 1
ATOM 2687 O O . GLY B 1 93 ? -10.536 13.348 0.378 1.00 85.28 91 GLY B O 1
ATOM 2688 N N . ASP B 1 94 ? -9.396 13.322 2.316 1.00 81.08 92 ASP B N 1
ATOM 2689 C CA . ASP B 1 94 ? -8.456 14.365 1.909 1.00 78.27 92 ASP B CA 1
ATOM 2690 C C . ASP B 1 94 ? -7.021 14.049 2.336 1.00 73.55 92 ASP B C 1
ATOM 2691 O O . ASP B 1 94 ? -6.491 14.639 3.293 1.00 77.38 92 ASP B O 1
ATOM 2696 N N . LEU B 1 95 ? -6.395 13.126 1.610 1.00 60.52 93 LEU B N 1
ATOM 2697 C CA . LEU B 1 95 ? -5.011 12.737 1.872 1.00 48.80 93 LEU B CA 1
ATOM 2698 C C . LEU B 1 95 ? -4.018 13.817 1.413 1.00 39.69 93 LEU B C 1
ATOM 2699 O O . LEU B 1 95 ? -3.726 13.932 0.217 1.00 41.98 93 LEU B O 1
ATOM 2704 N N . LEU B 1 96 ? -3.504 14.591 2.369 1.00 35.66 94 LEU B N 1
ATOM 2705 C CA . LEU B 1 96 ? -2.548 15.665 2.098 1.00 29.99 94 LEU B CA 1
ATOM 2706 C C . LEU B 1 96 ? -1.355 15.573 3.042 1.00 25.68 94 LEU B C 1
ATOM 2707 O O . LEU B 1 96 ? -1.463 15.800 4.255 1.00 29.40 94 LEU B O 1
ATOM 2712 N N . ARG B 1 97 ? -0.209 15.231 2.479 1.00 24.99 95 ARG B N 1
ATOM 2713 C CA . ARG B 1 97 ? 0.965 14.887 3.274 1.00 26.48 95 ARG B CA 1
ATOM 2714 C C . ARG B 1 97 ? 2.169 15.607 2.726 1.00 29.76 95 ARG B C 1
ATOM 2715 O O . ARG B 1 97 ? 2.361 15.681 1.506 1.00 28.65 95 ARG B O 1
ATOM 2723 N N . GLY B 1 98 ? 3.003 16.122 3.619 1.00 26.69 96 GLY B N 1
ATOM 2724 C CA . GLY B 1 98 ? 4.116 16.923 3.158 1.00 21.51 96 GLY B CA 1
ATOM 2725 C C . GLY B 1 98 ? 5.374 16.635 3.927 1.00 23.70 96 GLY B C 1
ATOM 2726 O O . GLY B 1 98 ? 5.354 16.079 5.034 1.00 19.72 96 GLY B O 1
ATOM 2735 N N . VAL B 1 100 ? 9.308 18.695 4.525 1.00 19.87 98 VAL B N 1
ATOM 2736 C CA . VAL B 1 100 ? 10.387 19.611 4.223 1.00 21.18 98 VAL B CA 1
ATOM 2737 C C . VAL B 1 100 ? 11.697 18.854 4.417 1.00 26.85 98 VAL B C 1
ATOM 2738 O O . VAL B 1 100 ? 12.049 18.520 5.546 1.00 27.03 98 VAL B O 1
ATOM 2742 N N . ALA B 1 101 ? 12.408 18.578 3.325 1.00 23.64 99 ALA B N 1
ATOM 2743 C CA . ALA B 1 101 ? 13.609 17.750 3.371 1.00 23.90 99 ALA B CA 1
ATOM 2744 C C . ALA B 1 101 ? 14.873 18.571 3.160 1.00 30.12 99 ALA B C 1
ATOM 2745 O O . ALA B 1 101 ? 14.948 19.385 2.236 1.00 28.41 99 ALA B O 1
ATOM 2747 N N . ARG B 1 102 ? 15.869 18.342 4.008 1.00 24.15 100 ARG B N 1
ATOM 2748 C CA . ARG B 1 102 ? 17.171 18.980 3.864 1.00 31.55 100 ARG B CA 1
ATOM 2749 C C . ARG B 1 102 ? 18.279 17.966 3.687 1.00 37.54 100 ARG B C 1
ATOM 2750 O O . ARG B 1 102 ? 18.316 16.932 4.359 1.00 37.81 100 ARG B O 1
ATOM 2758 N N . ARG B 1 103 ? 19.180 18.273 2.766 1.00 37.73 101 ARG B N 1
ATOM 2759 C CA . ARG B 1 103 ? 20.355 17.454 2.544 1.00 41.69 101 ARG B CA 1
ATOM 2760 C C . ARG B 1 103 ? 21.441 18.351 1.993 1.00 45.54 101 ARG B C 1
ATOM 2761 O O . ARG B 1 103 ? 21.229 19.058 1.000 1.00 44.59 101 ARG B O 1
ATOM 2769 N N . SER B 1 104 ? 22.597 18.325 2.646 1.00 51.53 102 SER B N 1
ATOM 2770 C CA . SER B 1 104 ? 23.652 19.288 2.368 1.00 57.49 102 SER B CA 1
ATOM 2771 C C . SER B 1 104 ? 23.069 20.685 2.532 1.00 64.31 102 SER B C 1
ATOM 2772 O O . SER B 1 104 ? 22.488 21.010 3.570 1.00 68.91 102 SER B O 1
ATOM 2775 N N . GLU B 1 105 ? 23.182 21.490 1.485 1.00 64.95 103 GLU B N 1
ATOM 2776 C CA . GLU B 1 105 ? 22.718 22.864 1.539 1.00 64.27 103 GLU B CA 1
ATOM 2777 C C . GLU B 1 105 ? 21.393 23.004 0.794 1.00 56.30 103 GLU B C 1
ATOM 2778 O O . GLU B 1 105 ? 20.902 24.105 0.592 1.00 56.58 103 GLU B O 1
ATOM 2784 N N . GLU B 1 106 ? 20.819 21.870 0.401 1.00 50.91 104 GLU B N 1
ATOM 2785 C CA . GLU B 1 106 ? 19.627 21.839 -0.444 1.00 45.91 104 GLU B CA 1
ATOM 2786 C C . GLU B 1 106 ? 18.349 21.617 0.370 1.00 40.98 104 GLU B C 1
ATOM 2787 O O . GLU B 1 106 ? 18.318 20.781 1.277 1.00 36.43 104 GLU B O 1
ATOM 2793 N N . THR B 1 107 ? 17.295 22.361 0.040 1.00 39.28 105 THR B N 1
ATOM 2794 C CA . THR B 1 107 ? 16.005 22.199 0.699 1.00 37.94 105 THR B CA 1
ATOM 2795 C C . THR B 1 107 ? 14.925 21.860 -0.328 1.00 33.62 105 THR B C 1
ATOM 2796 O O . THR B 1 107 ? 14.754 22.580 -1.310 1.00 30.83 105 THR B O 1
ATOM 2800 N N . VAL B 1 108 ? 14.201 20.768 -0.095 1.00 26.59 106 VAL B N 1
ATOM 2801 C CA . VAL B 1 108 ? 13.173 20.306 -1.019 1.00 23.17 106 VAL B CA 1
ATOM 2802 C C . VAL B 1 108 ? 11.875 20.061 -0.270 1.00 23.82 106 VAL B C 1
ATOM 2803 O O . VAL B 1 108 ? 11.870 19.427 0.792 1.00 22.17 106 VAL B O 1
ATOM 2807 N N . VAL B 1 109 ? 10.781 20.603 -0.800 1.00 23.91 107 VAL B N 1
ATOM 2808 C CA . VAL B 1 109 ? 9.460 20.346 -0.245 1.00 23.41 107 VAL B CA 1
ATOM 2809 C C . VAL B 1 109 ? 8.733 19.330 -1.118 1.00 30.34 107 VAL B C 1
ATOM 2810 O O . VAL B 1 109 ? 8.558 19.549 -2.324 1.00 28.36 107 VAL B O 1
ATOM 2814 N N . ALA B 1 110 ? 8.350 18.204 -0.520 1.00 26.30 108 ALA B N 1
ATOM 2815 C CA . ALA B 1 110 ? 7.516 17.217 -1.198 1.00 26.91 108 ALA B CA 1
ATOM 2816 C C . ALA B 1 110 ? 6.105 17.342 -0.660 1.00 25.03 108 ALA B C 1
ATOM 2817 O O . ALA B 1 110 ? 5.902 17.414 0.560 1.00 20.85 108 ALA B O 1
ATOM 2819 N N . LEU B 1 111 ? 5.133 17.413 -1.560 1.00 23.26 109 LEU B N 1
ATOM 2820 C CA . LEU B 1 111 ? 3.753 17.598 -1.133 1.00 26.16 109 LEU B CA 1
ATOM 2821 C C . LEU B 1 111 ? 2.852 16.647 -1.888 1.00 28.90 109 LEU B C 1
ATOM 2822 O O . LEU B 1 111 ? 2.650 16.794 -3.105 1.00 28.39 109 LEU B O 1
ATOM 2827 N N . ARG B 1 112 ? 2.312 15.683 -1.154 1.00 20.12 110 ARG B N 1
ATOM 2828 C CA . ARG B 1 112 ? 1.469 14.644 -1.717 1.00 23.12 110 ARG B CA 1
ATOM 2829 C C . ARG B 1 112 ? -0.000 14.974 -1.463 1.00 29.50 110 ARG B C 1
ATOM 2830 O O . ARG B 1 112 ? -0.388 15.279 -0.328 1.00 32.27 110 ARG B O 1
ATOM 2838 N N . ASN B 1 113 ? -0.796 14.952 -2.531 1.00 28.67 111 ASN B N 1
ATOM 2839 C CA . ASN B 1 113 ? -2.237 15.208 -2.479 1.00 31.80 111 ASN B CA 1
ATOM 2840 C C . ASN B 1 113 ? -2.976 14.150 -3.314 1.00 37.52 111 ASN B C 1
ATOM 2841 O O . ASN B 1 113 ? -3.010 14.222 -4.555 1.00 37.56 111 ASN B O 1
ATOM 2846 N N . ALA B 1 114 ? -3.545 13.164 -2.625 1.00 32.79 112 ALA B N 1
ATOM 2847 C CA . ALA B 1 114 ? -4.210 12.032 -3.268 1.00 36.95 112 ALA B CA 1
ATOM 2848 C C . ALA B 1 114 ? -3.254 11.328 -4.240 1.00 39.62 112 ALA B C 1
ATOM 2849 O O . ALA B 1 114 ? -2.253 10.765 -3.806 1.00 39.74 112 ALA B O 1
ATOM 2851 N N . GLN B 1 115 ? -3.530 11.390 -5.544 1.00 35.39 113 GLN B N 1
ATOM 2852 C CA . GLN B 1 115 ? -2.742 10.623 -6.518 1.00 42.09 113 GLN B CA 1
ATOM 2853 C C . GLN B 1 115 ? -1.522 11.389 -7.034 1.00 35.88 113 GLN B C 1
ATOM 2854 O O . GLN B 1 115 ? -0.763 10.869 -7.862 1.00 33.81 113 GLN B O 1
ATOM 2860 N N . LEU B 1 116 ? -1.356 12.630 -6.586 1.00 30.95 114 LEU B N 1
ATOM 2861 C CA . LEU B 1 116 ? -0.289 13.476 -7.099 1.00 30.60 114 LEU B CA 1
ATOM 2862 C C . LEU B 1 116 ? 0.697 13.853 -6.002 1.00 29.64 114 LEU B C 1
ATOM 2863 O O . LEU B 1 116 ? 0.341 13.933 -4.820 1.00 31.76 114 LEU B O 1
ATOM 2868 N N . VAL B 1 117 ? 1.949 14.055 -6.391 1.00 30.10 115 VAL B N 1
ATOM 2869 C CA . VAL B 1 117 ? 2.964 14.542 -5.470 1.00 27.76 115 VAL B CA 1
ATOM 2870 C C . VAL B 1 117 ? 3.841 15.558 -6.183 1.00 32.19 115 VAL B C 1
ATOM 2871 O O . VAL B 1 117 ? 4.242 15.367 -7.336 1.00 33.31 115 VAL B O 1
ATOM 2875 N N . THR B 1 118 ? 4.115 16.662 -5.505 1.00 21.60 116 THR B N 1
ATOM 2876 C CA . THR B 1 118 ? 4.943 17.695 -6.082 1.00 23.53 116 THR B CA 1
ATOM 2877 C C . THR B 1 118 ? 6.273 17.787 -5.330 1.00 27.01 116 THR B C 1
ATOM 2878 O O . THR B 1 118 ? 6.307 17.675 -4.106 1.00 26.47 116 THR B O 1
ATOM 2882 N N . PHE B 1 119 ? 7.373 17.927 -6.061 1.00 22.48 117 PHE B N 1
ATOM 2883 C CA . PHE B 1 119 ? 8.667 18.173 -5.422 1.00 24.58 117 PHE B CA 1
ATOM 2884 C C . PHE B 1 119 ? 9.094 19.591 -5.782 1.00 27.18 117 PHE B C 1
ATOM 2885 O O . PHE B 1 119 ? 9.152 19.921 -6.973 1.00 30.37 117 PHE B O 1
ATOM 2893 N N . THR B 1 120 ? 9.412 20.418 -4.783 1.00 22.59 118 THR B N 1
ATOM 2894 C CA . THR B 1 120 ? 9.786 21.821 -5.050 1.00 23.09 118 THR B CA 1
ATOM 2895 C C . THR B 1 120 ? 11.104 22.176 -4.359 1.00 30.93 118 THR B C 1
ATOM 2896 O O . THR B 1 120 ? 11.249 21.975 -3.145 1.00 28.97 118 THR B O 1
ATOM 2900 N N . ALA B 1 121 ? 12.071 22.664 -5.138 1.00 26.46 119 ALA B N 1
ATOM 2901 C CA . ALA B 1 121 ? 13.345 23.108 -4.585 1.00 26.52 119 ALA B CA 1
ATOM 2902 C C . ALA B 1 121 ? 13.205 24.560 -4.133 1.00 30.59 119 ALA B C 1
ATOM 2903 O O . ALA B 1 121 ? 12.746 25.416 -4.897 1.00 30.62 119 ALA B O 1
ATOM 2913 N N . ASP B 1 123 ? 14.622 28.003 -1.556 1.00 36.65 121 ASP B N 1
ATOM 2914 C CA . ASP B 1 123 ? 15.551 28.679 -0.669 1.00 48.46 121 ASP B CA 1
ATOM 2915 C C . ASP B 1 123 ? 14.838 28.980 0.642 1.00 49.41 121 ASP B C 1
ATOM 2916 O O . ASP B 1 123 ? 13.964 29.852 0.703 1.00 51.67 121 ASP B O 1
ATOM 2921 N N . ILE B 1 124 ? 15.197 28.223 1.674 1.00 49.75 122 ILE B N 1
ATOM 2922 C CA . ILE B 1 124 ? 14.701 28.448 3.025 1.00 45.83 122 ILE B CA 1
ATOM 2923 C C . ILE B 1 124 ? 15.869 28.880 3.902 1.00 46.02 122 ILE B C 1
ATOM 2924 O O . ILE B 1 124 ? 16.540 28.035 4.505 1.00 49.19 122 ILE B O 1
ATOM 2929 N N . GLY B 1 125 ? 16.123 30.185 3.957 1.00 40.39 123 GLY B N 1
ATOM 2930 C CA . GLY B 1 125 ? 17.239 30.707 4.727 1.00 42.25 123 GLY B CA 1
ATOM 2931 C C . GLY B 1 125 ? 16.956 31.036 6.187 1.00 42.54 123 GLY B C 1
ATOM 2932 O O . GLY B 1 125 ? 17.887 31.264 6.965 1.00 46.83 123 GLY B O 1
ATOM 2933 N N . HIS B 1 126 ? 15.681 31.093 6.562 1.00 43.18 124 HIS B N 1
ATOM 2934 C CA . HIS B 1 126 ? 15.301 31.398 7.942 1.00 45.07 124 HIS B CA 1
ATOM 2935 C C . HIS B 1 126 ? 13.941 30.807 8.295 1.00 42.21 124 HIS B C 1
ATOM 2936 O O . HIS B 1 126 ? 13.206 30.362 7.404 1.00 37.02 124 HIS B O 1
ATOM 2943 N N . GLN B 1 127 ? 13.597 30.831 9.587 1.00 41.12 125 GLN B N 1
ATOM 2944 C CA . GLN B 1 127 ? 12.386 30.160 10.083 1.00 42.72 125 GLN B CA 1
ATOM 2945 C C . GLN B 1 127 ? 11.111 30.699 9.441 1.00 35.04 125 GLN B C 1
ATOM 2946 O O . GLN B 1 127 ? 10.181 29.945 9.165 1.00 25.75 125 GLN B O 1
ATOM 2952 N N . HIS B 1 128 ? 11.032 32.014 9.260 1.00 36.17 126 HIS B N 1
ATOM 2953 C CA . HIS B 1 128 ? 9.795 32.595 8.756 1.00 33.29 126 HIS B CA 1
ATOM 2954 C C . HIS B 1 128 ? 9.484 32.134 7.332 1.00 29.74 126 HIS B C 1
ATOM 2955 O O . HIS B 1 128 ? 8.315 32.093 6.934 1.00 28.59 126 HIS B O 1
ATOM 2962 N N . ALA B 1 129 ? 10.516 31.748 6.583 1.00 29.42 127 ALA B N 1
ATOM 2963 C CA . ALA B 1 129 ? 10.332 31.312 5.202 1.00 29.69 127 ALA B CA 1
ATOM 2964 C C . ALA B 1 129 ? 9.563 30.004 5.140 1.00 31.50 127 ALA B C 1
ATOM 2965 O O . ALA B 1 129 ? 9.071 29.622 4.074 1.00 30.93 127 ALA B O 1
ATOM 2967 N N . LEU B 1 130 ? 9.522 29.282 6.259 1.00 29.51 128 LEU B N 1
ATOM 2968 C CA . LEU B 1 130 ? 8.804 28.004 6.317 1.00 34.33 128 LEU B CA 1
ATOM 2969 C C . LEU B 1 130 ? 7.293 28.174 6.491 1.00 29.26 128 LEU B C 1
ATOM 2970 O O . LEU B 1 130 ? 6.509 27.297 6.108 1.00 29.83 128 LEU B O 1
ATOM 2975 N N . VAL B 1 131 ? 6.884 29.264 7.129 1.00 19.50 129 VAL B N 1
ATOM 2976 C CA . VAL B 1 131 ? 5.474 29.428 7.513 1.00 20.84 129 VAL B CA 1
ATOM 2977 C C . VAL B 1 131 ? 4.468 29.286 6.345 1.00 26.41 129 VAL B C 1
ATOM 2978 O O . VAL B 1 131 ? 3.394 28.694 6.533 1.00 27.41 129 VAL B O 1
ATOM 2982 N N . PRO B 1 132 ? 4.781 29.853 5.154 1.00 31.22 130 PRO B N 1
ATOM 2983 C CA . PRO B 1 132 ? 3.844 29.597 4.048 1.00 28.44 130 PRO B CA 1
ATOM 2984 C C . PRO B 1 132 ? 3.711 28.112 3.729 1.00 25.72 130 PRO B C 1
ATOM 2985 O O . PRO B 1 132 ? 2.602 27.629 3.490 1.00 27.45 130 PRO B O 1
ATOM 2989 N N . VAL B 1 133 ? 4.815 27.377 3.776 1.00 25.68 131 VAL B N 1
ATOM 2990 C CA . VAL B 1 133 ? 4.740 25.933 3.539 1.00 25.30 131 VAL B CA 1
ATOM 2991 C C . VAL B 1 133 ? 3.886 25.242 4.614 1.00 27.35 131 VAL B C 1
ATOM 2992 O O . VAL B 1 133 ? 3.034 24.405 4.297 1.00 24.63 131 VAL B O 1
ATOM 2996 N N . LEU B 1 134 ? 4.103 25.597 5.883 1.00 22.40 132 LEU B N 1
ATOM 2997 C CA . LEU B 1 134 ? 3.407 24.917 6.982 1.00 22.17 132 LEU B CA 1
ATOM 2998 C C . LEU B 1 134 ? 1.910 25.214 6.971 1.00 24.26 132 LEU B C 1
ATOM 2999 O O . LEU B 1 134 ? 1.119 24.436 7.487 1.00 28.30 132 LEU B O 1
ATOM 3004 N N . THR B 1 135 ? 1.517 26.361 6.420 1.00 21.68 133 THR B N 1
ATOM 3005 C CA . THR B 1 135 ? 0.100 26.725 6.454 1.00 27.41 133 THR B CA 1
ATOM 3006 C C . THR B 1 135 ? -0.636 26.587 5.118 1.00 28.11 133 THR B C 1
ATOM 3007 O O . THR B 1 135 ? -1.839 26.856 5.046 1.00 25.14 133 THR B O 1
ATOM 3011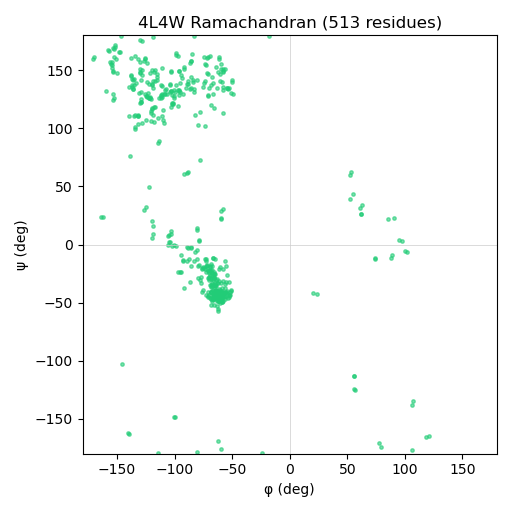 N N . ALA B 1 136 ? 0.069 26.159 4.073 1.00 34.81 134 ALA B N 1
ATOM 3012 C CA . ALA B 1 136 ? -0.530 26.042 2.740 1.00 38.96 134 ALA B CA 1
ATOM 3013 C C . ALA B 1 136 ? -1.814 25.214 2.770 1.00 33.52 134 ALA B C 1
ATOM 3014 O O . ALA B 1 136 ? -2.813 25.588 2.159 1.00 36.53 134 ALA B O 1
ATOM 3016 N N . GLY B 1 137 ? -1.792 24.099 3.491 1.00 26.61 135 GLY B N 1
ATOM 3017 C CA . GLY B 1 137 ? -2.957 23.233 3.552 1.00 28.05 135 GLY B CA 1
ATOM 3018 C C . GLY B 1 137 ? -4.088 23.627 4.499 1.00 29.02 135 GLY B C 1
ATOM 3019 O O . GLY B 1 137 ? -4.989 22.816 4.711 1.00 27.85 135 GLY B O 1
ATOM 3020 N N . LEU B 1 138 ? -4.093 24.856 5.033 1.00 24.61 136 LEU B N 1
ATOM 3021 C CA . LEU B 1 138 ? -5.130 25.236 5.994 1.00 28.07 136 LEU B CA 1
ATOM 3022 C C . LEU B 1 138 ? -6.243 26.063 5.335 1.00 31.57 136 LEU B C 1
ATOM 3023 O O . LEU B 1 138 ? -6.553 25.834 4.171 1.00 30.59 136 LEU B O 1
ATOM 3028 N N . SER B 1 139 ? -6.859 26.991 6.078 1.00 26.20 137 SER B N 1
ATOM 3029 C CA . SER B 1 139 ? -8.036 27.735 5.590 1.00 24.01 137 SER B CA 1
ATOM 3030 C C . SER B 1 139 ? -7.851 29.253 5.506 1.00 23.14 137 SER B C 1
ATOM 3031 O O . SER B 1 139 ? -8.838 30.005 5.516 1.00 25.82 137 SER B O 1
ATOM 3034 N N . GLY B 1 140 ? -6.609 29.730 5.471 1.00 19.29 138 GLY B N 1
ATOM 3035 C CA . GLY B 1 140 ? -6.395 31.173 5.391 1.00 19.73 138 GLY B CA 1
ATOM 3036 C C . GLY B 1 140 ? -6.940 31.959 6.582 1.00 24.36 138 GLY B C 1
ATOM 3037 O O . GLY B 1 140 ? -7.275 33.147 6.459 1.00 27.47 138 GLY B O 1
ATOM 3038 N N . ARG B 1 141 ? -7.050 31.318 7.742 1.00 22.74 139 ARG B N 1
ATOM 3039 C CA . ARG B 1 141 ? -7.546 32.032 8.913 1.00 25.33 139 ARG B CA 1
ATOM 3040 C C . ARG B 1 141 ? -6.487 32.968 9.454 1.00 21.95 139 ARG B C 1
ATOM 3041 O O . ARG B 1 141 ? -5.316 32.600 9.498 1.00 21.69 139 ARG B O 1
ATOM 3049 N N . LYS B 1 142 ? -6.892 34.170 9.859 1.00 23.52 140 LYS B N 1
ATOM 3050 C CA . LYS B 1 142 ? -6.021 35.054 10.638 1.00 23.88 140 LYS B CA 1
ATOM 3051 C C . LYS B 1 142 ? -5.944 34.518 12.081 1.00 24.93 140 LYS B C 1
ATOM 3052 O O . LYS B 1 142 ? -6.795 33.720 12.489 1.00 22.37 140 LYS B O 1
ATOM 3058 N N . PRO B 1 143 ? -4.925 34.937 12.856 1.00 28.07 141 PRO B N 1
ATOM 3059 C CA . PRO B 1 143 ? -4.780 34.436 14.234 1.00 26.53 141 PRO B CA 1
ATOM 3060 C C . PRO B 1 143 ? -6.022 34.627 15.120 1.00 28.33 141 PRO B C 1
ATOM 3061 O O . PRO B 1 143 ? -6.640 35.703 15.111 1.00 24.77 141 PRO B O 1
ATOM 3065 N N . ALA B 1 144 ? -6.399 33.579 15.856 1.00 19.53 142 ALA B N 1
ATOM 3066 C CA . ALA B 1 144 ? -7.485 33.696 16.833 1.00 25.77 142 ALA B CA 1
ATOM 3067 C C . ALA B 1 144 ? -7.126 34.727 17.901 1.00 24.21 142 ALA B C 1
ATOM 3068 O O . ALA B 1 144 ? -5.956 35.031 18.115 1.00 19.87 142 ALA B O 1
ATOM 3070 N N . ARG B 1 145 ? -8.125 35.243 18.597 1.00 23.50 143 ARG B N 1
ATOM 3071 C CA . ARG B 1 145 ? -7.856 36.219 19.642 1.00 25.15 143 ARG B CA 1
ATOM 3072 C C . ARG B 1 145 ? -8.225 35.648 20.995 1.00 23.83 143 ARG B C 1
ATOM 3073 O O . ARG B 1 145 ? -9.407 35.490 21.294 1.00 22.03 143 ARG B O 1
ATOM 3081 N N . PHE B 1 146 ? -7.216 35.350 21.808 1.00 18.34 144 PHE B N 1
ATOM 3082 C CA . PHE B 1 146 ? -7.443 34.752 23.118 1.00 20.93 144 PHE B CA 1
ATOM 3083 C C . PHE B 1 146 ? -6.122 34.739 23.893 1.00 25.02 144 PHE B C 1
ATOM 3084 O O . PHE B 1 146 ? -5.036 34.834 23.293 1.00 24.04 144 PHE B O 1
ATOM 3092 N N . ASP B 1 147 ? -6.209 34.636 25.216 1.00 22.46 145 ASP B N 1
ATOM 3093 C CA . ASP B 1 147 ? -5.012 34.484 26.056 1.00 26.08 145 ASP B CA 1
ATOM 3094 C C . ASP B 1 147 ? -4.574 33.026 26.141 1.00 23.49 145 ASP B C 1
ATOM 3095 O O . ASP B 1 147 ? -5.421 32.144 26.218 1.00 21.62 145 ASP B O 1
ATOM 3100 N N . ASP B 1 148 ? -3.261 32.790 26.126 1.00 17.35 146 ASP B N 1
ATOM 3101 C CA . ASP B 1 148 ? -2.685 31.446 26.155 1.00 18.09 146 ASP B CA 1
ATOM 3102 C C . ASP B 1 148 ? -3.263 30.582 27.261 1.00 19.96 146 ASP B C 1
ATOM 3103 O O . ASP B 1 148 ? -3.457 31.044 28.386 1.00 29.48 146 ASP B O 1
ATOM 3108 N N . PHE B 1 149 ? -3.505 29.317 26.971 1.00 19.55 147 PHE B N 1
ATOM 3109 C CA . PHE B 1 149 ? -3.765 28.400 28.085 1.00 22.94 147 PHE B CA 1
ATOM 3110 C C . PHE B 1 149 ? -2.968 27.150 27.845 1.00 21.97 147 PHE B C 1
ATOM 3111 O O . PHE B 1 149 ? -2.505 26.907 26.724 1.00 22.08 147 PHE B O 1
ATOM 3119 N N . ALA B 1 150 ? -2.787 26.369 28.902 1.00 18.71 148 ALA B N 1
ATOM 3120 C CA . ALA B 1 150 ? -1.986 25.170 28.844 1.00 20.16 148 ALA B CA 1
ATOM 3121 C C . ALA B 1 150 ? -2.775 23.984 29.401 1.00 26.28 148 ALA B C 1
ATOM 3122 O O . ALA B 1 150 ? -3.612 24.135 30.288 1.00 27.98 148 ALA B O 1
ATOM 3124 N N . LEU B 1 151 ? -2.494 22.799 28.891 1.00 28.34 149 LEU B N 1
ATOM 3125 C CA . LEU B 1 151 ? -3.048 21.586 29.483 1.00 32.36 149 LEU B CA 1
ATOM 3126 C C . LEU B 1 151 ? -2.075 20.461 29.214 1.00 26.44 149 LEU B C 1
ATOM 3127 O O . LEU B 1 151 ? -1.229 20.591 28.329 1.00 27.37 149 LEU B O 1
ATOM 3132 N N . PRO B 1 152 ? -2.155 19.373 29.997 1.00 27.66 150 PRO B N 1
ATOM 3133 C CA . PRO B 1 152 ? -1.260 18.233 29.747 1.00 27.60 150 PRO B CA 1
ATOM 3134 C C . PRO B 1 152 ? -1.438 17.698 28.330 1.00 24.17 150 PRO B C 1
ATOM 3135 O O . PRO B 1 152 ? -2.575 17.562 27.882 1.00 22.12 150 PRO B O 1
ATOM 3139 N N . ALA B 1 153 ? -0.339 17.457 27.618 1.00 22.15 151 ALA B N 1
ATOM 3140 C CA . ALA B 1 153 ? -0.418 16.943 26.261 1.00 26.91 151 ALA B CA 1
ATOM 3141 C C . ALA B 1 153 ? -1.168 15.607 26.184 1.00 24.91 151 ALA B C 1
ATOM 3142 O O . ALA B 1 153 ? -1.948 15.372 25.263 1.00 24.56 151 ALA B O 1
ATOM 3144 N N . ALA B 1 154 ? -0.918 14.726 27.136 1.00 26.92 152 ALA B N 1
ATOM 3145 C CA . ALA B 1 154 ? -1.551 13.415 27.104 1.00 31.14 152 ALA B CA 1
ATOM 3146 C C . ALA B 1 154 ? -3.057 13.535 27.352 1.00 29.59 152 ALA B C 1
ATOM 3147 O O . ALA B 1 154 ? -3.859 12.783 26.780 1.00 27.38 152 ALA B O 1
ATOM 3149 N N . ALA B 1 155 ? -3.446 14.482 28.198 1.00 22.14 153 ALA B N 1
ATOM 3150 C CA . ALA B 1 155 ? -4.868 14.689 28.469 1.00 26.02 153 ALA B CA 1
ATOM 3151 C C . ALA B 1 155 ? -5.568 15.240 27.229 1.00 25.34 153 ALA B C 1
ATOM 3152 O O . ALA B 1 155 ? -6.696 14.856 26.917 1.00 25.17 153 ALA B O 1
ATOM 3154 N N . GLY B 1 156 ? -4.907 16.159 26.535 1.00 26.11 154 GLY B N 1
ATOM 3155 C CA . GLY B 1 156 ? -5.437 16.679 25.287 1.00 29.48 154 GLY B CA 1
ATOM 3156 C C . GLY B 1 156 ? -5.599 15.606 24.214 1.00 25.51 154 GLY B C 1
ATOM 3157 O O . GLY B 1 156 ? -6.633 15.523 23.541 1.00 20.34 154 GLY B O 1
ATOM 3158 N N . ALA B 1 157 ? -4.564 14.797 24.024 1.00 20.70 155 ALA B N 1
ATOM 3159 C CA . ALA B 1 157 ? -4.640 13.734 23.023 1.00 23.73 155 ALA B CA 1
ATOM 3160 C C . ALA B 1 157 ? -5.736 12.731 23.370 1.00 26.03 155 ALA B C 1
ATOM 3161 O O . ALA B 1 157 ? -6.494 12.290 22.502 1.00 31.56 155 ALA B O 1
ATOM 3163 N N . ARG B 1 158 ? -5.819 12.370 24.644 1.00 27.55 156 ARG B N 1
ATOM 3164 C CA . ARG B 1 158 ? -6.849 11.438 25.102 1.00 24.56 156 ARG B CA 1
ATOM 3165 C C . ARG B 1 158 ? -8.248 12.009 24.858 1.00 29.14 156 ARG B C 1
ATOM 3166 O O . ARG B 1 158 ? -9.127 11.323 24.338 1.00 27.83 156 ARG B O 1
ATOM 3174 N N . ALA B 1 159 ? -8.446 13.269 25.230 1.00 21.58 157 ALA B N 1
ATOM 3175 C CA . ALA B 1 159 ? -9.710 13.958 24.965 1.00 24.95 157 ALA B CA 1
ATOM 3176 C C . ALA B 1 159 ? -10.062 13.959 23.463 1.00 25.02 157 ALA B C 1
ATOM 3177 O O . ALA B 1 159 ? -11.214 13.713 23.072 1.00 27.91 157 ALA B O 1
ATOM 3179 N N . ASP B 1 160 ? -9.068 14.238 22.632 1.00 27.62 158 ASP B N 1
ATOM 3180 C CA . ASP B 1 160 ? -9.264 14.235 21.191 1.00 36.03 158 ASP B CA 1
ATOM 3181 C C . ASP B 1 160 ? -9.721 12.879 20.682 1.00 32.92 158 ASP B C 1
ATOM 3182 O O . ASP B 1 160 ? -10.657 12.791 19.879 1.00 35.88 158 ASP B O 1
ATOM 3187 N N . GLU B 1 161 ? -9.072 11.812 21.139 1.00 30.60 159 GLU B N 1
ATOM 3188 C CA . GLU B 1 161 ? -9.467 10.490 20.664 1.00 30.62 159 GLU B CA 1
ATOM 3189 C C . GLU B 1 161 ? -10.861 10.139 21.185 1.00 33.23 159 GLU B C 1
ATOM 3190 O O . GLU B 1 161 ? -11.652 9.529 20.468 1.00 31.66 159 GLU B O 1
ATOM 3196 N N . GLN B 1 162 ? -11.188 10.569 22.409 1.00 29.76 160 GLN B N 1
ATOM 3197 C CA . GLN B 1 162 ? -12.508 10.273 22.962 1.00 30.00 160 GLN B CA 1
ATOM 3198 C C . GLN B 1 162 ? -13.622 10.949 22.179 1.00 32.52 160 GLN B C 1
ATOM 3199 O O . GLN B 1 162 ? -14.662 10.341 21.910 1.00 31.54 160 GLN B O 1
ATOM 3205 N N . ILE B 1 163 ? -13.386 12.192 21.768 1.00 29.90 161 ILE B N 1
ATOM 3206 C CA . ILE B 1 163 ? -14.391 12.909 20.997 1.00 30.42 161 ILE B CA 1
ATOM 3207 C C . ILE B 1 163 ? -14.534 12.326 19.597 1.00 31.88 161 ILE B C 1
ATOM 3208 O O . ILE B 1 163 ? -15.661 12.120 19.137 1.00 34.40 161 ILE B O 1
ATOM 3213 N N . ARG B 1 164 ? -13.407 12.023 18.947 1.00 33.93 162 ARG B N 1
ATOM 3214 C CA . ARG B 1 164 ? -13.403 11.324 17.649 1.00 38.37 162 ARG B CA 1
ATOM 3215 C C . ARG B 1 164 ? -14.101 9.959 17.677 1.00 45.31 162 ARG B C 1
ATOM 3216 O O . ARG B 1 164 ? -14.515 9.445 16.637 1.00 47.27 162 ARG B O 1
ATOM 3224 N N . ASN B 1 165 ? -14.222 9.375 18.866 1.00 43.09 163 ASN B N 1
ATOM 3225 C CA . ASN B 1 165 ? -14.877 8.084 19.021 1.00 45.17 163 ASN B CA 1
ATOM 3226 C C . ASN B 1 165 ? -16.285 8.186 19.582 1.00 46.40 163 ASN B C 1
ATOM 3227 O O . ASN B 1 165 ? -16.863 7.182 19.999 1.00 49.53 163 ASN B O 1
ATOM 3232 N N . GLY B 1 166 ? -16.823 9.400 19.624 1.00 39.32 164 GLY B N 1
ATOM 3233 C CA . GLY B 1 166 ? -18.227 9.570 19.936 1.00 39.28 164 GLY B CA 1
ATOM 3234 C C . GLY B 1 166 ? -18.620 10.015 21.325 1.00 42.28 164 GLY B C 1
ATOM 3235 O O . GLY B 1 166 ? -19.801 10.277 21.557 1.00 44.03 164 GLY B O 1
ATOM 3236 N N . ALA B 1 167 ? -17.659 10.113 22.244 1.00 44.22 165 ALA B N 1
ATOM 3237 C CA . ALA B 1 167 ? -17.962 10.591 23.594 1.00 43.39 165 ALA B CA 1
ATOM 3238 C C . ALA B 1 167 ? -18.583 11.979 23.480 1.00 43.09 165 ALA B C 1
ATOM 3239 O O . ALA B 1 167 ? -18.235 12.735 22.573 1.00 49.10 165 ALA B O 1
ATOM 3241 N N . PRO B 1 168 ? -19.478 12.341 24.409 1.00 42.47 166 PRO B N 1
ATOM 3242 C CA . PRO B 1 168 ? -20.103 13.657 24.243 1.00 42.18 166 PRO B CA 1
ATOM 3243 C C . PRO B 1 168 ? -19.110 14.780 24.497 1.00 41.58 166 PRO B C 1
ATOM 3244 O O . PRO B 1 168 ? -18.357 14.748 25.481 1.00 34.44 166 PRO B O 1
ATOM 3248 N N . LEU B 1 169 ? -19.131 15.766 23.606 1.00 41.77 167 LEU B N 1
ATOM 3249 C CA . LEU B 1 169 ? -18.159 16.852 23.612 1.00 39.09 167 LEU B CA 1
ATOM 3250 C C . LEU B 1 169 ? -18.136 17.615 24.922 1.00 33.92 167 LEU B C 1
ATOM 3251 O O . LEU B 1 169 ? -17.066 17.825 25.490 1.00 32.42 167 LEU B O 1
ATOM 3256 N N . ALA B 1 170 ? -19.311 18.005 25.403 1.00 32.83 168 ALA B N 1
ATOM 3257 C CA . ALA B 1 170 ? -19.420 18.771 26.636 1.00 35.31 168 ALA B CA 1
ATOM 3258 C C . ALA B 1 170 ? -18.808 18.018 27.818 1.00 37.18 168 ALA B C 1
ATOM 3259 O O . ALA B 1 170 ? -18.114 18.621 28.638 1.00 36.69 168 ALA B O 1
ATOM 3261 N N . GLU B 1 171 ? -19.029 16.705 27.886 1.00 32.39 169 GLU B N 1
ATOM 3262 C CA . GLU B 1 171 ? -18.487 15.901 28.977 1.00 34.64 169 GLU B CA 1
ATOM 3263 C C . GLU B 1 171 ? -16.964 15.929 28.971 1.00 33.45 169 GLU B C 1
ATOM 3264 O O . GLU B 1 171 ? -16.323 16.053 30.022 1.00 28.64 169 GLU B O 1
ATOM 3270 N N . VAL B 1 172 ? -16.387 15.785 27.787 1.00 28.55 170 VAL B N 1
ATOM 3271 C CA . VAL B 1 172 ? -14.944 15.726 27.682 1.00 28.35 170 VAL B CA 1
ATOM 3272 C C . VAL B 1 172 ? -14.366 17.097 28.027 1.00 28.05 170 VAL B C 1
ATOM 3273 O O . VAL B 1 172 ? -13.422 17.181 28.797 1.00 26.66 170 VAL B O 1
ATOM 3277 N N . LEU B 1 173 ? -14.922 18.164 27.460 1.00 27.24 171 LEU B N 1
ATOM 3278 C CA . LEU B 1 173 ? -14.392 19.499 27.730 1.00 28.93 171 LEU B CA 1
ATOM 3279 C C . LEU B 1 173 ? -14.551 19.908 29.191 1.00 31.28 171 LEU B C 1
ATOM 3280 O O . LEU B 1 173 ? -13.703 20.609 29.744 1.00 30.07 171 LEU B O 1
ATOM 3285 N N . GLU B 1 174 ? -15.643 19.489 29.813 1.00 30.04 172 GLU B N 1
ATOM 3286 C CA . GLU B 1 174 ? -15.818 19.748 31.236 1.00 32.69 172 GLU B CA 1
ATOM 3287 C C . GLU B 1 174 ? -14.756 18.991 32.021 1.00 30.70 172 GLU B C 1
ATOM 3288 O O . GLU B 1 174 ? -14.166 19.532 32.953 1.00 28.35 172 GLU B O 1
ATOM 3294 N N . PHE B 1 175 ? -14.436 17.771 31.607 1.00 28.33 173 PHE B N 1
ATOM 3295 C CA . PHE B 1 175 ? -13.439 17.037 32.368 1.00 27.46 173 PHE B CA 1
ATOM 3296 C C . PHE B 1 175 ? -12.059 17.658 32.189 1.00 42.48 173 PHE B C 1
ATOM 3297 O O . PHE B 1 175 ? -11.246 17.638 33.119 1.00 26.86 173 PHE B O 1
ATOM 3305 N N . LEU B 1 176 ? -11.835 18.306 31.044 1.00 26.29 174 LEU B N 1
ATOM 3306 C CA . LEU B 1 176 ? -10.586 19.027 30.806 1.00 25.83 174 LEU B CA 1
ATOM 3307 C C . LEU B 1 176 ? -10.535 20.301 31.639 1.00 27.06 174 LEU B C 1
ATOM 3308 O O . LEU B 1 176 ? -9.460 20.897 31.824 1.00 31.60 174 LEU B O 1
ATOM 3313 N N . GLY B 1 177 ? -11.696 20.743 32.115 1.00 28.71 175 GLY B N 1
ATOM 3314 C CA . GLY B 1 177 ? -11.764 21.934 32.955 1.00 33.78 175 GLY B CA 1
ATOM 3315 C C . GLY B 1 177 ? -11.835 23.217 32.131 1.00 34.80 175 GLY B C 1
ATOM 3316 O O . GLY B 1 177 ? -11.479 24.297 32.604 1.00 31.05 175 GLY B O 1
ATOM 3317 N N . VAL B 1 178 ? -12.271 23.105 30.882 1.00 26.57 176 VAL B N 1
ATOM 3318 C CA . VAL B 1 178 ? -12.409 24.288 30.024 1.00 26.59 176 VAL B CA 1
ATOM 3319 C C . VAL B 1 178 ? -13.534 25.197 30.506 1.00 28.67 176 VAL B C 1
ATOM 3320 O O . VAL B 1 178 ? -14.685 24.768 30.566 1.00 32.37 176 VAL B O 1
ATOM 3324 N N . PRO B 1 179 ? -13.221 26.461 30.861 1.00 35.29 177 PRO B N 1
ATOM 3325 C CA . PRO B 1 179 ? -14.316 27.356 31.283 1.00 33.91 177 PRO B CA 1
ATOM 3326 C C . PRO B 1 179 ? -15.329 27.594 30.162 1.00 33.86 177 PRO B C 1
ATOM 3327 O O . PRO B 1 179 ? -14.921 27.610 28.989 1.00 28.53 177 PRO B O 1
ATOM 3331 N N . PRO B 1 180 ? -16.621 27.792 30.505 1.00 30.18 178 PRO B N 1
ATOM 3332 C CA . PRO B 1 180 ? -17.639 27.970 29.458 1.00 35.18 178 PRO B CA 1
ATOM 3333 C C . PRO B 1 180 ? -17.310 29.107 28.474 1.00 36.19 178 PRO B C 1
ATOM 3334 O O . PRO B 1 180 ? -17.632 28.991 27.290 1.00 35.35 178 PRO B O 1
ATOM 3338 N N . SER B 1 181 ? -16.637 30.150 28.940 1.00 32.03 179 SER B N 1
ATOM 3339 C CA . SER B 1 181 ? -16.268 31.266 28.077 1.00 39.87 179 SER B CA 1
ATOM 3340 C C . SER B 1 181 ? -15.265 30.854 26.995 1.00 40.58 179 SER B C 1
ATOM 3341 O O . SER B 1 181 ? -15.240 31.439 25.915 1.00 34.67 179 SER B O 1
ATOM 3344 N N . ALA B 1 182 ? -14.435 29.851 27.284 1.00 35.94 180 ALA B N 1
ATOM 3345 C CA . ALA B 1 182 ? -13.403 29.444 26.333 1.00 29.55 180 ALA B CA 1
ATOM 3346 C C . ALA B 1 182 ? -13.870 28.228 25.552 1.00 30.64 180 ALA B C 1
ATOM 3347 O O . ALA B 1 182 ? -13.159 27.723 24.679 1.00 27.45 180 ALA B O 1
ATOM 3349 N N . ARG B 1 183 ? -15.071 27.759 25.883 1.00 30.22 181 ARG B N 1
ATOM 3350 C CA . ARG B 1 183 ? -15.650 26.587 25.231 1.00 35.00 181 ARG B CA 1
ATOM 3351 C C . ARG B 1 183 ? -15.910 26.728 23.712 1.00 36.22 181 ARG B C 1
ATOM 3352 O O . ARG B 1 183 ? -15.630 25.795 22.971 1.00 31.08 181 ARG B O 1
ATOM 3360 N N . PRO B 1 184 ? -16.469 27.868 23.244 1.00 29.63 182 PRO B N 1
ATOM 3361 C CA . PRO B 1 184 ? -16.660 27.934 21.784 1.00 30.19 182 PRO B CA 1
ATOM 3362 C C . PRO B 1 184 ? -15.357 27.849 20.989 1.00 30.50 182 PRO B C 1
ATOM 3363 O O . PRO B 1 184 ? -15.330 27.219 19.927 1.00 36.29 182 PRO B O 1
ATOM 3367 N N . LEU B 1 185 ? -14.298 28.481 21.483 1.00 29.60 183 LEU B N 1
ATOM 3368 C CA . LEU B 1 185 ? -12.993 28.352 20.852 1.00 29.20 183 LEU B CA 1
ATOM 3369 C C . LEU B 1 185 ? -12.486 26.899 20.914 1.00 30.70 183 LEU B C 1
ATOM 3370 O O . LEU B 1 185 ? -12.127 26.310 19.895 1.00 28.29 183 LEU B O 1
ATOM 3375 N N . VAL B 1 186 ? -12.459 26.314 22.108 1.00 31.97 184 VAL B N 1
ATOM 3376 C CA . VAL B 1 186 ? -11.902 24.960 22.248 1.00 30.97 184 VAL B CA 1
ATOM 3377 C C . VAL B 1 186 ? -12.735 23.926 21.487 1.00 31.09 184 VAL B C 1
ATOM 3378 O O . VAL B 1 186 ? -12.182 23.047 20.820 1.00 28.57 184 VAL B O 1
ATOM 3382 N N . GLU B 1 187 ? -14.060 24.063 21.546 1.00 27.98 185 GLU B N 1
ATOM 3383 C CA . GLU B 1 187 ? -14.949 23.175 20.799 1.00 33.52 185 GLU B CA 1
ATOM 3384 C C . GLU B 1 187 ? -14.641 23.176 19.312 1.00 32.62 185 GLU B C 1
ATOM 3385 O O . GLU B 1 187 ? -14.668 22.125 18.673 1.00 29.77 185 GLU B O 1
ATOM 3391 N N . SER B 1 188 ? -14.290 24.345 18.782 1.00 29.56 186 SER B N 1
ATOM 3392 C CA . SER B 1 188 ? -14.039 24.488 17.351 1.00 31.62 186 SER B CA 1
ATOM 3393 C C . SER B 1 188 ? -12.749 23.771 16.949 1.00 32.42 186 SER B C 1
ATOM 3394 O O . SER B 1 188 ? -12.550 23.429 15.778 1.00 35.12 186 SER B O 1
ATOM 3397 N N . VAL B 1 189 ? -11.864 23.564 17.917 1.00 29.17 187 VAL B N 1
ATOM 3398 C CA . VAL B 1 189 ? -10.610 22.841 17.658 1.00 46.08 187 VAL B CA 1
ATOM 3399 C C . VAL B 1 189 ? -10.821 21.334 17.518 1.00 48.08 187 VAL B C 1
ATOM 3400 O O . VAL B 1 189 ? -10.170 20.678 16.708 1.00 49.15 187 VAL B O 1
ATOM 3404 N N . PHE B 1 190 ? -11.710 20.787 18.341 1.00 52.95 188 PHE B N 1
ATOM 3405 C CA . PHE B 1 190 ? -11.992 19.356 18.334 1.00 53.21 188 PHE B CA 1
ATOM 3406 C C . PHE B 1 190 ? -13.182 18.937 17.467 1.00 59.97 188 PHE B C 1
ATOM 3407 O O . PHE B 1 190 ? -13.411 17.742 17.279 1.00 66.12 188 PHE B O 1
ATOM 3415 N N . ASP B 1 191 ? -13.950 19.896 16.956 1.00 60.75 189 ASP B N 1
ATOM 3416 C CA . ASP B 1 191 ? -15.234 19.555 16.339 1.00 63.44 189 ASP B CA 1
ATOM 3417 C C . ASP B 1 191 ? -15.767 20.624 15.373 1.00 64.81 189 ASP B C 1
ATOM 3418 O O . ASP B 1 191 ? -15.749 21.816 15.693 1.00 62.75 189 ASP B O 1
ATOM 3423 N N . GLY B 1 192 ? -16.202 20.202 14.184 1.00 66.05 190 GLY B N 1
ATOM 3424 C CA . GLY B 1 192 ? -16.740 21.121 13.188 1.00 64.84 190 GLY B CA 1
ATOM 3425 C C . GLY B 1 192 ? -15.793 21.365 12.032 1.00 59.78 190 GLY B C 1
ATOM 3426 O O . GLY B 1 192 ? -14.705 20.791 12.014 1.00 57.76 190 GLY B O 1
ATOM 3427 N N . ARG B 1 193 ? -16.174 22.248 11.104 1.00 61.28 191 ARG B N 1
ATOM 3428 C CA . ARG B 1 193 ? -15.292 22.591 9.985 1.00 67.78 191 ARG B CA 1
ATOM 3429 C C . ARG B 1 193 ? -13.968 23.143 10.496 1.00 64.85 191 ARG B C 1
ATOM 3430 O O . ARG B 1 193 ? -13.906 24.231 11.084 1.00 62.28 191 ARG B O 1
ATOM 3438 N N . ARG B 1 194 ? -12.910 22.374 10.264 1.00 43.28 192 ARG B N 1
ATOM 3439 C CA . ARG B 1 194 ? -11.575 22.780 10.649 1.00 37.86 192 ARG B CA 1
ATOM 3440 C C . ARG B 1 194 ? -10.544 22.095 9.762 1.00 34.42 192 ARG B C 1
ATOM 3441 O O . ARG B 1 194 ? -10.785 21.016 9.222 1.00 31.70 192 ARG B O 1
ATOM 3449 N N . THR B 1 195 ? -9.403 22.751 9.594 1.00 31.04 193 THR B N 1
ATOM 3450 C CA . THR B 1 195 ? -8.241 22.151 8.960 1.00 28.58 193 THR B CA 1
ATOM 3451 C C . THR B 1 195 ? -7.112 22.217 9.960 1.00 25.10 193 THR B C 1
ATOM 3452 O O . THR B 1 195 ? -7.097 23.105 10.824 1.00 23.44 193 THR B O 1
ATOM 3456 N N . TYR B 1 196 ? -6.216 21.240 9.933 1.00 19.06 194 TYR B N 1
ATOM 3457 C CA . TYR B 1 196 ? -5.036 21.374 10.764 1.00 19.62 194 TYR B CA 1
ATOM 3458 C C . TYR B 1 196 ? -3.848 20.631 10.201 1.00 18.92 194 TYR B C 1
ATOM 3459 O O . TYR B 1 196 ? -3.969 19.842 9.272 1.00 21.40 194 TYR B O 1
ATOM 3468 N N . VAL B 1 197 ? -2.686 20.915 10.769 1.00 18.96 195 VAL B N 1
ATOM 3469 C CA . VAL B 1 197 ? -1.473 20.256 10.353 1.00 19.28 195 VAL B CA 1
ATOM 3470 C C . VAL B 1 197 ? -0.708 19.897 11.600 1.00 23.02 195 VAL B C 1
ATOM 3471 O O . VAL B 1 197 ? -0.653 20.673 12.564 1.00 19.90 195 VAL B O 1
ATOM 3475 N N . GLU B 1 198 ? -0.165 18.686 11.592 1.00 22.27 196 GLU B N 1
ATOM 3476 C CA . GLU B 1 198 ? 0.706 18.224 12.646 1.00 23.35 196 GLU B CA 1
ATOM 3477 C C . GLU B 1 198 ? 2.133 18.144 12.106 1.00 27.52 196 GLU B C 1
ATOM 3478 O O . GLU B 1 198 ? 2.388 17.534 11.050 1.00 25.70 196 GLU B O 1
ATOM 3484 N N . ILE B 1 199 ? 3.051 18.756 12.850 1.00 20.38 197 ILE B N 1
ATOM 3485 C CA . ILE B 1 199 ? 4.436 18.966 12.432 1.00 16.65 197 ILE B CA 1
ATOM 3486 C C . ILE B 1 199 ? 5.419 18.248 13.347 1.00 21.83 197 ILE B C 1
ATOM 3487 O O . ILE B 1 199 ? 5.480 18.573 14.534 1.00 25.43 197 ILE B O 1
ATOM 3492 N N . VAL B 1 200 ? 6.195 17.299 12.807 1.00 20.11 198 VAL B N 1
ATOM 3493 C CA . VAL B 1 200 ? 7.227 16.597 13.584 1.00 20.86 198 VAL B CA 1
ATOM 3494 C C . VAL B 1 200 ? 8.617 16.838 12.981 1.00 24.64 198 VAL B C 1
ATOM 3495 O O . VAL B 1 200 ? 8.771 16.865 11.757 1.00 22.53 198 VAL B O 1
ATOM 3499 N N . ALA B 1 201 ? 9.632 17.022 13.823 1.00 22.10 199 ALA B N 1
ATOM 3500 C CA . ALA B 1 201 ? 10.983 17.222 13.301 1.00 23.96 199 ALA B CA 1
ATOM 3501 C C . ALA B 1 201 ? 11.826 15.960 13.439 1.00 24.12 199 ALA B C 1
ATOM 3502 O O . ALA B 1 201 ? 11.643 15.155 14.375 1.00 21.77 199 ALA B O 1
ATOM 3504 N N . GLY B 1 202 ? 12.742 15.773 12.494 1.00 23.93 200 GLY B N 1
ATOM 3505 C CA . GLY B 1 202 ? 13.626 14.619 12.528 1.00 28.23 200 GLY B CA 1
ATOM 3506 C C . GLY B 1 202 ? 14.983 14.934 11.943 1.00 28.49 200 GLY B C 1
ATOM 3507 O O . GLY B 1 202 ? 15.180 15.965 11.296 1.00 24.79 200 GLY B O 1
ATOM 3508 N N . GLU B 1 203 ? 15.933 14.046 12.198 1.00 32.16 201 GLU B N 1
ATOM 3509 C CA . GLU B 1 203 ? 17.255 14.137 11.598 1.00 31.62 201 GLU B CA 1
ATOM 3510 C C . GLU B 1 203 ? 17.883 12.753 11.544 1.00 30.03 201 GLU B C 1
ATOM 3511 O O . GLU B 1 203 ? 17.489 11.860 12.291 1.00 32.77 201 GLU B O 1
ATOM 3517 N N . HIS B 1 204 ? 18.833 12.554 10.641 1.00 31.72 202 HIS B N 1
ATOM 3518 C CA . HIS B 1 204 ? 19.485 11.260 10.563 1.00 36.86 202 HIS B CA 1
ATOM 3519 C C . HIS B 1 204 ? 20.925 11.440 11.035 1.00 45.44 202 HIS B C 1
ATOM 3520 O O . HIS B 1 204 ? 21.745 12.058 10.354 1.00 46.00 202 HIS B O 1
ATOM 3527 N N . ARG B 1 205 ? 21.225 10.876 12.202 1.00 55.73 203 ARG B N 1
ATOM 3528 C CA . ARG B 1 205 ? 22.497 11.116 12.875 1.00 66.13 203 ARG B CA 1
ATOM 3529 C C . ARG B 1 205 ? 23.252 9.832 13.197 1.00 71.48 203 ARG B C 1
ATOM 3530 O O . ARG B 1 205 ? 22.869 9.083 14.104 1.00 67.97 203 ARG B O 1
ATOM 3538 N N . ASP B 1 206 ? 24.327 9.601 12.447 1.00 80.54 204 ASP B N 1
ATOM 3539 C CA . ASP B 1 206 ? 25.186 8.435 12.637 1.00 87.47 204 ASP B CA 1
ATOM 3540 C C . ASP B 1 206 ? 24.392 7.133 12.619 1.00 83.15 204 ASP B C 1
ATOM 3541 O O . ASP B 1 206 ? 24.338 6.420 13.619 1.00 84.31 204 ASP B O 1
ATOM 3546 N N . GLY B 1 207 ? 23.761 6.841 11.483 1.00 79.56 205 GLY B N 1
ATOM 3547 C CA . GLY B 1 207 ? 22.984 5.624 11.319 1.00 76.51 205 GLY B CA 1
ATOM 3548 C C . GLY B 1 207 ? 21.645 5.631 12.036 1.00 73.53 205 GLY B C 1
ATOM 3549 O O . GLY B 1 207 ? 20.814 4.746 11.817 1.00 70.40 205 GLY B O 1
ATOM 3550 N N . HIS B 1 208 ? 21.448 6.618 12.908 1.00 71.31 206 HIS B N 1
ATOM 3551 C CA . HIS B 1 208 ? 20.237 6.720 13.717 1.00 70.71 206 HIS B CA 1
ATOM 3552 C C . HIS B 1 208 ? 19.215 7.743 13.187 1.00 60.18 206 HIS B C 1
ATOM 3553 O O . HIS B 1 208 ? 19.530 8.927 13.039 1.00 55.02 206 HIS B O 1
ATOM 3560 N N . ARG B 1 209 ? 18.001 7.280 12.893 1.00 49.00 207 ARG B N 1
ATOM 3561 C CA . ARG B 1 209 ? 16.872 8.180 12.729 1.00 44.97 207 ARG B CA 1
ATOM 3562 C C . ARG B 1 209 ? 16.516 8.716 14.113 1.00 43.31 207 ARG B C 1
ATOM 3563 O O . ARG B 1 209 ? 16.349 7.946 15.048 1.00 43.31 207 ARG B O 1
ATOM 3571 N N . VAL B 1 210 ? 16.412 10.033 14.251 1.00 32.90 208 VAL B N 1
ATOM 3572 C CA . VAL B 1 210 ? 16.002 10.631 15.514 1.00 34.40 208 VAL B CA 1
ATOM 3573 C C . VAL B 1 210 ? 14.871 11.622 15.241 1.00 33.57 208 VAL B C 1
ATOM 3574 O O . VAL B 1 210 ? 15.035 12.536 14.440 1.00 33.06 208 VAL B O 1
ATOM 3578 N N . THR B 1 211 ? 13.724 11.425 15.882 1.00 31.63 209 THR B N 1
ATOM 3579 C CA . THR B 1 211 ? 12.580 12.312 15.676 1.00 36.99 209 THR B CA 1
ATOM 3580 C C . THR B 1 211 ? 12.111 12.902 16.992 1.00 33.82 209 THR B C 1
ATOM 3581 O O . THR B 1 211 ? 12.371 12.339 18.057 1.00 33.12 209 THR B O 1
ATOM 3585 N N . THR B 1 212 ? 11.440 14.047 16.915 1.00 27.05 210 THR B N 1
ATOM 3586 C CA . THR B 1 212 ? 10.872 14.660 18.099 1.00 30.00 210 THR B CA 1
ATOM 3587 C C . THR B 1 212 ? 9.724 13.812 18.619 1.00 32.18 210 THR B C 1
ATOM 3588 O O . THR B 1 212 ? 8.891 13.345 17.849 1.00 33.45 210 THR B O 1
ATOM 3592 N N . GLU B 1 213 ? 9.671 13.643 19.932 1.00 35.99 211 GLU B N 1
ATOM 3593 C CA . GLU B 1 213 ? 8.684 12.783 20.589 1.00 39.81 211 GLU B CA 1
ATOM 3594 C C . GLU B 1 213 ? 7.264 13.363 20.517 1.00 32.89 211 GLU B C 1
ATOM 3595 O O . GLU B 1 213 ? 6.273 12.632 20.520 1.00 29.38 211 GLU B O 1
ATOM 3601 N N . VAL B 1 214 ? 7.182 14.685 20.453 1.00 27.79 212 VAL B N 1
ATOM 3602 C CA . VAL B 1 214 ? 5.920 15.419 20.341 1.00 29.06 212 VAL B CA 1
ATOM 3603 C C . VAL B 1 214 ? 5.995 16.349 19.131 1.00 33.07 212 VAL B C 1
ATOM 3604 O O . VAL B 1 214 ? 7.085 16.639 18.643 1.00 46.46 212 VAL B O 1
ATOM 3608 N N . GLY B 1 215 ? 4.854 16.799 18.627 1.00 22.04 213 GLY B N 1
ATOM 3609 C CA . GLY B 1 215 ? 4.865 17.701 17.492 1.00 25.12 213 GLY B CA 1
ATOM 3610 C C . GLY B 1 215 ? 4.238 19.060 17.764 1.00 25.00 213 GLY B C 1
ATOM 3611 O O . GLY B 1 215 ? 3.729 19.326 18.848 1.00 26.50 213 GLY B O 1
ATOM 3612 N N . VAL B 1 216 ? 4.263 19.911 16.750 1.00 20.87 214 VAL B N 1
ATOM 3613 C CA . VAL B 1 216 ? 3.587 21.204 16.782 1.00 25.41 214 VAL B CA 1
ATOM 3614 C C . VAL B 1 216 ? 2.333 21.071 15.930 1.00 27.13 214 VAL B C 1
ATOM 3615 O O . VAL B 1 216 ? 2.371 20.418 14.877 1.00 27.08 214 VAL B O 1
ATOM 3619 N N . SER B 1 217 ? 1.211 21.614 16.405 1.00 20.95 215 SER B N 1
ATOM 3620 C CA . SER B 1 217 ? -0.021 21.638 15.608 1.00 19.78 215 SER B CA 1
ATOM 3621 C C . SER B 1 217 ? -0.421 23.060 15.271 1.00 22.81 215 SER B C 1
ATOM 3622 O O . SER B 1 217 ? -0.287 23.950 16.111 1.00 21.85 215 SER B O 1
ATOM 3625 N N . ILE B 1 218 ? -0.922 23.270 14.054 1.00 22.72 216 ILE B N 1
ATOM 3626 C CA . ILE B 1 218 ? -1.554 24.538 13.672 1.00 19.09 216 ILE B CA 1
ATOM 3627 C C . ILE B 1 218 ? -2.976 24.214 13.205 1.00 23.33 216 ILE B C 1
ATOM 3628 O O . ILE B 1 218 ? -3.185 23.356 12.320 1.00 19.37 216 ILE B O 1
ATOM 3633 N N . ILE B 1 219 ? -3.949 24.888 13.798 1.00 19.27 217 ILE B N 1
ATOM 3634 C CA . ILE B 1 219 ? -5.348 24.583 13.537 1.00 23.35 217 ILE B CA 1
ATOM 3635 C C . ILE B 1 219 ? -6.087 25.837 13.073 1.00 24.63 217 ILE B C 1
ATOM 3636 O O . ILE B 1 219 ? -6.012 26.859 13.733 1.00 27.06 217 ILE B O 1
ATOM 3641 N N . ASP B 1 220 ? -6.778 25.741 11.937 1.00 22.04 218 ASP B N 1
ATOM 3642 C CA . ASP B 1 220 ? -7.666 26.791 11.429 1.00 24.97 218 ASP B CA 1
ATOM 3643 C C . ASP B 1 220 ? -9.120 26.412 11.697 1.00 21.32 218 ASP B C 1
ATOM 3644 O O . ASP B 1 220 ? -9.605 25.402 11.190 1.00 25.74 218 ASP B O 1
ATOM 3649 N N . THR B 1 221 ? -9.812 27.231 12.477 1.00 24.84 219 THR B N 1
ATOM 3650 C CA . THR B 1 221 ? -11.230 27.036 12.804 1.00 25.90 219 THR B CA 1
ATOM 3651 C C . THR B 1 221 ? -11.927 28.352 12.494 1.00 28.24 219 THR B C 1
ATOM 3652 O O . THR B 1 221 ? -11.237 29.318 12.161 1.00 23.64 219 THR B O 1
ATOM 3656 N N . PRO B 1 222 ? -13.274 28.421 12.616 1.00 34.07 220 PRO B N 1
ATOM 3657 C CA . PRO B 1 222 ? -13.907 29.737 12.446 1.00 36.94 220 PRO B CA 1
ATOM 3658 C C . PRO B 1 222 ? -13.444 30.796 13.458 1.00 34.18 220 PRO B C 1
ATOM 3659 O O . PRO B 1 222 ? -13.648 31.984 13.206 1.00 31.52 220 PRO B O 1
ATOM 3663 N N . HIS B 1 223 ? -12.865 30.383 14.585 1.00 27.32 221 HIS B N 1
ATOM 3664 C CA . HIS B 1 223 ? -12.373 31.349 15.562 1.00 24.96 221 HIS B CA 1
ATOM 3665 C C . HIS B 1 223 ? -10.988 31.869 15.198 1.00 22.77 221 HIS B C 1
ATOM 3666 O O . HIS B 1 223 ? -10.480 32.807 15.818 1.00 30.53 221 HIS B O 1
ATOM 3673 N N . GLY B 1 224 ? -10.398 31.289 14.164 1.00 21.45 222 GLY B N 1
ATOM 3674 C CA . GLY B 1 224 ? -9.118 31.759 13.657 1.00 24.27 222 GLY B CA 1
ATOM 3675 C C . GLY B 1 224 ? -8.039 30.708 13.680 1.00 22.34 222 GLY B C 1
ATOM 3676 O O . GLY B 1 224 ? -8.324 29.525 13.834 1.00 28.41 222 GLY B O 1
ATOM 3677 N N . ARG B 1 225 ? -6.792 31.144 13.533 1.00 21.69 223 ARG B N 1
ATOM 3678 C CA . ARG B 1 225 ? -5.671 30.230 13.491 1.00 20.19 223 ARG B CA 1
ATOM 3679 C C . ARG B 1 225 ? -5.089 30.036 14.881 1.00 20.59 223 ARG B C 1
ATOM 3680 O O . ARG B 1 225 ? -4.801 31.005 15.592 1.00 19.38 223 ARG B O 1
ATOM 3688 N N . ILE B 1 226 ? -4.927 28.769 15.259 1.00 19.11 224 ILE B N 1
ATOM 3689 C CA . ILE B 1 226 ? -4.510 28.414 16.614 1.00 20.71 224 ILE B CA 1
ATOM 3690 C C . ILE B 1 226 ? -3.261 27.553 16.549 1.00 21.75 224 ILE B C 1
ATOM 3691 O O . ILE B 1 226 ? -3.234 26.527 15.861 1.00 19.77 224 ILE B O 1
ATOM 3696 N N . LEU B 1 227 ? -2.241 27.959 17.296 1.00 20.15 225 LEU B N 1
ATOM 3697 C CA . LEU B 1 227 ? -1.002 27.201 17.395 1.00 19.54 225 LEU B CA 1
ATOM 3698 C C . LEU B 1 227 ? -0.977 26.378 18.682 1.00 22.68 225 LEU B C 1
ATOM 3699 O O . LEU B 1 227 ? -1.245 26.899 19.775 1.00 19.63 225 LEU B O 1
ATOM 3704 N N . VAL B 1 228 ? -0.645 25.101 18.566 1.00 18.14 226 VAL B N 1
ATOM 3705 C CA . VAL B 1 228 ? -0.457 24.267 19.756 1.00 21.09 226 VAL B CA 1
ATOM 3706 C C . VAL B 1 228 ? 0.974 23.734 19.790 1.00 23.57 226 VAL B C 1
ATOM 3707 O O . VAL B 1 228 ? 1.390 23.024 18.879 1.00 19.24 226 VAL B O 1
ATOM 3711 N N . HIS B 1 229 ? 1.732 24.100 20.818 1.00 22.89 227 HIS B N 1
ATOM 3712 C CA . HIS B 1 229 ? 3.123 23.695 20.901 1.00 19.85 227 HIS B CA 1
ATOM 3713 C C . HIS B 1 229 ? 3.496 23.088 22.256 1.00 22.74 227 HIS B C 1
ATOM 3714 O O . HIS B 1 229 ? 2.939 23.443 23.308 1.00 23.45 227 HIS B O 1
ATOM 3721 N N . PRO B 1 230 ? 4.449 22.148 22.228 1.00 23.14 228 PRO B N 1
ATOM 3722 C CA . PRO B 1 230 ? 4.786 21.374 23.420 1.00 19.27 228 PRO B CA 1
ATOM 3723 C C . PRO B 1 230 ? 5.974 21.922 24.206 1.00 18.91 228 PRO B C 1
ATOM 3724 O O . PRO B 1 230 ? 6.903 22.527 23.654 1.00 25.19 228 PRO B O 1
ATOM 3728 N N . THR B 1 231 ? 5.920 21.703 25.508 1.00 19.34 229 THR B N 1
ATOM 3729 C CA . THR B 1 231 ? 7.034 21.964 26.399 1.00 21.77 229 THR B CA 1
ATOM 3730 C C . THR B 1 231 ? 7.160 20.794 27.356 1.00 21.47 229 THR B C 1
ATOM 3731 O O . THR B 1 231 ? 6.153 20.364 27.913 1.00 21.59 229 THR B O 1
ATOM 3735 N N . LYS B 1 232 ? 8.369 20.278 27.570 1.00 22.37 230 LYS B N 1
ATOM 3736 C CA . LYS B 1 232 ? 8.502 19.124 28.462 1.00 23.51 230 LYS B CA 1
ATOM 3737 C C . LYS B 1 232 ? 8.573 19.548 29.936 1.00 24.82 230 LYS B C 1
ATOM 3738 O O . LYS B 1 232 ? 9.249 20.513 30.292 1.00 32.77 230 LYS B O 1
ATOM 3744 N N . ALA B 1 233 ? 7.815 18.866 30.778 1.00 25.45 231 ALA B N 1
ATOM 3745 C CA . ALA B 1 233 ? 7.859 19.117 32.213 1.00 26.91 231 ALA B CA 1
ATOM 3746 C C . ALA B 1 233 ? 8.777 18.104 32.868 1.00 34.42 231 ALA B C 1
ATOM 3747 O O . ALA B 1 233 ? 9.085 17.064 32.282 1.00 37.77 231 ALA B O 1
ATOM 3749 N N . PHE B 1 234 ? 9.211 18.396 34.083 1.00 39.90 232 PHE B N 1
ATOM 3750 C CA . PHE B 1 234 ? 10.181 17.536 34.757 1.00 44.95 232 PHE B CA 1
ATOM 3751 C C . PHE B 1 234 ? 9.649 16.173 35.161 1.00 41.51 232 PHE B C 1
ATOM 3752 O O . PHE B 1 234 ? 10.443 15.275 35.459 1.00 41.63 232 PHE B O 1
ATOM 3760 N N . ASP B 1 235 ? 8.329 15.999 35.188 1.00 44.07 233 ASP B N 1
ATOM 3761 C CA . ASP B 1 235 ? 7.789 14.665 35.473 1.00 51.22 233 ASP B CA 1
ATOM 3762 C C . ASP B 1 235 ? 7.854 13.785 34.222 1.00 48.28 233 ASP B C 1
ATOM 3763 O O . ASP B 1 235 ? 7.386 12.643 34.221 1.00 52.18 233 ASP B O 1
ATOM 3768 N N . GLY B 1 236 ? 8.446 14.323 33.161 1.00 43.60 234 GLY B N 1
ATOM 3769 C CA . GLY B 1 236 ? 8.580 13.586 31.918 1.00 36.20 234 GLY B CA 1
ATOM 3770 C C . GLY B 1 236 ? 7.392 13.779 30.997 1.00 35.28 234 GLY B C 1
ATOM 3771 O O . GLY B 1 236 ? 7.431 13.373 29.841 1.00 39.25 234 GLY B O 1
ATOM 3772 N N . GLU B 1 237 ? 6.329 14.406 31.491 1.00 31.93 235 GLU B N 1
ATOM 3773 C CA . GLU B 1 237 ? 5.148 14.586 30.662 1.00 39.98 235 GLU B CA 1
ATOM 3774 C C . GLU B 1 237 ? 5.228 15.929 29.918 1.00 37.39 235 GLU B C 1
ATOM 3775 O O . GLU B 1 237 ? 5.887 16.868 30.354 1.00 44.89 235 GLU B O 1
ATOM 3781 N N . TRP B 1 238 ? 4.582 16.005 28.775 1.00 25.40 236 TRP B N 1
ATOM 3782 C CA . TRP B 1 238 ? 4.621 17.214 27.984 1.00 25.57 236 TRP B CA 1
ATOM 3783 C C . TRP B 1 238 ? 3.410 18.117 28.301 1.00 27.99 236 TRP B C 1
ATOM 3784 O O . TRP B 1 238 ? 2.319 17.641 28.663 1.00 22.77 236 TRP B O 1
ATOM 3795 N N . ILE B 1 239 ? 3.647 19.421 28.233 1.00 25.34 237 ILE B N 1
ATOM 3796 C CA . ILE B 1 239 ? 2.599 20.432 28.311 1.00 25.19 237 ILE B CA 1
ATOM 3797 C C . ILE B 1 239 ? 2.272 20.915 26.905 1.00 28.20 237 ILE B C 1
ATOM 3798 O O . ILE B 1 239 ? 3.195 21.204 26.138 1.00 30.44 237 ILE B O 1
ATOM 3803 N N . SER B 1 240 ? 0.983 20.992 26.560 1.00 25.59 238 SER B N 1
ATOM 3804 C CA . SER B 1 240 ? 0.546 21.648 25.328 1.00 23.87 238 SER B CA 1
ATOM 3805 C C . SER B 1 240 ? 0.132 23.091 25.617 1.00 21.86 238 SER B C 1
ATOM 3806 O O . SER B 1 240 ? -0.698 23.325 26.490 1.00 26.78 238 SER B O 1
ATOM 3809 N N . THR B 1 241 ? 0.664 24.056 24.873 1.00 18.60 239 THR B N 1
ATOM 3810 C CA . THR B 1 241 ? 0.243 25.454 25.040 1.00 21.65 239 THR B CA 1
ATOM 3811 C C . THR B 1 241 ? -0.532 25.896 23.801 1.00 22.57 239 THR B C 1
ATOM 3812 O O . THR B 1 241 ? -0.052 25.726 22.675 1.00 20.43 239 THR B O 1
ATOM 3816 N N . PHE B 1 242 ? -1.735 26.419 24.006 1.00 19.32 240 PHE B N 1
ATOM 3817 C CA . PHE B 1 242 ? -2.556 26.940 22.905 1.00 20.17 240 PHE B CA 1
ATOM 3818 C C . PHE B 1 242 ? -2.347 28.429 22.831 1.00 22.00 240 PHE B C 1
ATOM 3819 O O . PHE B 1 242 ? -2.387 29.087 23.867 1.00 21.48 240 PHE B O 1
ATOM 3827 N N . THR B 1 243 ? -2.114 28.967 21.635 1.00 18.54 241 THR B N 1
ATOM 3828 C CA . THR B 1 243 ? -1.806 30.399 21.519 1.00 21.31 241 THR B CA 1
ATOM 3829 C C . THR B 1 243 ? -2.215 30.861 20.118 1.00 21.59 241 THR B C 1
ATOM 3830 O O . THR B 1 243 ? -2.282 30.049 19.189 1.00 20.26 241 THR B O 1
ATOM 3834 N N . PRO B 1 244 ? -2.526 32.155 19.957 1.00 21.07 242 PRO B N 1
ATOM 3835 C CA . PRO B 1 244 ? -2.831 32.611 18.596 1.00 19.59 242 PRO B CA 1
ATOM 3836 C C . PRO B 1 244 ? -1.720 32.222 17.627 1.00 21.05 242 PRO B C 1
ATOM 3837 O O . PRO B 1 244 ? -0.533 32.317 17.963 1.00 19.51 242 PRO B O 1
ATOM 3841 N N . GLY B 1 245 ? -2.098 31.701 16.468 1.00 19.11 243 GLY B N 1
ATOM 3842 C CA . GLY B 1 245 ? -1.109 31.218 15.527 1.00 25.96 243 GLY B CA 1
ATOM 3843 C C . GLY B 1 245 ? -0.602 32.287 14.568 1.00 23.51 243 GLY B C 1
ATOM 3844 O O . GLY B 1 245 ? -0.779 32.166 13.353 1.00 20.23 243 GLY B O 1
ATOM 3845 N N . SER B 1 246 ? 0.038 33.325 15.104 1.00 21.57 244 SER B N 1
ATOM 3846 C CA . SER B 1 246 ? 0.701 34.323 14.266 1.00 22.50 244 SER B CA 1
ATOM 3847 C C . SER B 1 246 ? 1.924 33.703 13.606 1.00 24.41 244 SER B C 1
ATOM 3848 O O . SER B 1 246 ? 2.407 32.640 14.032 1.00 22.98 244 SER B O 1
ATOM 3851 N N . ALA B 1 247 ? 2.422 34.342 12.554 1.00 24.87 245 ALA B N 1
ATOM 3852 C CA . ALA B 1 247 ? 3.611 33.838 11.870 1.00 24.39 245 ALA B CA 1
ATOM 3853 C C . ALA B 1 247 ? 4.793 33.757 12.830 1.00 24.71 245 ALA B C 1
ATOM 3854 O O . ALA B 1 247 ? 5.550 32.788 12.805 1.00 22.31 245 ALA B O 1
ATOM 3856 N N . ASP B 1 248 ? 4.944 34.778 13.678 1.00 22.57 246 ASP B N 1
ATOM 3857 C CA . ASP B 1 248 ? 6.046 34.803 14.640 1.00 26.89 246 ASP B CA 1
ATOM 3858 C C . ASP B 1 248 ? 5.996 33.614 15.604 1.00 24.30 246 ASP B C 1
ATOM 3859 O O . ASP B 1 248 ? 7.016 32.960 15.856 1.00 28.41 246 ASP B O 1
ATOM 3864 N N . ALA B 1 249 ? 4.811 33.346 16.142 1.00 23.94 247 ALA B N 1
ATOM 3865 C CA . ALA B 1 249 ? 4.639 32.271 17.105 1.00 25.17 247 ALA B CA 1
ATOM 3866 C C . ALA B 1 249 ? 4.940 30.923 16.473 1.00 20.95 247 ALA B C 1
ATOM 3867 O O . ALA B 1 249 ? 5.619 30.079 17.077 1.00 22.49 247 ALA B O 1
ATOM 3869 N N . ILE B 1 250 ? 4.405 30.719 15.266 1.00 21.53 248 ILE B N 1
ATOM 3870 C CA . ILE B 1 250 ? 4.644 29.492 14.508 1.00 18.51 248 ILE B CA 1
ATOM 3871 C C . ILE B 1 250 ? 6.132 29.310 14.231 1.00 23.24 248 ILE B C 1
ATOM 3872 O O . ILE B 1 250 ? 6.679 28.216 14.437 1.00 21.50 248 ILE B O 1
ATOM 3877 N N . ALA B 1 251 ? 6.791 30.372 13.762 1.00 22.93 249 ALA B N 1
ATOM 3878 C CA . ALA B 1 251 ? 8.217 30.278 13.443 1.00 24.20 249 ALA B CA 1
ATOM 3879 C C . ALA B 1 251 ? 9.010 29.898 14.684 1.00 27.41 249 ALA B C 1
ATOM 3880 O O . ALA B 1 251 ? 9.890 29.022 14.643 1.00 25.11 249 ALA B O 1
ATOM 3890 N N . ALA B 1 253 ? 7.878 28.350 17.465 1.00 16.86 251 ALA B N 1
ATOM 3891 C CA . ALA B 1 253 ? 7.563 26.998 17.898 1.00 26.00 251 ALA B CA 1
ATOM 3892 C C . ALA B 1 253 ? 8.302 25.951 17.079 1.00 27.09 251 ALA B C 1
ATOM 3893 O O . ALA B 1 253 ? 8.802 24.974 17.625 1.00 26.18 251 ALA B O 1
ATOM 3895 N N . VAL B 1 254 ? 8.369 26.140 15.765 1.00 25.67 252 VAL B N 1
ATOM 3896 C CA . VAL B 1 254 ? 9.058 25.154 14.938 1.00 27.90 252 VAL B CA 1
ATOM 3897 C C . VAL B 1 254 ? 10.564 25.179 15.218 1.00 30.21 252 VAL B C 1
ATOM 3898 O O . VAL B 1 254 ? 11.226 24.127 15.250 1.00 29.19 252 VAL B O 1
ATOM 3902 N N . GLU B 1 255 ? 11.091 26.375 15.463 1.00 29.78 253 GLU B N 1
ATOM 3903 C CA . GLU B 1 255 ? 12.492 26.531 15.835 1.00 37.62 253 GLU B CA 1
ATOM 3904 C C . GLU B 1 255 ? 12.798 25.782 17.138 1.00 35.84 253 GLU B C 1
ATOM 3905 O O . GLU B 1 255 ? 13.760 25.022 17.206 1.00 41.11 253 GLU B O 1
ATOM 3911 N N . ARG B 1 256 ? 11.991 26.003 18.173 1.00 29.17 254 ARG B N 1
ATOM 3912 C CA . ARG B 1 256 ? 12.226 25.316 19.434 1.00 37.61 254 ARG B CA 1
ATOM 3913 C C . ARG B 1 256 ? 12.066 23.797 19.285 1.00 37.71 254 ARG B C 1
ATOM 3914 O O . ARG B 1 256 ? 12.708 23.037 20.009 1.00 39.69 254 ARG B O 1
ATOM 3922 N N . LEU B 1 257 ? 11.218 23.357 18.353 1.00 31.33 255 LEU B N 1
ATOM 3923 C CA . LEU B 1 257 ? 11.069 21.924 18.079 1.00 27.24 255 LEU B CA 1
ATOM 3924 C C . LEU B 1 257 ? 12.339 21.331 17.452 1.00 29.87 255 LEU B C 1
ATOM 3925 O O . LEU B 1 257 ? 12.840 20.307 17.913 1.00 36.38 255 LEU B O 1
ATOM 3930 N N . THR B 1 258 ? 12.873 21.982 16.421 1.00 25.49 256 THR B N 1
ATOM 3931 C CA . THR B 1 258 ? 14.082 21.479 15.751 1.00 32.65 256 THR B CA 1
ATOM 3932 C C . THR B 1 258 ? 15.310 21.587 16.651 1.00 38.20 256 THR B C 1
ATOM 3933 O O . THR B 1 258 ? 16.247 20.795 16.534 1.00 39.54 256 THR B O 1
ATOM 3937 N N . ALA B 1 259 ? 15.314 22.583 17.534 1.00 37.22 257 ALA B N 1
ATOM 3938 C CA . ALA B 1 259 ? 16.455 22.793 18.416 1.00 39.07 257 ALA B CA 1
ATOM 3939 C C . ALA B 1 259 ? 16.562 21.671 19.439 1.00 36.41 257 ALA B C 1
ATOM 3940 O O . ALA B 1 259 ? 17.642 21.426 19.983 1.00 33.95 257 ALA B O 1
ATOM 3942 N N . SER B 1 260 ? 15.453 20.973 19.689 1.00 37.21 258 SER B N 1
ATOM 3943 C CA . SER B 1 260 ? 15.452 19.866 20.649 1.00 39.33 258 SER B CA 1
ATOM 3944 C C . SER B 1 260 ? 16.180 18.621 20.122 1.00 38.72 258 SER B C 1
ATOM 3945 O O . SER B 1 260 ? 16.482 17.698 20.885 1.00 40.67 258 SER B O 1
ATOM 3948 N N . LEU B 1 261 ? 16.479 18.608 18.828 1.00 35.28 259 LEU B N 1
ATOM 3949 C CA . LEU B 1 261 ? 17.181 17.486 18.208 1.00 34.23 259 LEU B CA 1
ATOM 3950 C C . LEU B 1 261 ? 18.689 17.668 18.335 1.00 36.13 259 LEU B C 1
ATOM 3951 O O . LEU B 1 261 ? 19.164 18.800 18.489 1.00 39.22 259 LEU B O 1
ATOM 3956 N N . PRO B 1 262 ? 19.449 16.558 18.274 1.00 35.48 260 PRO B N 1
ATOM 3957 C CA . PRO B 1 262 ? 20.908 16.563 18.438 1.00 38.94 260 PRO B CA 1
ATOM 3958 C C . PRO B 1 262 ? 21.665 17.552 17.554 1.00 46.82 260 PRO B C 1
ATOM 3959 O O . PRO B 1 262 ? 22.630 18.161 18.020 1.00 47.93 260 PRO B O 1
ATOM 3963 N N . SER B 1 263 ? 21.265 17.690 16.294 1.00 48.01 261 SER B N 1
ATOM 3964 C CA . SER B 1 263 ? 21.990 18.574 15.386 1.00 52.69 261 SER B CA 1
ATOM 3965 C C . SER B 1 263 ? 21.491 20.017 15.499 1.00 47.06 261 SER B C 1
ATOM 3966 O O . SER B 1 263 ? 22.000 20.911 14.828 1.00 47.42 261 SER B O 1
ATOM 3969 N N . GLY B 1 264 ? 20.477 20.241 16.329 1.00 42.86 262 GLY B N 1
ATOM 3970 C CA . GLY B 1 264 ? 20.052 21.592 16.634 1.00 37.05 262 GLY B CA 1
ATOM 3971 C C . GLY B 1 264 ? 19.218 22.269 15.565 1.00 43.42 262 GLY B C 1
ATOM 3972 O O . GLY B 1 264 ? 18.783 21.639 14.597 1.00 43.77 262 GLY B O 1
ATOM 3973 N N . SER B 1 265 ? 18.987 23.566 15.767 1.00 45.44 263 SER B N 1
ATOM 3974 C CA . SER B 1 265 ? 18.179 24.393 14.874 1.00 45.86 263 SER B CA 1
ATOM 3975 C C . SER B 1 265 ? 18.745 24.379 13.441 1.00 42.50 263 SER B C 1
ATOM 3976 O O . SER B 1 265 ? 19.946 24.193 13.241 1.00 40.66 263 SER B O 1
ATOM 3979 N N . TRP B 1 266 ? 17.878 24.553 12.446 1.00 39.51 264 TRP B N 1
ATOM 3980 C CA . TRP B 1 266 ? 18.326 24.650 11.057 1.00 43.69 264 TRP B CA 1
ATOM 3981 C C . TRP B 1 266 ? 19.046 25.981 10.823 1.00 51.26 264 TRP B C 1
ATOM 3982 O O . TRP B 1 266 ? 19.839 26.120 9.887 1.00 54.85 264 TRP B O 1
ATOM 3993 N N . PHE B 1 267 ? 18.745 26.959 11.676 1.00 49.20 265 PHE B N 1
ATOM 3994 C CA . PHE B 1 267 ? 19.284 28.310 11.535 1.00 53.94 265 PHE B CA 1
ATOM 3995 C C . PHE B 1 267 ? 19.955 28.810 12.823 1.00 51.54 265 PHE B C 1
ATOM 3996 O O . PHE B 1 267 ? 21.126 28.519 13.086 1.00 49.30 265 PHE B O 1
#

Radius of gyration: 29.47 Å; Cα contacts (8 Å, |Δi|>4): 1013; chains: 2; bounding box: 47×90×83 Å

Organism: Mycolicibacterium smegmatis (strain ATCC 700084 / mc(2)155) (NCBI:txid246196)